Protein AF-A0A7J6T2H5-F1 (afdb_monomer)

Structure (mmCIF, N/CA/C/O backbone):
data_AF-A0A7J6T2H5-F1
#
_entry.id   AF-A0A7J6T2H5-F1
#
loop_
_atom_site.group_PDB
_atom_site.id
_atom_site.type_symbol
_atom_site.label_atom_id
_atom_site.label_alt_id
_atom_site.label_comp_id
_atom_site.label_asym_id
_atom_site.label_entity_id
_atom_site.label_seq_id
_atom_site.pdbx_PDB_ins_code
_atom_site.Cartn_x
_atom_site.Cartn_y
_atom_site.Cartn_z
_atom_site.occupancy
_atom_site.B_iso_or_equiv
_atom_site.auth_seq_id
_atom_site.auth_comp_id
_atom_site.auth_asym_id
_atom_site.auth_atom_id
_atom_site.pdbx_PDB_model_num
ATOM 1 N N . LEU A 1 1 ? 34.489 -14.921 11.739 1.00 45.03 1 LEU A N 1
ATOM 2 C CA . LEU A 1 1 ? 33.260 -14.100 11.746 1.00 45.03 1 LEU A CA 1
ATOM 3 C C . LEU A 1 1 ? 32.110 -15.071 11.587 1.00 45.03 1 LEU A C 1
ATOM 5 O O . LEU A 1 1 ? 31.898 -15.553 10.480 1.00 45.03 1 LEU A O 1
ATOM 9 N N . ASP A 1 2 ? 31.487 -15.472 12.694 1.00 42.75 2 ASP A N 1
ATOM 10 C CA . ASP A 1 2 ? 30.424 -16.476 12.665 1.00 42.75 2 ASP A CA 1
ATOM 11 C C . ASP A 1 2 ? 29.304 -16.018 11.734 1.00 42.75 2 ASP A C 1
ATOM 13 O O . ASP A 1 2 ? 28.745 -14.930 11.882 1.00 42.75 2 ASP A O 1
ATOM 17 N N . GLY A 1 3 ? 29.010 -16.848 10.730 1.00 47.50 3 GLY A N 1
ATOM 18 C CA . GLY A 1 3 ? 28.153 -16.487 9.603 1.00 47.50 3 GLY A CA 1
ATOM 19 C C . GLY A 1 3 ? 26.740 -16.050 9.997 1.00 47.50 3 GLY A C 1
ATOM 20 O O . GLY A 1 3 ? 26.079 -15.408 9.183 1.00 47.50 3 GLY A O 1
ATOM 21 N N . ALA A 1 4 ? 26.291 -16.355 11.222 1.00 49.38 4 ALA A N 1
ATOM 22 C CA . ALA A 1 4 ? 25.025 -15.908 11.804 1.00 49.38 4 ALA A CA 1
ATOM 23 C C . ALA A 1 4 ? 24.937 -14.376 11.938 1.00 49.38 4 ALA A C 1
ATOM 25 O O . ALA A 1 4 ? 23.946 -13.793 11.502 1.00 49.38 4 ALA A O 1
ATOM 26 N N . HIS A 1 5 ? 26.002 -13.717 12.409 1.00 51.47 5 HIS A N 1
ATOM 27 C CA . HIS A 1 5 ? 25.992 -12.272 12.670 1.00 51.47 5 HIS A CA 1
ATOM 28 C C . HIS A 1 5 ? 25.836 -11.429 11.393 1.00 51.47 5 HIS A C 1
ATOM 30 O O . HIS A 1 5 ? 25.153 -10.410 11.400 1.00 51.47 5 HIS A O 1
ATOM 36 N N . LEU A 1 6 ? 26.397 -11.877 10.263 1.00 54.00 6 LEU A N 1
ATOM 37 C CA . LEU A 1 6 ? 26.328 -11.138 8.993 1.00 54.00 6 LEU A CA 1
ATOM 38 C C . LEU A 1 6 ? 24.917 -11.126 8.376 1.00 54.00 6 LEU A C 1
ATOM 40 O O . LEU A 1 6 ? 24.548 -10.164 7.708 1.00 54.00 6 LEU A O 1
ATOM 44 N N . SER A 1 7 ? 24.098 -12.163 8.605 1.00 57.06 7 SER A N 1
ATOM 45 C CA . SER A 1 7 ? 22.708 -12.161 8.114 1.00 57.06 7 SER A CA 1
ATOM 46 C C . SER A 1 7 ? 21.777 -11.295 8.951 1.00 57.06 7 SER A C 1
ATOM 48 O O . SER A 1 7 ? 20.769 -10.819 8.431 1.00 57.06 7 SER A O 1
ATOM 50 N N . GLY A 1 8 ? 22.106 -11.120 10.232 1.00 60.97 8 GLY A N 1
ATOM 51 C CA . GLY A 1 8 ? 21.340 -10.314 11.176 1.00 60.97 8 GLY A CA 1
ATOM 52 C C . GLY A 1 8 ? 21.420 -8.817 10.903 1.00 60.97 8 GLY A C 1
ATOM 53 O O . GLY A 1 8 ? 20.458 -8.094 11.131 1.00 60.97 8 GLY A O 1
ATOM 54 N N . ALA A 1 9 ? 22.537 -8.348 10.337 1.00 67.50 9 ALA A N 1
ATOM 55 C CA . ALA A 1 9 ? 22.757 -6.932 10.035 1.00 67.50 9 ALA A CA 1
ATOM 56 C C . ALA A 1 9 ? 21.966 -6.417 8.812 1.00 67.50 9 ALA A C 1
ATOM 58 O O . ALA A 1 9 ? 21.702 -5.216 8.708 1.00 67.50 9 ALA A O 1
ATOM 59 N N . GLY A 1 10 ? 21.556 -7.320 7.911 1.00 71.56 10 GLY A N 1
ATOM 60 C CA . GLY A 1 10 ? 20.812 -6.992 6.686 1.00 71.56 10 GLY A CA 1
ATOM 61 C C . GLY A 1 10 ? 21.657 -6.785 5.430 1.00 71.56 10 GLY A C 1
ATOM 62 O O . GLY A 1 10 ? 21.083 -6.599 4.358 1.00 71.56 10 GLY A O 1
ATOM 63 N N . ASP A 1 11 ? 22.982 -6.896 5.535 1.00 78.69 11 ASP A N 1
ATOM 64 C CA . ASP A 1 11 ? 23.907 -6.698 4.409 1.00 78.69 11 ASP A CA 1
ATOM 65 C C . ASP A 1 11 ? 23.935 -7.896 3.443 1.00 78.69 11 ASP A C 1
ATOM 67 O O . ASP A 1 11 ? 24.273 -7.768 2.267 1.00 78.69 11 ASP A O 1
ATOM 71 N N . VAL A 1 12 ? 23.546 -9.081 3.925 1.00 83.19 12 VAL A N 1
ATOM 72 C CA . VAL A 1 12 ? 23.555 -10.322 3.144 1.00 83.19 12 VAL A CA 1
ATOM 73 C C . VAL A 1 12 ? 22.179 -10.590 2.534 1.00 83.19 12 VAL A C 1
ATOM 75 O O . VAL A 1 12 ? 21.184 -10.761 3.241 1.00 83.19 12 VAL A O 1
ATOM 78 N N . TYR A 1 13 ? 22.132 -10.697 1.205 1.00 82.31 13 TYR A N 1
ATOM 79 C CA . TYR A 1 13 ? 20.911 -11.018 0.461 1.00 82.31 13 TYR A CA 1
ATOM 80 C C . TYR A 1 13 ? 20.488 -12.481 0.634 1.00 82.31 13 TYR A C 1
ATOM 82 O O . TYR A 1 13 ? 19.344 -12.746 1.014 1.00 82.31 13 TYR A O 1
ATOM 90 N N . TRP A 1 14 ? 21.406 -13.424 0.401 1.00 83.62 14 TRP A N 1
ATOM 91 C CA . TRP A 1 14 ? 21.171 -14.860 0.555 1.00 83.62 14 TRP A CA 1
ATOM 92 C C . TRP A 1 14 ? 22.330 -15.528 1.278 1.00 83.62 14 TRP A C 1
ATOM 94 O O . TRP A 1 14 ? 23.486 -15.137 1.129 1.00 83.62 14 TRP A O 1
ATOM 104 N N . ARG A 1 15 ? 22.013 -16.591 2.015 1.00 83.12 15 ARG A N 1
ATOM 105 C CA . ARG A 1 15 ? 23.004 -17.535 2.519 1.00 83.12 15 ARG A CA 1
ATOM 106 C C . ARG A 1 15 ? 22.830 -18.839 1.757 1.00 83.12 15 ARG A C 1
ATOM 108 O O . ARG A 1 15 ? 21.762 -19.440 1.825 1.00 83.12 15 ARG A O 1
ATOM 115 N N . VAL A 1 16 ? 23.885 -19.259 1.079 1.00 84.81 16 VAL A N 1
ATOM 116 C CA . VAL A 1 16 ? 23.958 -20.539 0.371 1.00 84.81 16 VAL A CA 1
ATOM 117 C C . VAL A 1 16 ? 24.928 -21.466 1.088 1.00 84.81 16 VAL A C 1
ATOM 119 O O . VAL A 1 16 ? 25.824 -21.001 1.797 1.00 84.81 16 VAL A O 1
ATOM 122 N N . LYS A 1 17 ? 24.717 -22.778 0.958 1.00 85.69 17 LYS A N 1
ATOM 123 C CA . LYS A 1 17 ? 25.613 -23.776 1.569 1.00 85.69 17 LYS A CA 1
ATOM 124 C C . LYS A 1 17 ? 26.782 -24.144 0.655 1.00 85.69 17 LYS A C 1
ATOM 126 O O . LYS A 1 17 ? 27.821 -24.553 1.161 1.00 85.69 17 LYS A O 1
ATOM 131 N N . ALA A 1 18 ? 26.599 -24.003 -0.655 1.00 91.06 18 ALA A N 1
ATOM 132 C CA . ALA A 1 18 ? 27.581 -24.319 -1.685 1.00 91.06 18 ALA A CA 1
ATOM 133 C C . ALA A 1 18 ? 27.693 -23.172 -2.701 1.00 91.06 18 ALA A C 1
ATOM 135 O O . ALA A 1 18 ? 26.743 -22.413 -2.894 1.00 91.06 18 ALA A O 1
ATOM 136 N N . GLU A 1 19 ? 28.848 -23.061 -3.361 1.00 90.88 19 GLU A N 1
ATOM 137 C CA . GLU A 1 19 ? 29.095 -22.032 -4.381 1.00 90.88 19 GLU A CA 1
ATOM 138 C C . GLU A 1 19 ? 28.212 -22.221 -5.619 1.00 90.88 19 GLU A C 1
ATOM 140 O O . GLU A 1 19 ? 27.700 -21.238 -6.146 1.00 90.88 19 GLU A O 1
ATOM 145 N N . GLU A 1 20 ? 27.964 -23.469 -6.032 1.00 91.19 20 GLU A N 1
ATOM 146 C CA . GLU A 1 20 ? 27.069 -23.812 -7.151 1.00 91.19 20 GLU A CA 1
ATOM 147 C C . GLU A 1 20 ? 25.655 -23.251 -6.932 1.00 91.19 20 GLU A C 1
ATOM 149 O O . GLU A 1 20 ? 25.133 -22.532 -7.780 1.00 91.19 20 GLU A O 1
ATOM 154 N N . GLU A 1 21 ? 25.087 -23.456 -5.736 1.00 88.69 21 GLU A N 1
ATOM 155 C CA . GLU A 1 21 ? 23.798 -22.865 -5.347 1.00 88.69 21 GLU A CA 1
ATOM 156 C C . GLU A 1 21 ? 23.857 -21.326 -5.384 1.00 88.69 21 GLU A C 1
ATOM 158 O O . GLU A 1 21 ? 22.885 -20.664 -5.745 1.00 88.69 21 GLU A O 1
ATOM 163 N N . GLY A 1 22 ? 25.005 -20.742 -5.030 1.00 88.62 22 GLY A N 1
ATOM 164 C CA . GLY A 1 22 ? 25.255 -19.307 -5.153 1.00 88.62 22 GLY A CA 1
ATOM 165 C C . GLY A 1 22 ? 25.153 -18.816 -6.596 1.00 88.62 22 GLY A C 1
ATOM 166 O O . GLY A 1 22 ? 24.436 -17.848 -6.858 1.00 88.62 22 GLY A O 1
ATOM 167 N N . PHE A 1 23 ? 25.820 -19.495 -7.531 1.00 91.00 23 PHE A N 1
ATOM 168 C CA . PHE A 1 23 ? 25.757 -19.166 -8.955 1.00 91.00 23 PHE A CA 1
ATOM 169 C C . PHE A 1 23 ? 24.339 -19.317 -9.515 1.00 91.00 23 PHE A C 1
ATOM 171 O O . PHE A 1 23 ? 23.856 -18.393 -10.171 1.00 91.00 23 PHE A O 1
ATOM 178 N N . ASP A 1 24 ? 23.633 -20.399 -9.184 1.00 89.38 24 ASP A N 1
ATOM 179 C CA . ASP A 1 24 ? 22.254 -20.627 -9.634 1.00 89.38 24 ASP A CA 1
ATOM 180 C C . ASP A 1 24 ? 21.300 -19.522 -9.159 1.00 89.38 24 ASP A C 1
ATOM 182 O O . ASP A 1 24 ? 20.433 -19.051 -9.905 1.00 89.38 24 ASP A O 1
ATOM 186 N N . ARG A 1 25 ? 21.476 -19.047 -7.920 1.00 87.56 25 ARG A N 1
ATOM 187 C CA . ARG A 1 25 ? 20.687 -17.938 -7.366 1.00 87.56 25 ARG A CA 1
ATOM 188 C C . ARG A 1 25 ? 20.986 -16.615 -8.063 1.00 87.56 25 ARG A C 1
ATOM 190 O O . ARG A 1 25 ? 20.055 -15.858 -8.336 1.00 87.56 25 ARG A O 1
ATOM 197 N N . ILE A 1 26 ? 22.255 -16.343 -8.372 1.00 89.75 26 ILE A N 1
ATOM 198 C CA . ILE A 1 26 ? 22.659 -15.144 -9.119 1.00 89.75 26 ILE A CA 1
ATOM 199 C C . ILE A 1 26 ? 22.065 -15.173 -10.531 1.00 89.75 26 ILE A C 1
ATOM 201 O O . ILE A 1 26 ? 21.510 -14.168 -10.969 1.00 89.75 26 ILE A O 1
ATOM 205 N N . LEU A 1 27 ? 22.118 -16.315 -11.222 1.00 88.69 27 LEU A N 1
ATOM 206 C CA . LEU A 1 27 ? 21.514 -16.472 -12.549 1.00 88.69 27 LEU A CA 1
ATOM 207 C C . LEU A 1 27 ? 19.999 -16.252 -12.500 1.00 88.69 27 LEU A C 1
ATOM 209 O O . LEU A 1 27 ? 19.483 -15.415 -13.239 1.00 88.69 27 LEU A O 1
ATOM 213 N N . SER A 1 28 ? 19.312 -16.897 -11.553 1.00 84.81 28 SER A N 1
ATOM 214 C CA . SER A 1 28 ? 17.866 -16.720 -11.336 1.00 84.81 28 SER A CA 1
ATOM 215 C C . SER A 1 28 ? 17.491 -15.254 -11.083 1.00 84.81 28 SER A C 1
ATOM 217 O O . SER A 1 28 ? 16.441 -14.776 -11.510 1.00 84.81 28 SER A O 1
ATOM 219 N N . TYR A 1 29 ? 18.352 -14.514 -10.384 1.00 86.19 29 TYR A N 1
ATOM 220 C CA . TYR A 1 29 ? 18.169 -13.087 -10.148 1.00 86.19 29 TYR A CA 1
ATOM 221 C C . TYR A 1 29 ? 18.380 -12.255 -11.410 1.00 86.19 29 TYR A C 1
ATOM 223 O O . TYR A 1 29 ? 17.557 -11.392 -11.713 1.00 86.19 29 TYR A O 1
ATOM 231 N N . LEU A 1 30 ? 19.434 -12.529 -12.179 1.00 86.12 30 LEU A N 1
ATOM 232 C CA . LEU A 1 30 ? 19.690 -11.824 -13.431 1.00 86.12 30 LEU A CA 1
ATOM 233 C C . LEU A 1 30 ? 18.560 -12.042 -14.442 1.00 86.12 30 LEU A C 1
ATOM 235 O O . LEU A 1 30 ? 18.186 -11.091 -15.120 1.00 86.12 30 LEU A O 1
ATOM 239 N N . GLU A 1 31 ? 17.953 -13.229 -14.494 1.00 82.69 31 GLU A N 1
ATOM 240 C CA . GLU A 1 31 ? 16.769 -13.497 -15.327 1.00 82.69 31 GLU A CA 1
ATOM 241 C C . GLU A 1 31 ? 15.557 -12.617 -14.975 1.00 82.69 31 GLU A C 1
ATOM 243 O O . GLU A 1 31 ? 14.723 -12.303 -15.831 1.00 82.69 31 GLU A O 1
ATOM 248 N N . LEU A 1 32 ? 15.418 -12.222 -13.708 1.00 77.56 32 LEU A N 1
ATOM 249 C CA . LEU A 1 32 ? 14.341 -11.336 -13.259 1.00 77.56 32 LEU A CA 1
ATOM 250 C C . LEU A 1 32 ? 14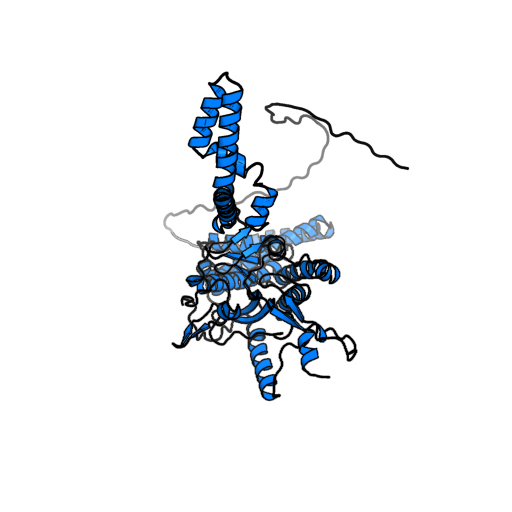.637 -9.866 -13.576 1.00 77.56 32 LEU A C 1
ATOM 252 O O . LEU A 1 32 ? 13.705 -9.106 -13.822 1.00 77.56 32 LEU A O 1
ATOM 256 N N . VAL A 1 33 ? 15.913 -9.476 -13.600 1.00 72.88 33 VAL A N 1
ATOM 257 C CA . VAL A 1 33 ? 16.340 -8.090 -13.846 1.00 72.88 33 VAL A CA 1
ATOM 258 C C . VAL A 1 33 ? 16.420 -7.777 -15.344 1.00 72.88 33 VAL A C 1
ATOM 260 O O . VAL A 1 33 ? 15.920 -6.744 -15.785 1.00 72.88 33 VAL A O 1
ATOM 263 N N . THR A 1 34 ? 16.999 -8.666 -16.156 1.00 62.16 34 THR A N 1
ATOM 264 C CA . THR A 1 34 ? 17.267 -8.417 -17.589 1.00 62.16 34 THR A CA 1
ATOM 265 C C . THR A 1 34 ? 16.038 -8.551 -18.491 1.00 62.16 34 THR A C 1
ATOM 267 O O . THR A 1 34 ? 16.041 -8.047 -19.610 1.00 62.16 34 THR A O 1
ATOM 270 N N . SER A 1 35 ? 14.954 -9.161 -18.005 1.00 55.06 35 SER A N 1
ATOM 271 C CA . SER A 1 35 ? 13.685 -9.300 -18.739 1.00 55.06 35 SER A CA 1
ATOM 272 C C . SER A 1 35 ? 12.842 -8.012 -18.789 1.00 55.06 35 SER A C 1
ATOM 274 O O . SER A 1 35 ? 11.725 -8.016 -19.307 1.00 55.06 35 SER A O 1
ATOM 276 N N . THR A 1 36 ? 13.358 -6.900 -18.257 1.00 51.16 36 THR A N 1
ATOM 277 C CA . THR A 1 36 ? 12.644 -5.618 -18.129 1.00 51.16 36 THR A CA 1
ATOM 278 C C . THR A 1 36 ? 12.623 -4.769 -19.405 1.00 51.16 36 THR A C 1
ATOM 280 O O . THR A 1 36 ? 11.768 -3.882 -19.519 1.00 51.16 36 THR A O 1
ATOM 283 N N . ASP A 1 37 ? 13.476 -5.062 -20.393 1.00 50.31 37 ASP A N 1
ATOM 284 C CA . ASP A 1 37 ? 13.416 -4.424 -21.710 1.00 50.31 37 ASP A CA 1
ATOM 285 C C . ASP A 1 37 ? 12.302 -5.057 -22.557 1.00 50.31 37 ASP A C 1
ATOM 287 O O . ASP A 1 37 ? 12.411 -6.156 -23.096 1.00 50.31 37 ASP A O 1
ATOM 291 N N . VAL A 1 38 ? 11.184 -4.327 -22.598 1.00 45.78 38 VAL A N 1
ATOM 292 C CA . VAL A 1 38 ? 9.989 -4.457 -23.446 1.00 45.78 38 VAL A CA 1
ATOM 293 C C . VAL A 1 38 ? 10.109 -5.520 -24.552 1.00 45.78 38 VAL A C 1
ATOM 295 O O . VAL A 1 38 ? 10.496 -5.214 -25.677 1.00 45.78 38 VAL A O 1
ATOM 298 N N . GLY A 1 39 ? 9.705 -6.763 -24.271 1.00 45.22 39 GLY A N 1
ATOM 299 C CA . GLY A 1 39 ? 9.412 -7.714 -25.351 1.00 45.22 39 GLY A CA 1
ATOM 300 C C . GLY A 1 39 ? 9.519 -9.197 -25.028 1.00 45.22 39 GLY A C 1
ATOM 301 O O . GLY A 1 39 ? 8.799 -9.979 -25.639 1.00 45.22 39 GLY A O 1
ATOM 302 N N . GLN A 1 40 ? 10.344 -9.611 -24.067 1.00 45.44 40 GLN A N 1
ATOM 303 C CA . GLN A 1 40 ? 10.485 -11.035 -23.740 1.00 45.44 40 GLN A CA 1
ATOM 304 C C . GLN A 1 40 ? 9.685 -11.390 -22.486 1.00 45.44 40 GLN A C 1
ATOM 306 O O . GLN A 1 40 ? 10.229 -11.664 -21.422 1.00 45.44 40 GLN A O 1
ATOM 311 N N . THR A 1 41 ? 8.353 -11.395 -22.615 1.00 53.19 41 THR A N 1
ATOM 312 C CA . THR A 1 41 ? 7.536 -12.182 -21.680 1.00 53.19 41 THR A CA 1
ATOM 313 C C . THR A 1 41 ? 7.861 -13.643 -21.966 1.00 53.19 41 THR A C 1
ATOM 315 O O . THR A 1 41 ? 7.497 -14.153 -23.023 1.00 53.19 41 THR A O 1
ATOM 318 N N . ILE A 1 42 ? 8.608 -14.285 -21.070 1.00 61.53 42 ILE A N 1
ATOM 319 C CA . ILE A 1 42 ? 8.877 -15.725 -21.151 1.00 61.53 42 ILE A CA 1
ATOM 320 C C . ILE A 1 42 ? 7.529 -16.450 -21.208 1.00 61.53 42 ILE A C 1
ATOM 322 O O . ILE A 1 42 ? 6.586 -16.027 -20.532 1.00 61.53 42 ILE A O 1
ATOM 326 N N . GLU A 1 43 ? 7.429 -17.498 -22.036 1.00 58.88 43 GLU A N 1
ATOM 327 C CA . GLU A 1 43 ? 6.203 -18.286 -22.171 1.00 58.88 43 GLU A CA 1
ATOM 328 C C . GLU A 1 43 ? 5.677 -18.663 -20.788 1.00 58.88 43 GLU A C 1
ATOM 330 O O . GLU A 1 43 ? 6.353 -19.290 -19.969 1.00 58.88 43 GLU A O 1
ATOM 335 N N . ASN A 1 44 ? 4.475 -18.177 -20.504 1.00 65.56 44 ASN A N 1
ATOM 336 C CA . ASN A 1 44 ? 3.923 -18.255 -19.176 1.00 65.56 44 ASN A CA 1
ATOM 337 C C . ASN A 1 44 ? 3.335 -19.650 -18.951 1.00 65.56 44 ASN A C 1
ATOM 339 O O . ASN A 1 44 ? 2.324 -20.013 -19.550 1.00 65.56 44 ASN A O 1
ATOM 343 N N . VAL A 1 45 ? 3.969 -20.410 -18.060 1.00 72.81 45 VAL A N 1
ATOM 344 C CA . VAL A 1 45 ? 3.519 -21.746 -17.648 1.00 72.81 45 VAL A CA 1
ATOM 345 C C . VAL A 1 45 ? 2.219 -21.669 -16.831 1.00 72.81 45 VAL A C 1
ATOM 347 O O . VAL A 1 45 ? 1.444 -22.624 -16.822 1.00 72.81 45 VAL A O 1
ATOM 350 N N . ASP A 1 46 ? 1.954 -20.540 -16.159 1.00 83.69 46 ASP A N 1
ATOM 351 C CA . ASP A 1 46 ? 0.843 -20.381 -15.218 1.00 83.69 46 ASP A CA 1
ATOM 352 C C . ASP A 1 46 ? -0.237 -19.398 -15.731 1.00 83.69 46 ASP A C 1
ATOM 354 O O . ASP A 1 46 ? -0.001 -18.186 -15.766 1.00 83.69 46 ASP A O 1
ATOM 358 N N . PRO A 1 47 ? -1.454 -19.853 -16.096 1.00 87.94 47 PRO A N 1
ATOM 359 C CA . PRO A 1 47 ? -2.472 -18.993 -16.697 1.00 87.94 47 PRO A CA 1
ATOM 360 C C . PRO A 1 47 ? -2.816 -17.768 -15.834 1.00 87.94 47 PRO A C 1
ATOM 362 O O . PRO A 1 47 ? -2.907 -17.821 -14.606 1.00 87.94 47 PRO A O 1
ATOM 365 N N . ILE A 1 48 ? -3.022 -16.626 -16.489 1.00 87.00 48 ILE A N 1
ATOM 366 C CA . ILE A 1 48 ? -3.345 -15.355 -15.817 1.00 87.00 48 ILE A CA 1
ATOM 367 C C . ILE A 1 48 ? -4.786 -15.354 -15.294 1.00 87.00 48 ILE A C 1
ATOM 369 O O . ILE A 1 48 ? -5.058 -14.782 -14.243 1.00 87.00 48 ILE A O 1
ATOM 373 N N . GLU A 1 49 ? -5.694 -16.010 -16.017 1.00 87.06 49 GLU A N 1
ATOM 374 C CA . GLU A 1 49 ? -7.134 -16.046 -15.723 1.00 87.06 49 GLU A CA 1
ATOM 375 C C . GLU A 1 49 ? -7.501 -17.017 -14.592 1.00 87.06 49 GLU A C 1
ATOM 377 O O . GLU A 1 49 ? -8.672 -17.133 -14.242 1.00 87.06 49 GLU A O 1
ATOM 382 N N . ARG A 1 50 ? -6.528 -17.724 -13.996 1.00 89.88 50 ARG A N 1
ATOM 383 C CA . ARG A 1 50 ? -6.825 -18.608 -12.865 1.00 89.88 50 ARG A CA 1
ATOM 384 C C . ARG A 1 50 ? -7.203 -17.810 -11.622 1.00 89.88 50 ARG A C 1
ATOM 386 O O . ARG A 1 50 ? -6.569 -16.808 -11.285 1.00 89.88 50 ARG A O 1
ATOM 393 N N . GLU A 1 51 ? -8.150 -18.352 -10.874 1.00 87.62 51 GLU A N 1
ATOM 394 C CA . GLU A 1 51 ? -8.480 -17.868 -9.539 1.00 87.62 51 GLU A CA 1
ATOM 395 C C . GLU A 1 51 ? -7.411 -18.280 -8.516 1.00 87.62 51 GLU A C 1
ATOM 397 O O . GLU A 1 51 ? -6.742 -19.319 -8.629 1.00 87.62 51 GLU A O 1
ATOM 402 N N . ILE A 1 52 ? -7.254 -17.454 -7.487 1.00 89.62 52 ILE A N 1
ATOM 403 C CA . ILE A 1 52 ? -6.423 -17.762 -6.324 1.00 89.62 52 ILE A CA 1
ATOM 404 C C . ILE A 1 52 ? -7.233 -18.650 -5.380 1.00 89.62 52 ILE A C 1
ATOM 406 O O . ILE A 1 52 ? -8.259 -18.234 -4.846 1.00 89.62 52 ILE A O 1
ATOM 410 N N . LYS A 1 53 ? -6.763 -19.885 -5.170 1.00 85.94 53 LYS A N 1
ATOM 411 C CA . LYS A 1 53 ? -7.454 -20.869 -4.315 1.00 85.94 53 LYS A CA 1
ATOM 412 C C . LYS A 1 53 ? -7.183 -20.661 -2.830 1.00 85.94 53 LYS A C 1
ATOM 414 O O . LYS A 1 53 ? -8.018 -21.007 -2.002 1.00 85.94 53 LYS A O 1
ATOM 419 N N . TYR A 1 54 ? -6.006 -20.136 -2.494 1.00 86.00 54 TYR A N 1
ATOM 420 C CA . TYR A 1 54 ? -5.638 -19.903 -1.107 1.00 86.00 54 TYR A CA 1
ATOM 421 C C . TYR A 1 54 ? -6.483 -18.764 -0.528 1.00 86.00 54 TYR A C 1
ATOM 423 O O . TYR A 1 54 ? -6.471 -17.653 -1.050 1.00 86.00 54 TYR A O 1
ATOM 431 N N . VAL A 1 55 ? -7.188 -19.023 0.571 1.00 83.25 55 VAL A N 1
ATOM 432 C CA . VAL A 1 55 ? -7.905 -17.988 1.326 1.00 83.25 55 VAL A CA 1
ATOM 433 C C . VAL A 1 55 ? -7.153 -17.745 2.634 1.00 83.25 55 VAL A C 1
ATOM 435 O O . VAL A 1 55 ? -7.024 -18.671 3.442 1.00 83.25 55 VAL A O 1
ATOM 438 N N . PRO A 1 56 ? -6.636 -16.530 2.872 1.00 83.75 56 PRO A N 1
ATOM 439 C CA . PRO A 1 56 ? -5.870 -16.258 4.074 1.00 83.75 56 PRO A CA 1
ATOM 440 C C . PRO A 1 56 ? -6.755 -16.241 5.322 1.00 83.75 56 PRO A C 1
ATOM 442 O O . PRO A 1 56 ? -7.823 -15.633 5.349 1.00 83.75 56 PRO A O 1
ATOM 445 N N . GLY A 1 57 ? -6.274 -16.889 6.385 1.00 82.94 57 GLY A N 1
ATOM 446 C CA . GLY A 1 57 ? -6.804 -16.709 7.739 1.00 82.94 57 GLY A CA 1
ATOM 447 C C . GLY A 1 57 ? -6.245 -15.447 8.409 1.00 82.94 57 GLY A C 1
ATOM 448 O O . GLY A 1 57 ? -5.388 -14.767 7.852 1.00 82.94 57 GLY A O 1
ATOM 449 N N . ILE A 1 58 ? -6.672 -15.159 9.643 1.00 79.31 58 ILE A N 1
ATOM 450 C CA . ILE A 1 58 ? -6.215 -13.974 10.403 1.00 79.31 58 ILE A CA 1
ATOM 451 C C . ILE A 1 58 ? -4.689 -14.005 10.609 1.00 79.31 58 ILE A C 1
ATOM 453 O O . ILE A 1 58 ? -3.986 -13.059 10.263 1.00 79.31 58 ILE A O 1
ATOM 457 N N . ASN A 1 59 ? -4.169 -15.134 11.097 1.00 83.88 59 ASN A N 1
ATOM 458 C CA . ASN A 1 59 ? -2.737 -15.361 11.274 1.00 83.88 59 ASN A CA 1
ATOM 459 C C . ASN A 1 59 ? -2.268 -16.403 10.262 1.00 83.88 59 ASN A C 1
ATOM 461 O O . ASN A 1 59 ? -2.699 -17.555 10.303 1.00 83.88 59 ASN A O 1
ATOM 465 N N . HIS A 1 60 ? -1.387 -15.999 9.358 1.00 87.75 60 HIS A N 1
ATOM 466 C CA . HIS A 1 60 ? -0.806 -16.868 8.345 1.00 87.75 60 HIS A CA 1
ATOM 467 C C . HIS A 1 60 ? 0.595 -16.378 7.982 1.00 87.75 60 HIS A C 1
ATOM 469 O O . HIS A 1 60 ? 0.962 -15.252 8.313 1.00 87.75 60 HIS A O 1
ATOM 475 N N . ASP A 1 61 ? 1.373 -17.231 7.316 1.00 91.06 61 ASP A N 1
ATOM 476 C CA . ASP A 1 61 ? 2.637 -16.802 6.726 1.00 91.06 61 ASP A CA 1
ATOM 477 C C . ASP A 1 61 ? 2.341 -15.967 5.468 1.00 91.06 61 ASP A C 1
ATOM 479 O O . ASP A 1 61 ? 1.696 -16.487 4.548 1.00 91.06 61 ASP A O 1
ATOM 483 N N . PRO A 1 62 ? 2.790 -14.701 5.383 1.00 91.44 62 PRO A N 1
ATOM 484 C CA . PRO A 1 62 ? 2.498 -13.842 4.237 1.00 91.44 62 PRO A CA 1
ATOM 485 C C . PRO A 1 62 ? 3.038 -14.410 2.922 1.00 91.44 62 PRO A C 1
ATOM 487 O O . PRO A 1 62 ? 2.483 -14.128 1.861 1.00 91.44 62 PRO A O 1
ATOM 490 N N . ARG A 1 63 ? 4.068 -15.267 2.968 1.00 92.69 63 ARG A N 1
ATOM 491 C CA . ARG A 1 63 ? 4.628 -15.929 1.781 1.00 92.69 63 ARG A CA 1
ATOM 492 C C . ARG A 1 63 ? 3.570 -16.736 1.032 1.00 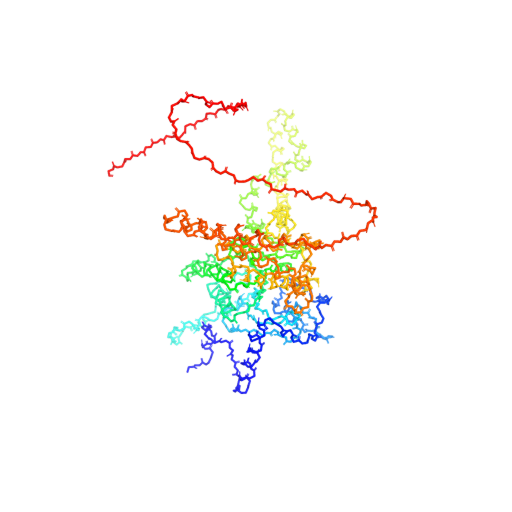92.69 63 ARG A C 1
ATOM 494 O O . ARG A 1 63 ? 3.635 -16.822 -0.191 1.00 92.69 63 ARG A O 1
ATOM 501 N N . TRP A 1 64 ? 2.570 -17.275 1.735 1.00 92.62 64 TRP A N 1
ATOM 502 C CA . TRP A 1 64 ? 1.484 -18.045 1.124 1.00 92.62 64 TRP A CA 1
ATOM 503 C C . TRP A 1 64 ? 0.556 -17.193 0.253 1.00 92.62 64 TRP A C 1
ATOM 505 O O . TRP A 1 64 ? 0.001 -17.715 -0.709 1.00 92.62 64 TRP A O 1
ATOM 515 N N . LEU A 1 65 ? 0.437 -15.885 0.514 1.00 91.62 65 LEU A N 1
ATOM 516 C CA . LEU A 1 65 ? -0.326 -14.975 -0.352 1.00 91.62 65 LEU A CA 1
ATOM 517 C C . LEU A 1 65 ? 0.296 -14.879 -1.751 1.00 91.62 65 LEU A C 1
ATOM 519 O O . LEU A 1 65 ? -0.414 -14.773 -2.749 1.00 91.62 65 LEU A O 1
ATOM 523 N N . CYS A 1 66 ? 1.626 -14.936 -1.822 1.00 90.81 66 CYS A N 1
ATOM 524 C CA . CYS A 1 66 ? 2.379 -14.777 -3.059 1.00 90.81 66 CYS A CA 1
ATOM 525 C C . CYS A 1 66 ? 2.716 -16.113 -3.716 1.00 90.81 66 CYS A C 1
ATOM 527 O O . CYS A 1 66 ? 2.305 -16.342 -4.849 1.00 90.81 66 CYS A O 1
ATOM 529 N N . ALA A 1 67 ? 3.432 -16.989 -3.010 1.00 89.88 67 ALA A N 1
ATOM 530 C CA . ALA A 1 67 ? 3.934 -18.259 -3.535 1.00 89.88 67 ALA A CA 1
ATOM 531 C C . ALA A 1 67 ? 2.896 -19.394 -3.495 1.00 89.88 67 ALA A C 1
ATOM 533 O O . ALA A 1 67 ? 3.072 -20.414 -4.161 1.00 89.88 67 ALA A O 1
ATOM 534 N N . GLY A 1 68 ? 1.818 -19.222 -2.729 1.00 89.31 68 GLY A N 1
ATOM 535 C CA . GLY A 1 68 ? 0.845 -20.272 -2.458 1.00 89.31 68 GLY A CA 1
ATOM 536 C C . GLY A 1 68 ? 1.164 -21.093 -1.208 1.00 89.31 68 GLY A C 1
ATOM 537 O O . GLY A 1 68 ? 2.252 -21.011 -0.630 1.00 89.31 68 GLY A O 1
ATOM 538 N N . ARG A 1 69 ? 0.183 -21.885 -0.770 1.00 89.50 69 ARG A N 1
ATOM 539 C CA . ARG A 1 69 ? 0.283 -22.746 0.411 1.00 89.50 69 ARG A CA 1
ATOM 540 C C . ARG A 1 69 ? 0.473 -24.205 -0.011 1.00 89.50 69 ARG A C 1
ATOM 542 O O . ARG A 1 69 ? -0.373 -24.741 -0.729 1.00 89.50 69 ARG A O 1
ATOM 549 N N . PRO A 1 70 ? 1.527 -24.894 0.460 1.00 87.56 70 PRO A N 1
ATOM 550 C CA . PRO A 1 70 ? 1.629 -26.334 0.279 1.00 87.56 70 PRO A CA 1
ATOM 551 C C . PRO A 1 70 ? 0.587 -27.032 1.166 1.00 87.56 70 PRO A C 1
ATOM 553 O O . PRO A 1 70 ? 0.551 -26.830 2.382 1.00 87.56 70 PRO A O 1
ATOM 556 N N . THR A 1 71 ? -0.272 -27.848 0.560 1.00 86.25 71 THR A N 1
ATOM 557 C CA . THR A 1 71 ? -1.259 -28.691 1.251 1.00 86.25 71 THR A CA 1
ATOM 558 C C . THR A 1 71 ? -1.012 -30.167 0.943 1.00 86.25 71 THR A C 1
ATOM 560 O O . THR A 1 71 ? -0.273 -30.512 0.022 1.00 86.25 71 THR A O 1
ATOM 563 N N . LEU A 1 72 ? -1.648 -31.061 1.706 1.00 82.31 72 LEU A N 1
ATOM 564 C CA . LEU A 1 72 ? -1.530 -32.513 1.512 1.00 82.31 72 LEU A CA 1
ATOM 565 C C . LEU A 1 72 ? -2.013 -32.979 0.126 1.00 82.31 72 LEU A C 1
ATOM 567 O O . LEU A 1 72 ? -1.557 -34.007 -0.363 1.00 82.31 72 LEU A O 1
ATOM 571 N N . HIS A 1 73 ? -2.920 -32.228 -0.507 1.00 79.69 73 HIS A N 1
ATOM 572 C CA . HIS A 1 73 ? -3.513 -32.555 -1.808 1.00 79.69 73 HIS A CA 1
ATOM 573 C C . HIS A 1 73 ? -2.876 -31.791 -2.982 1.00 79.69 73 HIS A C 1
ATOM 575 O O . HIS A 1 73 ? -3.353 -31.899 -4.109 1.00 79.69 73 HIS A O 1
ATOM 581 N N . GLY A 1 74 ? -1.811 -31.019 -2.734 1.00 85.00 74 GLY A N 1
ATOM 582 C CA . GLY A 1 74 ? -1.117 -30.218 -3.743 1.00 85.00 74 GLY A CA 1
ATOM 583 C C . GLY A 1 74 ? -0.819 -28.791 -3.281 1.00 85.00 74 GLY A C 1
ATOM 584 O O . GLY A 1 74 ? -0.986 -28.441 -2.113 1.00 85.00 74 GLY A O 1
ATOM 585 N N . LEU A 1 75 ? -0.362 -27.945 -4.202 1.00 87.69 75 LEU A N 1
ATOM 586 C CA . LEU A 1 75 ? -0.106 -26.529 -3.936 1.00 87.69 75 LEU A CA 1
ATOM 587 C C . LEU A 1 75 ? -1.370 -25.707 -4.222 1.00 87.69 75 LEU A C 1
ATOM 589 O O . LEU A 1 75 ? -1.875 -25.719 -5.343 1.00 87.69 75 LEU A O 1
ATOM 593 N N . GLU A 1 76 ? -1.860 -24.971 -3.227 1.00 90.12 76 GLU A N 1
ATOM 594 C CA . GLU A 1 76 ? -2.859 -23.922 -3.443 1.00 90.12 76 GLU A CA 1
ATOM 595 C C . GLU A 1 76 ? -2.129 -22.675 -3.945 1.00 90.12 76 GLU A C 1
ATOM 597 O O . GLU A 1 76 ? -1.357 -22.091 -3.181 1.00 90.12 76 GLU A O 1
ATOM 602 N N . PRO A 1 77 ? -2.303 -22.268 -5.211 1.00 89.25 77 PRO A N 1
ATOM 603 C CA . PRO A 1 77 ? -1.477 -21.217 -5.779 1.00 89.25 77 PRO A CA 1
ATOM 604 C C . PRO A 1 77 ? -1.890 -19.835 -5.253 1.00 89.25 77 PRO A C 1
ATOM 606 O O . PRO A 1 77 ? -3.075 -19.576 -5.026 1.00 89.25 77 PRO A O 1
ATOM 609 N N . GLY A 1 78 ? -0.899 -18.957 -5.074 1.00 91.62 78 GLY A N 1
ATOM 610 C CA . GLY A 1 78 ? -1.075 -17.565 -4.648 1.00 91.62 78 GLY A CA 1
ATOM 611 C C . GLY A 1 78 ? -1.218 -16.588 -5.820 1.00 91.62 78 GLY A C 1
ATOM 612 O O . GLY A 1 78 ? -1.558 -16.987 -6.942 1.00 91.62 78 GLY A O 1
ATOM 613 N N . ILE A 1 79 ? -0.945 -15.304 -5.556 1.00 92.81 79 ILE A N 1
ATOM 614 C CA . ILE A 1 79 ? -0.988 -14.225 -6.559 1.00 92.81 79 ILE A CA 1
ATOM 615 C C . ILE A 1 79 ? 0.067 -14.421 -7.649 1.00 92.81 79 ILE A C 1
ATOM 617 O O . ILE A 1 79 ? -0.242 -14.206 -8.819 1.00 92.81 79 ILE A O 1
ATOM 621 N N . LEU A 1 80 ? 1.293 -14.803 -7.284 1.00 93.12 80 LEU A N 1
ATOM 622 C CA . LEU A 1 80 ? 2.413 -14.922 -8.219 1.00 93.12 80 LEU A CA 1
ATOM 623 C C . LEU A 1 80 ? 2.394 -16.266 -8.946 1.00 93.12 80 LEU A C 1
ATOM 625 O O . LEU A 1 80 ? 1.670 -17.192 -8.573 1.00 93.12 80 LEU A O 1
ATOM 629 N N . ASP A 1 81 ? 3.206 -16.351 -9.992 1.00 91.62 81 ASP A N 1
ATOM 630 C CA . ASP A 1 81 ? 3.413 -17.571 -10.761 1.00 91.62 81 ASP A CA 1
ATOM 631 C C . ASP A 1 81 ? 4.099 -18.625 -9.879 1.00 91.62 81 ASP A C 1
ATOM 633 O O . ASP A 1 81 ? 5.046 -18.327 -9.135 1.00 91.62 81 ASP A O 1
ATOM 637 N N . VAL A 1 82 ? 3.611 -19.863 -9.949 1.00 89.31 82 VAL A N 1
ATOM 638 C CA . VAL A 1 82 ? 4.082 -20.965 -9.099 1.00 89.31 82 VAL A CA 1
ATOM 639 C C . VAL A 1 82 ? 5.597 -21.161 -9.237 1.00 89.31 82 VAL A C 1
ATOM 641 O O . VAL A 1 82 ? 6.122 -21.297 -10.336 1.00 89.31 82 VAL A O 1
ATOM 644 N N . GLY A 1 83 ? 6.306 -21.185 -8.103 1.00 86.56 83 GLY A N 1
ATOM 645 C CA . GLY A 1 83 ? 7.754 -21.428 -8.055 1.00 86.56 83 GLY A CA 1
ATOM 646 C C . GLY A 1 83 ? 8.639 -20.230 -8.415 1.00 86.56 83 GLY A C 1
ATOM 647 O O . GLY A 1 83 ? 9.857 -20.362 -8.386 1.00 86.56 83 GLY A O 1
ATOM 648 N N . THR A 1 84 ? 8.066 -19.059 -8.713 1.00 88.81 84 THR A N 1
ATOM 649 C CA . THR A 1 84 ? 8.853 -17.881 -9.133 1.00 88.81 84 THR A CA 1
ATOM 650 C C . THR A 1 84 ? 9.262 -16.958 -7.986 1.00 88.81 84 THR A C 1
ATOM 652 O O . THR A 1 84 ? 10.173 -16.146 -8.142 1.00 88.81 84 THR A O 1
ATOM 655 N N . PHE A 1 85 ? 8.601 -17.058 -6.829 1.00 92.06 85 PHE A N 1
ATOM 656 C CA . PHE A 1 85 ? 8.868 -16.181 -5.693 1.00 92.06 85 PHE A CA 1
ATOM 657 C C . PHE A 1 85 ? 10.204 -16.513 -5.020 1.00 92.06 85 PHE A C 1
ATOM 659 O O . PHE A 1 85 ? 10.406 -17.611 -4.501 1.00 92.06 85 PHE A O 1
ATOM 666 N N . THR A 1 86 ? 11.095 -15.528 -4.976 1.00 90.75 86 THR A N 1
ATOM 667 C CA . THR A 1 86 ? 12.413 -15.603 -4.348 1.00 90.75 86 THR A CA 1
ATOM 668 C C . THR A 1 86 ? 12.548 -14.502 -3.296 1.00 90.75 86 THR A C 1
ATOM 670 O O . THR A 1 86 ? 12.603 -13.311 -3.601 1.00 90.75 86 THR A O 1
ATOM 673 N N . GLU A 1 87 ? 12.573 -14.900 -2.025 1.00 92.12 87 GLU A N 1
ATOM 674 C CA . GLU A 1 87 ? 12.785 -13.988 -0.895 1.00 92.12 87 GLU A CA 1
ATOM 675 C C . GLU A 1 87 ? 14.271 -13.614 -0.770 1.00 92.12 87 GLU A C 1
ATOM 677 O O . GLU A 1 87 ? 15.156 -14.441 -1.009 1.00 92.12 87 GLU A O 1
ATOM 682 N N . PHE A 1 88 ? 14.558 -12.378 -0.361 1.00 89.00 88 PHE A N 1
ATOM 683 C CA . PHE A 1 88 ? 15.911 -11.931 -0.021 1.00 89.00 88 PHE A CA 1
ATOM 684 C C . PHE A 1 88 ? 15.942 -11.254 1.352 1.00 89.00 88 PHE A C 1
ATOM 686 O O . PHE A 1 88 ? 14.929 -10.760 1.849 1.00 89.00 88 PHE A O 1
ATOM 693 N N . ARG A 1 89 ? 17.120 -11.264 1.991 1.00 87.81 89 ARG A N 1
ATOM 694 C CA . ARG A 1 89 ? 17.342 -10.770 3.363 1.00 87.81 89 ARG A CA 1
ATOM 695 C C . ARG A 1 89 ? 16.402 -11.433 4.380 1.00 87.81 89 ARG A C 1
ATOM 697 O O . ARG A 1 89 ? 15.800 -10.770 5.221 1.00 87.81 89 ARG A O 1
ATOM 704 N N . THR A 1 90 ? 16.272 -12.757 4.306 1.00 85.75 90 THR A N 1
ATOM 705 C CA . THR A 1 90 ? 15.398 -13.571 5.178 1.00 85.75 90 THR A CA 1
ATOM 706 C C . THR A 1 90 ? 15.773 -13.482 6.664 1.00 85.75 90 THR A C 1
ATOM 708 O O . THR A 1 90 ? 14.913 -13.612 7.534 1.00 85.75 90 THR A O 1
ATOM 711 N N . GLY A 1 91 ? 17.059 -13.264 6.967 1.00 82.69 91 GLY A N 1
ATOM 712 C CA . GLY A 1 91 ? 17.580 -13.165 8.335 1.00 82.69 91 GLY A CA 1
ATOM 713 C C . GLY A 1 91 ? 17.296 -11.828 9.023 1.00 82.69 91 GLY A C 1
ATOM 714 O O . GLY A 1 91 ? 17.103 -11.807 10.235 1.00 82.69 91 GLY A O 1
ATOM 715 N N . PHE A 1 92 ? 17.206 -10.741 8.256 1.00 87.44 92 PHE A N 1
ATOM 716 C CA . PHE A 1 92 ? 17.081 -9.379 8.769 1.00 87.44 92 PHE A CA 1
ATOM 717 C C . PHE A 1 92 ? 15.633 -8.887 8.741 1.00 87.44 92 PHE A C 1
ATOM 719 O O . PHE A 1 92 ? 14.941 -9.073 7.740 1.00 87.44 92 PHE A O 1
ATOM 726 N N . ALA A 1 93 ? 15.198 -8.226 9.821 1.00 87.62 93 ALA A N 1
ATOM 727 C CA . ALA A 1 93 ? 13.887 -7.587 9.963 1.00 87.62 93 ALA A CA 1
ATOM 728 C C . ALA A 1 93 ? 12.726 -8.463 9.457 1.00 87.62 93 ALA A C 1
ATOM 730 O O . ALA A 1 93 ? 12.099 -8.186 8.430 1.00 87.62 93 ALA A O 1
ATOM 731 N N . LYS A 1 94 ? 12.456 -9.558 10.178 1.00 89.62 94 LYS A N 1
ATOM 732 C CA . LYS A 1 94 ? 11.463 -10.579 9.792 1.00 89.62 94 LYS A CA 1
ATOM 733 C C . LYS A 1 94 ? 10.023 -10.052 9.757 1.00 89.62 94 LYS A C 1
ATOM 735 O O . LYS A 1 94 ? 9.189 -10.670 9.104 1.00 89.62 94 LYS A O 1
ATOM 740 N N . ALA A 1 95 ? 9.753 -8.911 10.394 1.00 91.31 95 ALA A N 1
ATOM 741 C CA . ALA A 1 95 ? 8.470 -8.214 10.331 1.00 91.31 95 ALA A CA 1
ATOM 742 C C . ALA A 1 95 ? 8.089 -7.750 8.905 1.00 91.31 95 ALA A C 1
ATOM 744 O O . ALA A 1 95 ? 6.905 -7.603 8.602 1.00 91.31 95 ALA A O 1
ATOM 745 N N . ALA A 1 96 ? 9.071 -7.548 8.016 1.00 93.38 96 ALA A N 1
ATOM 746 C CA . ALA A 1 96 ? 8.849 -7.252 6.601 1.00 93.38 96 ALA A CA 1
ATOM 747 C C . ALA A 1 96 ? 9.492 -8.333 5.723 1.00 93.38 96 ALA A C 1
ATOM 749 O O . ALA A 1 96 ? 10.679 -8.645 5.850 1.00 93.38 96 ALA A O 1
ATOM 750 N N . VAL A 1 97 ? 8.723 -8.888 4.794 1.00 94.56 97 VAL A N 1
ATOM 751 C CA . VAL A 1 97 ? 9.195 -9.885 3.829 1.00 94.56 97 VAL A CA 1
ATOM 752 C C . VAL A 1 97 ? 9.335 -9.203 2.476 1.00 94.56 97 VAL A C 1
ATOM 754 O O . VAL A 1 97 ? 8.396 -8.584 1.988 1.00 94.56 97 VAL A O 1
ATOM 757 N N . VAL A 1 98 ? 10.514 -9.303 1.868 1.00 95.00 98 VAL A N 1
ATOM 758 C CA . VAL A 1 98 ? 10.804 -8.703 0.560 1.00 95.00 98 VAL A CA 1
ATOM 759 C C . VAL A 1 98 ? 11.299 -9.784 -0.384 1.00 95.00 98 VAL A C 1
ATOM 761 O O . VAL A 1 98 ? 12.046 -10.684 0.006 1.00 95.00 98 VAL A O 1
ATOM 764 N N . GLY A 1 99 ? 10.851 -9.726 -1.627 1.00 93.56 99 GLY A N 1
ATOM 765 C CA . GLY A 1 99 ? 11.148 -10.751 -2.610 1.00 93.56 99 GLY A CA 1
ATOM 766 C C . GLY A 1 99 ? 10.976 -10.256 -4.030 1.00 93.56 99 GLY A C 1
ATOM 767 O O . GLY A 1 99 ? 10.528 -9.139 -4.270 1.00 93.56 99 GLY A O 1
ATOM 768 N N . ARG A 1 100 ? 11.335 -11.106 -4.981 1.00 92.25 100 ARG A N 1
ATOM 769 C CA . ARG A 1 100 ? 11.023 -10.929 -6.400 1.00 92.25 100 ARG A CA 1
ATOM 770 C C . ARG A 1 100 ? 10.199 -12.120 -6.854 1.00 92.25 100 ARG A C 1
ATOM 772 O O . ARG A 1 100 ? 10.300 -13.199 -6.279 1.00 92.25 100 ARG A O 1
ATOM 779 N N . GLY A 1 101 ? 9.383 -11.945 -7.875 1.00 91.44 101 GLY A N 1
ATOM 780 C CA . GLY A 1 101 ? 8.681 -13.053 -8.506 1.00 91.44 101 GLY A CA 1
ATOM 781 C C . GLY A 1 101 ? 8.164 -12.666 -9.873 1.00 91.44 101 GLY A C 1
ATOM 782 O O . GLY A 1 101 ? 8.508 -11.602 -10.390 1.00 91.44 101 GLY A O 1
ATOM 783 N N . ARG A 1 102 ? 7.335 -13.527 -10.462 1.00 90.81 102 ARG A N 1
ATOM 784 C CA . ARG A 1 102 ? 6.663 -13.225 -11.723 1.00 90.81 102 ARG A CA 1
ATOM 785 C C . ARG A 1 102 ? 5.154 -13.233 -11.559 1.00 90.81 102 ARG A C 1
ATOM 787 O O . ARG A 1 102 ? 4.605 -13.987 -10.756 1.00 90.81 102 ARG A O 1
ATOM 794 N N . LEU A 1 103 ? 4.498 -12.360 -12.309 1.00 91.12 103 LEU A N 1
ATOM 795 C CA . LEU A 1 103 ? 3.052 -12.321 -12.441 1.00 91.12 103 LEU A CA 1
ATOM 796 C C . LEU A 1 103 ? 2.702 -12.359 -13.923 1.00 91.12 103 LEU A C 1
ATOM 798 O O . LEU A 1 103 ? 2.865 -11.368 -14.635 1.00 91.12 103 LEU A O 1
ATOM 802 N N . GLY A 1 104 ? 2.234 -13.508 -14.393 1.00 87.44 104 GLY A N 1
ATOM 803 C CA . GLY A 1 104 ? 1.926 -13.704 -15.801 1.00 87.44 104 GLY A CA 1
ATOM 804 C C . GLY A 1 104 ? 3.141 -13.497 -16.712 1.00 87.44 104 GLY A C 1
ATOM 805 O O . GLY A 1 104 ? 3.010 -12.902 -17.784 1.00 87.44 104 GLY A O 1
ATOM 806 N N . GLY A 1 105 ? 4.330 -13.885 -16.238 1.00 85.94 105 GLY A N 1
ATOM 807 C CA . GLY A 1 105 ? 5.614 -13.647 -16.905 1.00 85.94 105 GLY A CA 1
ATOM 808 C C . GLY A 1 105 ? 6.229 -12.252 -16.707 1.00 85.94 105 GLY A C 1
ATOM 809 O O . GLY A 1 105 ? 7.377 -12.052 -17.094 1.00 85.94 105 GLY A O 1
ATOM 810 N N . ILE A 1 106 ? 5.530 -11.294 -16.084 1.00 88.50 106 ILE A N 1
ATOM 811 C CA . ILE A 1 106 ? 6.081 -9.962 -15.770 1.00 88.50 106 ILE A CA 1
ATOM 812 C C . ILE A 1 106 ? 6.942 -10.066 -14.505 1.00 88.50 106 ILE A C 1
ATOM 814 O O . ILE A 1 106 ? 6.426 -10.561 -13.502 1.00 88.50 106 ILE A O 1
ATOM 818 N N . PRO A 1 107 ? 8.205 -9.603 -14.492 1.00 90.94 107 PRO A N 1
ATOM 819 C CA . PRO A 1 107 ? 9.004 -9.552 -13.272 1.00 90.94 107 PRO A CA 1
ATOM 820 C C . PRO A 1 107 ? 8.461 -8.476 -12.321 1.00 90.94 107 PRO A C 1
ATOM 822 O O . PRO A 1 107 ? 8.288 -7.316 -12.701 1.00 90.94 107 PRO A O 1
ATOM 825 N N . VAL A 1 108 ? 8.182 -8.869 -11.078 1.00 92.12 108 VAL A N 1
ATOM 826 C CA . VAL A 1 108 ? 7.577 -8.015 -10.049 1.00 92.12 108 VAL A CA 1
ATOM 827 C C . VAL A 1 108 ? 8.427 -8.040 -8.779 1.00 92.12 108 VAL A C 1
ATOM 829 O O . VAL A 1 108 ? 8.753 -9.110 -8.257 1.00 92.12 108 VAL A O 1
ATOM 832 N N . GLY A 1 109 ? 8.754 -6.857 -8.257 1.00 94.62 109 GLY A N 1
ATOM 833 C CA . GLY A 1 109 ? 9.292 -6.691 -6.904 1.00 94.62 109 GLY A CA 1
ATOM 834 C C . GLY A 1 109 ? 8.162 -6.760 -5.879 1.00 94.62 109 GLY A C 1
ATOM 835 O O . GLY A 1 109 ? 7.108 -6.170 -6.083 1.00 94.62 109 GLY A O 1
ATOM 836 N N . VAL A 1 110 ? 8.338 -7.498 -4.789 1.00 96.00 110 VAL A N 1
ATOM 837 C CA . VAL A 1 110 ? 7.261 -7.810 -3.843 1.00 96.00 110 VAL A CA 1
ATOM 838 C C . VAL A 1 110 ? 7.664 -7.411 -2.431 1.00 96.00 110 VAL A C 1
ATOM 840 O O . VAL A 1 110 ? 8.735 -7.786 -1.955 1.00 96.00 110 VAL A O 1
ATOM 843 N N . VAL A 1 111 ? 6.781 -6.685 -1.746 1.00 96.56 111 VAL A N 1
ATOM 844 C CA . VAL A 1 111 ? 6.924 -6.309 -0.333 1.00 96.56 111 VAL A CA 1
ATOM 845 C C . VAL A 1 111 ? 5.684 -6.768 0.424 1.00 96.56 111 VAL A C 1
ATOM 847 O O . VAL A 1 111 ? 4.567 -6.417 0.050 1.00 96.56 111 VAL A O 1
ATOM 850 N N . LEU A 1 112 ? 5.875 -7.539 1.492 1.00 95.38 112 LEU A N 1
ATOM 851 C CA . LEU A 1 112 ? 4.818 -8.102 2.328 1.00 95.38 112 LEU A CA 1
ATOM 852 C C . LEU A 1 112 ? 5.058 -7.753 3.800 1.00 95.38 112 LEU A C 1
ATOM 854 O O . LEU A 1 112 ? 6.197 -7.638 4.256 1.00 95.38 112 LEU A O 1
ATOM 858 N N . SER A 1 113 ? 3.970 -7.655 4.553 1.00 93.44 113 SER A N 1
ATOM 859 C CA . SER A 1 113 ? 3.987 -7.547 6.015 1.00 93.44 113 SER A CA 1
ATOM 860 C C . SER A 1 113 ? 3.837 -8.928 6.656 1.00 93.44 113 SER A C 1
ATOM 862 O O . SER A 1 113 ? 3.017 -9.725 6.203 1.00 93.44 113 SER A O 1
ATOM 864 N N . GLU A 1 114 ? 4.607 -9.227 7.703 1.00 92.62 114 GLU A N 1
ATOM 865 C CA . GLU A 1 114 ? 4.430 -10.443 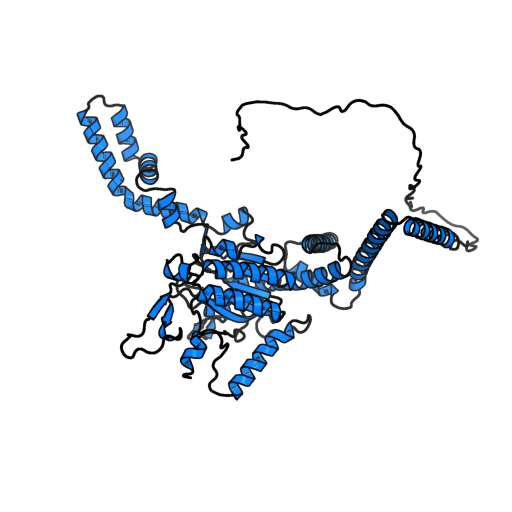8.503 1.00 92.62 114 GLU A CA 1
ATOM 866 C C . GLU A 1 114 ? 3.331 -10.238 9.554 1.00 92.62 114 GLU A C 1
ATOM 868 O O . GLU A 1 114 ? 3.311 -9.251 10.293 1.00 92.62 114 GLU A O 1
ATOM 873 N N . ASN A 1 115 ? 2.397 -11.190 9.624 1.00 90.62 115 ASN A N 1
ATOM 874 C CA . ASN A 1 115 ? 1.248 -11.106 10.530 1.00 90.62 115 ASN A CA 1
ATOM 875 C C . ASN A 1 115 ? 1.565 -11.688 11.908 1.00 90.62 115 ASN A C 1
ATOM 877 O O . ASN A 1 115 ? 0.930 -11.338 12.902 1.00 90.62 115 ASN A O 1
ATOM 881 N N . ARG A 1 116 ? 2.524 -12.615 11.974 1.00 90.94 116 ARG A N 1
ATOM 882 C CA . ARG A 1 116 ? 2.917 -13.279 13.216 1.00 90.94 116 ARG A CA 1
ATOM 883 C C . ARG A 1 116 ? 3.912 -12.420 13.985 1.00 90.94 116 ARG A C 1
ATOM 885 O O . ARG A 1 116 ? 4.717 -11.706 13.400 1.00 90.94 116 ARG A O 1
ATOM 892 N N . THR A 1 117 ? 3.898 -12.554 15.304 1.00 89.69 117 THR A N 1
ATOM 893 C CA . THR A 1 117 ? 4.941 -11.987 16.159 1.00 89.69 117 THR A CA 1
ATOM 894 C C . THR A 1 117 ? 6.271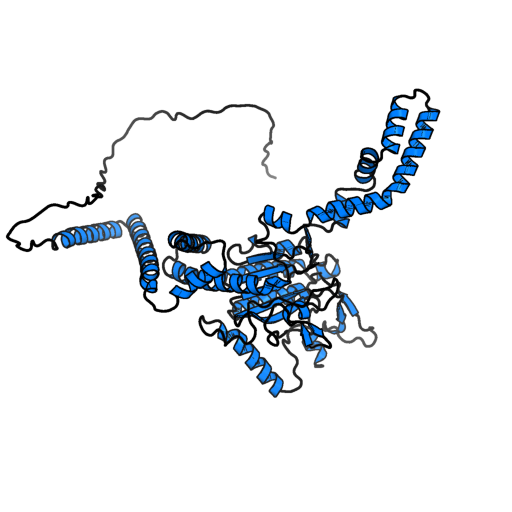 -12.672 15.863 1.00 89.69 117 THR A C 1
ATOM 896 O O . THR A 1 117 ? 6.370 -13.900 15.932 1.00 89.69 117 THR A O 1
ATOM 899 N N . THR A 1 118 ? 7.291 -11.887 15.539 1.00 86.19 118 THR A N 1
ATOM 900 C CA . THR A 1 118 ? 8.639 -12.372 15.245 1.00 86.19 118 THR A CA 1
ATOM 901 C C . THR A 1 118 ? 9.576 -12.076 16.401 1.00 86.19 118 THR A C 1
ATOM 903 O O . THR A 1 118 ? 9.503 -11.027 17.029 1.00 86.19 118 THR A O 1
ATOM 906 N N . THR A 1 119 ? 10.492 -12.995 16.688 1.00 83.56 119 THR A N 1
ATOM 907 C CA . THR A 1 119 ? 11.542 -12.777 17.687 1.00 83.56 119 THR A CA 1
ATOM 908 C C . THR A 1 119 ? 12.832 -12.353 16.999 1.00 83.56 119 THR A C 1
ATOM 910 O O . THR A 1 119 ? 13.349 -13.084 16.144 1.00 83.56 119 THR A O 1
ATOM 913 N N . LYS A 1 120 ? 13.364 -11.201 17.401 1.00 77.38 120 LYS A N 1
ATOM 914 C CA . LYS A 1 120 ? 14.675 -10.693 17.005 1.00 77.38 120 LYS A CA 1
ATOM 915 C C . LYS A 1 120 ? 15.695 -11.007 18.096 1.00 77.38 120 LYS A C 1
ATOM 917 O O . LYS A 1 120 ? 15.447 -10.732 19.268 1.00 77.38 120 LYS A O 1
ATOM 922 N N . GLN A 1 121 ? 16.832 -11.583 17.719 1.00 70.50 121 GLN A N 1
ATOM 923 C CA . GLN A 1 121 ? 17.968 -11.752 18.625 1.00 70.50 121 GLN A CA 1
ATOM 924 C C . GLN A 1 121 ? 18.800 -10.466 18.579 1.00 70.50 121 GLN A C 1
ATOM 926 O O . GLN A 1 121 ? 19.237 -10.056 17.509 1.00 70.50 121 GLN A O 1
ATOM 931 N N . LEU A 1 122 ? 18.955 -9.778 19.712 1.00 64.19 122 LEU A N 1
ATOM 932 C CA . LEU A 1 122 ? 19.674 -8.497 19.782 1.00 64.19 122 LEU A CA 1
ATOM 933 C C . LEU A 1 122 ? 21.198 -8.679 19.811 1.00 64.19 122 LEU A C 1
ATOM 935 O O . LEU A 1 122 ? 21.927 -7.722 19.564 1.00 64.19 122 LEU A O 1
ATOM 939 N N . ASP A 1 123 ? 21.672 -9.906 20.029 1.00 53.56 123 ASP A N 1
ATOM 940 C CA . ASP A 1 123 ? 23.097 -10.266 20.067 1.00 53.56 123 ASP A CA 1
ATOM 941 C C . ASP A 1 123 ? 23.793 -10.081 18.693 1.00 53.56 123 ASP A C 1
ATOM 943 O O . ASP A 1 123 ? 25.014 -10.157 18.570 1.00 53.56 123 ASP A O 1
ATOM 947 N N . GLU A 1 124 ? 23.018 -9.802 17.638 1.00 53.25 124 GLU A N 1
ATOM 948 C CA . GLU A 1 124 ? 23.489 -9.508 16.281 1.00 53.25 124 GLU A CA 1
ATOM 949 C C . GLU A 1 124 ? 23.908 -8.033 16.082 1.00 53.25 124 GLU A C 1
ATOM 951 O O . GLU A 1 124 ? 24.563 -7.722 15.090 1.00 53.25 124 GLU A O 1
ATOM 956 N N . GLU A 1 125 ? 23.604 -7.123 17.022 1.00 52.78 125 GLU A N 1
ATOM 957 C CA . GLU A 1 125 ? 23.904 -5.677 16.918 1.00 52.78 125 GLU A CA 1
ATOM 958 C C . GLU A 1 125 ? 25.356 -5.306 17.328 1.00 52.78 125 GLU A C 1
ATOM 960 O O . GLU A 1 125 ? 25.658 -4.141 17.583 1.00 52.78 125 GLU A O 1
ATOM 965 N N . GLY A 1 126 ? 26.282 -6.275 17.356 1.00 50.78 126 GLY A N 1
ATOM 966 C CA . GLY A 1 126 ? 27.727 -6.016 17.456 1.00 50.78 126 GLY A CA 1
ATOM 967 C C . GLY A 1 126 ? 28.231 -5.546 18.826 1.00 50.78 126 GLY A C 1
ATOM 968 O O . GLY A 1 126 ? 29.309 -4.954 18.903 1.00 50.78 126 GLY A O 1
ATOM 969 N N . GLN A 1 127 ? 27.487 -5.795 19.908 1.00 50.56 127 GLN A N 1
ATOM 970 C CA . GLN A 1 127 ? 28.014 -5.576 21.257 1.00 50.56 127 GLN A CA 1
ATOM 971 C C . GLN A 1 127 ? 29.144 -6.582 21.545 1.00 50.56 127 GLN A C 1
ATOM 973 O O . GLN A 1 127 ? 29.003 -7.759 21.199 1.00 50.56 127 GLN A O 1
ATOM 978 N N . PRO A 1 128 ? 30.275 -6.153 22.147 1.00 48.44 128 PRO A N 1
ATOM 979 C CA . PRO A 1 128 ? 31.282 -7.092 22.621 1.00 48.44 128 PRO A CA 1
ATOM 980 C C . PRO A 1 128 ? 30.609 -8.070 23.585 1.00 48.44 128 PRO A C 1
ATOM 982 O O . PRO A 1 128 ? 29.827 -7.658 24.440 1.00 48.44 128 PRO A O 1
ATOM 985 N N . ILE A 1 129 ? 30.873 -9.363 23.395 1.00 52.97 129 ILE A N 1
ATOM 986 C CA . ILE A 1 129 ? 30.326 -10.426 24.234 1.00 52.97 129 ILE A CA 1
ATOM 987 C C . ILE A 1 129 ? 30.928 -10.256 25.632 1.00 52.97 129 ILE A C 1
ATOM 989 O O . ILE A 1 129 ? 31.988 -10.801 25.928 1.00 52.97 129 ILE A O 1
ATOM 993 N N . ASP A 1 130 ? 30.264 -9.495 26.495 1.00 53.44 130 ASP A N 1
ATOM 994 C CA . ASP A 1 130 ? 30.423 -9.679 27.928 1.00 53.44 130 ASP A CA 1
ATOM 995 C C . ASP A 1 130 ? 29.827 -11.054 28.243 1.00 53.44 130 ASP A C 1
ATOM 997 O O . ASP A 1 130 ? 28.628 -11.282 28.052 1.00 53.44 130 ASP A O 1
ATOM 1001 N N . CYS A 1 131 ? 30.680 -11.983 28.683 1.00 53.19 131 CYS A N 1
ATOM 1002 C CA . CYS A 1 131 ? 30.393 -13.413 28.850 1.00 53.19 131 CYS A CA 1
ATOM 1003 C C . CYS A 1 131 ? 29.237 -13.758 29.819 1.00 53.19 131 CYS A C 1
ATOM 1005 O O . CYS A 1 131 ? 28.968 -14.939 30.028 1.00 53.19 131 CYS A O 1
ATOM 1007 N N . GLU A 1 132 ? 28.555 -12.772 30.410 1.00 53.12 132 GLU A N 1
ATOM 1008 C CA . GLU A 1 132 ? 27.482 -12.956 31.401 1.00 53.12 132 GLU A CA 1
ATOM 1009 C C . GLU A 1 132 ? 26.112 -12.381 30.990 1.00 53.12 132 GLU A C 1
ATOM 1011 O O . GLU A 1 132 ? 25.137 -12.523 31.731 1.00 53.12 132 GLU A O 1
ATOM 1016 N N . SER A 1 133 ? 25.986 -11.764 29.810 1.00 55.84 133 SER A N 1
ATOM 1017 C CA . SER A 1 133 ? 24.693 -11.248 29.334 1.00 55.84 133 SER A CA 1
ATOM 1018 C C . SER A 1 133 ? 23.815 -12.393 28.807 1.00 55.84 133 SER A C 1
ATOM 1020 O O . SER A 1 133 ? 24.245 -13.090 27.885 1.00 55.84 133 SER A O 1
ATOM 1022 N N . PRO A 1 134 ? 22.583 -12.618 29.310 1.00 55.16 134 PRO A N 1
ATOM 1023 C CA . PRO A 1 134 ? 21.670 -13.553 28.661 1.00 55.16 134 PRO A CA 1
ATOM 1024 C C . PRO A 1 134 ? 21.319 -13.046 27.251 1.00 55.16 134 PRO A C 1
ATOM 1026 O O . PRO A 1 134 ? 21.207 -11.829 27.071 1.00 55.16 134 PRO A O 1
ATOM 1029 N N . PRO A 1 135 ? 21.102 -13.947 26.271 1.00 56.91 135 PRO A N 1
ATOM 1030 C CA . PRO A 1 135 ? 20.754 -13.559 24.908 1.00 56.91 135 PRO A CA 1
ATOM 1031 C C . PRO A 1 135 ? 19.493 -12.701 24.935 1.00 56.91 135 PRO A C 1
ATOM 1033 O O . PRO A 1 135 ? 18.415 -13.150 25.350 1.00 56.91 135 PRO A O 1
ATOM 1036 N N . ASN A 1 136 ? 19.630 -11.435 24.550 1.00 68.56 136 ASN A N 1
ATOM 1037 C CA . ASN A 1 136 ? 18.539 -10.484 24.682 1.00 68.56 136 ASN A CA 1
ATOM 1038 C C . ASN A 1 136 ? 17.644 -10.643 23.450 1.00 68.56 136 ASN A C 1
ATOM 1040 O O . ASN A 1 136 ? 17.996 -10.237 22.346 1.00 68.56 136 ASN A O 1
ATOM 1044 N N . SER A 1 137 ? 16.494 -11.296 23.605 1.00 73.81 137 SER A N 1
ATOM 1045 C CA . SER A 1 137 ? 15.532 -11.460 22.511 1.00 73.81 137 SER A CA 1
ATOM 1046 C C . SER A 1 137 ? 14.410 -10.432 22.634 1.00 73.81 137 SER A C 1
ATOM 1048 O O . SER A 1 137 ? 13.736 -10.332 23.658 1.00 73.81 137 SER A O 1
ATOM 1050 N N . ALA A 1 138 ? 14.216 -9.638 21.582 1.00 81.56 138 ALA A N 1
ATOM 1051 C CA . ALA A 1 138 ? 13.104 -8.707 21.470 1.00 81.56 138 ALA A CA 1
ATOM 1052 C C . ALA A 1 138 ? 11.958 -9.361 20.694 1.00 81.56 138 ALA A C 1
ATOM 1054 O O . ALA A 1 138 ? 12.161 -9.957 19.636 1.00 81.56 138 ALA A O 1
ATOM 1055 N N . SER A 1 139 ? 10.745 -9.245 21.228 1.00 87.06 139 SER A N 1
ATOM 1056 C CA . SER A 1 139 ? 9.526 -9.674 20.546 1.00 87.06 139 SER A CA 1
ATOM 1057 C C . SER A 1 139 ? 8.963 -8.504 19.742 1.00 87.06 139 SER A C 1
ATOM 1059 O O . SER A 1 139 ? 8.614 -7.469 20.311 1.00 87.06 139 SER A O 1
ATOM 1061 N N . GLU A 1 140 ? 8.894 -8.667 18.427 1.00 88.25 140 GLU A N 1
ATOM 1062 C CA . GLU A 1 140 ? 8.353 -7.704 17.473 1.00 88.25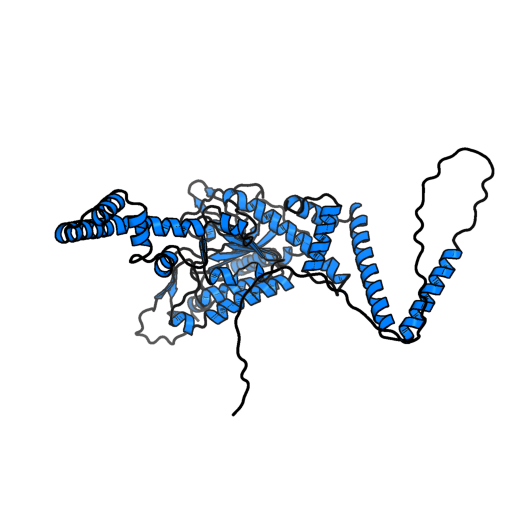 140 GLU A CA 1
ATOM 1063 C C . GLU A 1 140 ? 6.955 -8.154 17.054 1.00 88.25 140 GLU A C 1
ATOM 1065 O O . GLU A 1 140 ? 6.758 -9.265 16.557 1.00 88.25 140 GLU A O 1
ATOM 1070 N N . ALA A 1 141 ? 5.958 -7.305 17.288 1.00 90.38 141 ALA A N 1
ATOM 1071 C CA . ALA A 1 141 ? 4.585 -7.590 16.896 1.00 90.38 141 ALA A CA 1
ATOM 1072 C C . ALA A 1 141 ? 4.442 -7.614 15.366 1.00 90.38 141 ALA A C 1
ATOM 1074 O O . ALA A 1 141 ? 4.993 -6.761 14.673 1.00 90.38 141 ALA A O 1
ATOM 1075 N N . GLY A 1 142 ? 3.654 -8.556 14.845 1.00 90.12 142 GLY A N 1
ATOM 1076 C CA . GLY A 1 142 ? 3.272 -8.545 13.433 1.00 90.12 142 GLY A CA 1
ATOM 1077 C C . GLY A 1 142 ? 2.455 -7.298 13.076 1.00 90.12 142 GLY A C 1
ATOM 1078 O O . GLY A 1 142 ? 1.866 -6.655 13.947 1.00 90.12 142 GLY A O 1
ATOM 1079 N N . GLN A 1 143 ? 2.399 -6.968 11.785 1.00 92.19 143 GLN A N 1
ATOM 1080 C CA . GLN A 1 143 ? 1.660 -5.816 11.244 1.00 92.19 143 GLN A CA 1
ATOM 1081 C C . GLN A 1 143 ? 2.144 -4.438 11.739 1.00 92.19 143 GLN A C 1
ATOM 1083 O O . GLN A 1 143 ? 1.403 -3.457 11.645 1.00 92.19 143 GLN A O 1
ATOM 1088 N N . VAL A 1 144 ? 3.368 -4.324 12.258 1.00 94.25 144 VAL A N 1
ATOM 1089 C CA . VAL A 1 144 ? 3.943 -3.057 12.740 1.00 94.25 144 VAL A CA 1
ATOM 1090 C C . VAL A 1 144 ? 5.279 -2.801 12.057 1.00 94.25 144 VAL A C 1
ATOM 1092 O O . VAL A 1 144 ? 6.088 -3.713 11.904 1.00 94.25 144 VAL A O 1
ATOM 1095 N N . TRP A 1 145 ? 5.528 -1.549 11.669 1.00 95.25 145 TRP A N 1
ATOM 1096 C CA . TRP A 1 145 ? 6.857 -1.143 11.222 1.00 95.25 145 TRP A CA 1
ATOM 1097 C C . TRP A 1 145 ? 7.760 -0.746 12.386 1.00 95.25 145 TRP A C 1
ATOM 1099 O O . TRP A 1 145 ? 7.533 0.251 13.074 1.00 95.25 145 TRP A O 1
ATOM 1109 N N . PHE A 1 146 ? 8.829 -1.513 12.537 1.00 94.62 146 PHE A N 1
ATOM 1110 C CA . PHE A 1 146 ? 10.018 -1.221 13.330 1.00 94.62 146 PHE A CA 1
ATOM 1111 C C . PHE A 1 146 ? 11.106 -0.539 12.482 1.00 94.62 146 PHE A C 1
ATOM 1113 O O . PHE A 1 146 ? 11.032 -0.604 11.249 1.00 94.62 146 PHE A O 1
ATOM 1120 N N . PRO A 1 147 ? 12.122 0.099 13.099 1.00 93.31 147 PRO A N 1
ATOM 1121 C CA . PRO A 1 147 ? 13.147 0.857 12.369 1.00 93.31 147 PRO A CA 1
ATOM 1122 C C . PRO A 1 147 ? 13.868 0.027 11.307 1.00 93.31 147 PRO A C 1
ATOM 1124 O O . PRO A 1 147 ? 14.086 0.472 10.185 1.00 93.31 147 PRO A O 1
ATOM 1127 N N . ASP A 1 148 ? 14.170 -1.222 11.631 1.00 91.88 148 ASP A N 1
ATOM 1128 C CA . ASP A 1 148 ? 14.818 -2.169 10.734 1.00 91.88 148 ASP A CA 1
ATOM 1129 C C . ASP A 1 148 ? 13.899 -2.663 9.610 1.00 91.88 148 ASP A C 1
ATOM 1131 O O . ASP A 1 148 ? 14.335 -2.769 8.465 1.00 91.88 148 ASP A O 1
ATOM 1135 N N . SER A 1 149 ? 12.623 -2.912 9.899 1.00 93.44 149 SER A N 1
ATOM 1136 C CA . SER A 1 149 ? 11.629 -3.299 8.891 1.00 93.44 149 SER A CA 1
ATOM 1137 C C . SER A 1 149 ? 11.299 -2.159 7.920 1.00 93.44 149 SER A C 1
ATOM 1139 O O . SER A 1 149 ? 11.180 -2.393 6.715 1.00 93.44 149 SER A O 1
ATOM 1141 N N . ALA A 1 150 ? 11.229 -0.917 8.413 1.00 95.19 150 ALA A N 1
ATOM 1142 C CA . ALA A 1 150 ? 11.102 0.278 7.587 1.00 95.19 150 ALA A CA 1
ATOM 1143 C C . ALA A 1 150 ? 12.354 0.448 6.718 1.00 95.19 150 ALA A C 1
ATOM 1145 O O . ALA A 1 150 ? 12.233 0.658 5.508 1.00 95.19 150 ALA A O 1
ATOM 1146 N N . ARG A 1 151 ? 13.543 0.221 7.304 1.00 93.69 151 ARG A N 1
ATOM 1147 C CA . ARG A 1 151 ? 14.811 0.228 6.573 1.00 93.69 151 ARG A CA 1
ATOM 1148 C C . ARG A 1 151 ? 14.838 -0.781 5.431 1.00 93.69 151 ARG A C 1
ATOM 1150 O O . ARG A 1 151 ? 15.085 -0.432 4.281 1.00 93.69 151 ARG A O 1
ATOM 1157 N N . LYS A 1 152 ? 14.496 -2.030 5.738 1.00 94.69 152 LYS A N 1
ATOM 1158 C CA . LYS A 1 152 ? 14.397 -3.114 4.757 1.00 94.69 152 LYS A CA 1
ATOM 1159 C C . LYS A 1 152 ? 13.413 -2.785 3.633 1.00 94.69 152 LYS A C 1
ATOM 1161 O O . LYS A 1 152 ? 13.679 -3.117 2.482 1.00 94.69 152 LYS A O 1
ATOM 1166 N N . THR A 1 153 ? 12.301 -2.129 3.964 1.00 95.56 153 THR A N 1
ATOM 1167 C CA . THR A 1 153 ? 11.265 -1.754 2.997 1.00 95.56 153 THR A CA 1
ATOM 1168 C C . THR A 1 153 ? 11.761 -0.686 2.021 1.00 95.56 153 THR A C 1
ATOM 1170 O O . THR A 1 153 ? 11.660 -0.898 0.814 1.00 95.56 153 THR A O 1
ATOM 1173 N N . TYR A 1 154 ? 12.325 0.433 2.497 1.00 94.19 154 TYR A N 1
ATOM 1174 C CA . TYR A 1 154 ? 12.791 1.483 1.579 1.00 94.19 154 TYR A CA 1
ATOM 1175 C C . TYR A 1 154 ? 13.984 1.015 0.734 1.00 94.19 154 TYR A C 1
ATOM 1177 O O . TYR A 1 154 ? 14.067 1.369 -0.440 1.00 94.19 154 TYR A O 1
ATOM 1185 N N . GLU A 1 155 ? 14.895 0.215 1.305 1.00 93.81 155 GLU A N 1
ATOM 1186 C CA . GLU A 1 155 ? 16.044 -0.317 0.565 1.00 93.81 155 GLU A CA 1
ATOM 1187 C C . GLU A 1 155 ? 15.576 -1.238 -0.552 1.00 93.81 155 GLU A C 1
ATOM 1189 O O . GLU A 1 155 ? 15.986 -1.048 -1.689 1.00 93.81 155 GLU A O 1
ATOM 1194 N N . ALA A 1 156 ? 14.639 -2.147 -0.267 1.00 94.19 156 ALA A N 1
ATOM 1195 C CA . ALA A 1 156 ? 14.056 -3.002 -1.294 1.00 94.19 156 ALA A CA 1
ATOM 1196 C C . ALA A 1 156 ? 13.392 -2.187 -2.416 1.00 94.19 156 ALA A C 1
ATOM 1198 O O . ALA A 1 156 ? 13.628 -2.469 -3.586 1.00 94.19 156 ALA A O 1
ATOM 1199 N N . LEU A 1 157 ? 12.607 -1.154 -2.084 1.00 94.88 157 LEU A N 1
ATOM 1200 C CA . LEU A 1 157 ? 11.965 -0.293 -3.087 1.00 94.88 157 LEU A CA 1
ATOM 1201 C C . LEU A 1 157 ? 12.985 0.451 -3.958 1.00 94.88 157 LEU A C 1
ATOM 1203 O O . LEU A 1 157 ? 12.830 0.514 -5.177 1.00 94.88 157 LEU A O 1
ATOM 1207 N N . ARG A 1 158 ? 14.039 0.995 -3.344 1.00 93.50 158 ARG A N 1
ATOM 1208 C CA . ARG A 1 158 ? 15.112 1.684 -4.066 1.00 93.50 158 ARG A CA 1
ATOM 1209 C C . ARG A 1 158 ? 15.874 0.724 -4.975 1.00 93.50 158 ARG A C 1
ATOM 1211 O O . ARG A 1 158 ? 16.146 1.078 -6.119 1.00 93.50 158 ARG A O 1
ATOM 1218 N N . ASP A 1 159 ? 16.193 -0.465 -4.476 1.00 92.31 159 ASP A N 1
ATOM 1219 C CA . ASP A 1 159 ? 16.938 -1.479 -5.217 1.00 92.31 159 ASP A CA 1
ATOM 1220 C C . ASP A 1 159 ? 16.099 -1.959 -6.420 1.00 92.31 159 ASP A C 1
ATOM 1222 O O . ASP A 1 159 ? 16.584 -1.934 -7.548 1.00 92.31 159 ASP A O 1
ATOM 1226 N N . PHE A 1 160 ? 14.795 -2.216 -6.242 1.00 92.38 160 PHE A N 1
ATOM 1227 C CA . PHE A 1 160 ? 13.880 -2.531 -7.351 1.00 92.38 160 PHE A CA 1
ATOM 1228 C C . PHE A 1 160 ? 13.822 -1.431 -8.420 1.00 92.38 160 PHE A C 1
ATOM 1230 O O . PHE A 1 160 ? 13.791 -1.729 -9.616 1.00 92.38 160 PHE A O 1
ATOM 1237 N N . ALA A 1 161 ? 13.817 -0.162 -8.006 1.00 89.94 161 ALA A N 1
ATOM 1238 C CA . ALA A 1 161 ? 13.799 0.963 -8.934 1.00 89.94 161 ALA A CA 1
ATOM 1239 C C . ALA A 1 161 ? 15.115 1.084 -9.724 1.00 89.94 161 ALA A C 1
ATOM 1241 O O . ALA A 1 161 ? 15.087 1.314 -10.933 1.00 89.94 161 ALA A O 1
ATOM 1242 N N . GLN A 1 162 ? 16.261 0.885 -9.063 1.00 88.69 162 GLN A N 1
ATOM 1243 C CA . GLN A 1 162 ? 17.589 0.923 -9.688 1.00 88.69 162 GLN A CA 1
ATOM 1244 C C . GLN A 1 162 ? 17.849 -0.277 -10.605 1.00 88.69 162 GLN A C 1
ATOM 1246 O O . GLN A 1 162 ? 18.492 -0.126 -11.640 1.00 88.69 162 GLN A O 1
ATOM 1251 N N . GLU A 1 163 ? 17.305 -1.444 -10.263 1.00 86.06 163 GLU A N 1
ATOM 1252 C CA . GLU A 1 163 ? 17.313 -2.648 -11.103 1.00 86.06 163 GLU A CA 1
ATOM 1253 C C . GLU A 1 163 ? 16.486 -2.479 -12.388 1.00 86.06 163 GLU A C 1
ATOM 1255 O O . GLU A 1 163 ? 16.592 -3.291 -13.301 1.00 86.06 163 GLU A O 1
ATOM 1260 N N . GLY A 1 164 ? 15.662 -1.431 -12.485 1.00 81.75 164 GLY A N 1
ATOM 1261 C CA . GLY A 1 164 ? 14.831 -1.168 -13.656 1.00 81.75 164 GLY A CA 1
ATOM 1262 C C . GLY A 1 164 ? 13.531 -1.975 -13.699 1.00 81.75 164 GLY A C 1
ATOM 1263 O O . GLY A 1 164 ? 12.841 -1.939 -14.725 1.00 81.75 164 GLY A O 1
ATOM 1264 N N . LEU A 1 165 ? 13.151 -2.647 -12.602 1.00 87.94 165 LEU A N 1
ATOM 1265 C CA . LEU A 1 165 ? 11.864 -3.340 -12.493 1.00 87.94 165 LEU A CA 1
ATOM 1266 C C . LEU A 1 165 ? 10.719 -2.353 -12.723 1.00 87.94 165 LEU A C 1
ATOM 1268 O O . LEU A 1 165 ? 10.682 -1.275 -12.141 1.00 87.94 165 LEU A O 1
ATOM 1272 N N . LYS A 1 166 ? 9.761 -2.723 -13.576 1.00 88.50 166 LYS A N 1
ATOM 1273 C CA . LYS A 1 166 ? 8.636 -1.847 -13.952 1.00 88.50 166 LYS A CA 1
ATOM 1274 C C . LYS A 1 166 ? 7.377 -2.054 -13.122 1.00 88.50 166 LYS A C 1
ATOM 1276 O O . LYS A 1 166 ? 6.462 -1.238 -13.214 1.00 88.50 166 LYS A O 1
ATOM 1281 N N . ALA A 1 167 ? 7.339 -3.105 -12.310 1.00 92.38 167 ALA A N 1
ATOM 1282 C CA . ALA A 1 167 ? 6.198 -3.462 -11.486 1.00 92.38 167 ALA A CA 1
ATOM 1283 C C . ALA A 1 167 ? 6.644 -3.804 -10.059 1.00 92.38 167 ALA A C 1
ATOM 1285 O O . ALA A 1 167 ? 7.506 -4.659 -9.848 1.00 92.38 167 ALA A O 1
ATOM 1286 N N . ILE A 1 168 ? 6.024 -3.151 -9.078 1.00 95.25 168 ILE A N 1
ATOM 1287 C CA . ILE A 1 168 ? 6.184 -3.442 -7.653 1.00 95.25 168 ILE A CA 1
ATOM 1288 C C . ILE A 1 168 ? 4.805 -3.732 -7.062 1.00 95.25 168 ILE A C 1
ATOM 1290 O O . ILE A 1 168 ? 3.874 -2.945 -7.228 1.00 95.25 168 ILE A O 1
ATOM 1294 N N . LEU A 1 169 ? 4.679 -4.853 -6.358 1.00 96.56 169 LEU A N 1
ATOM 1295 C CA . LEU A 1 169 ? 3.494 -5.261 -5.615 1.00 96.56 169 LEU A CA 1
ATOM 1296 C C . LEU A 1 169 ? 3.757 -5.132 -4.110 1.00 96.56 169 LEU A C 1
ATOM 1298 O O . LEU A 1 169 ? 4.579 -5.854 -3.546 1.00 96.56 169 LEU A O 1
ATOM 1302 N N . ILE A 1 170 ? 3.020 -4.246 -3.450 1.00 96.88 170 ILE A N 1
ATOM 1303 C CA . ILE A 1 170 ? 3.047 -4.081 -1.997 1.00 96.88 170 ILE A CA 1
ATOM 1304 C C . ILE A 1 170 ? 1.780 -4.716 -1.431 1.00 96.88 170 ILE A C 1
ATOM 1306 O O . ILE A 1 170 ? 0.688 -4.181 -1.603 1.00 96.88 170 ILE A O 1
ATOM 1310 N N . VAL A 1 171 ? 1.900 -5.846 -0.736 1.00 95.44 171 VAL A N 1
ATOM 1311 C CA . VAL A 1 171 ? 0.772 -6.419 0.008 1.00 95.44 171 VAL A CA 1
ATOM 1312 C C . VAL A 1 171 ? 0.759 -5.804 1.403 1.00 95.44 171 VAL A C 1
ATOM 1314 O O . VAL A 1 171 ? 1.506 -6.211 2.296 1.00 95.44 171 VAL A O 1
ATOM 1317 N N . ALA A 1 172 ? -0.065 -4.773 1.563 1.00 94.25 172 ALA A N 1
ATOM 1318 C CA . ALA A 1 172 ? -0.054 -3.912 2.732 1.00 94.25 172 ALA A CA 1
ATOM 1319 C C . ALA A 1 172 ? -0.947 -4.458 3.848 1.00 94.25 172 ALA A C 1
ATOM 1321 O O . ALA A 1 172 ? -2.163 -4.559 3.699 1.00 94.25 172 ALA A O 1
ATOM 1322 N N . ASN A 1 173 ? -0.336 -4.761 4.992 1.00 95.06 173 ASN A N 1
ATOM 1323 C CA . ASN A 1 173 ? -1.035 -5.154 6.213 1.00 95.06 173 ASN A CA 1
ATOM 1324 C C . ASN A 1 173 ? -0.305 -4.572 7.432 1.00 95.06 173 ASN A C 1
ATOM 1326 O O . ASN A 1 173 ? 0.374 -5.293 8.166 1.00 95.06 173 ASN A O 1
ATOM 1330 N N . TRP A 1 174 ? -0.380 -3.248 7.593 1.00 95.31 174 TRP A N 1
ATOM 1331 C CA . TRP A 1 174 ? 0.286 -2.511 8.666 1.00 95.31 174 TRP A CA 1
ATOM 1332 C C . TRP A 1 174 ? -0.700 -1.651 9.457 1.00 95.31 174 TRP A C 1
ATOM 1334 O O . TRP A 1 174 ? -1.373 -0.765 8.925 1.00 95.31 174 TRP A O 1
ATOM 1344 N N . ARG A 1 175 ? -0.719 -1.862 10.772 1.00 93.31 175 ARG A N 1
ATOM 1345 C CA . ARG A 1 175 ? -1.498 -1.076 11.737 1.00 93.31 175 ARG A CA 1
ATOM 1346 C C . ARG A 1 175 ? -0.842 0.253 12.100 1.00 93.31 175 ARG A C 1
ATOM 1348 O O . ARG A 1 175 ? -1.496 1.135 12.650 1.00 93.31 175 ARG A O 1
ATOM 1355 N N . GLY A 1 176 ? 0.445 0.402 11.823 1.00 93.69 176 GLY A N 1
ATOM 1356 C CA . GLY A 1 176 ? 1.176 1.615 12.139 1.00 93.69 176 GLY A CA 1
ATOM 1357 C C . GLY A 1 176 ? 2.675 1.391 12.261 1.00 93.69 176 GLY A C 1
ATOM 1358 O O . GLY A 1 176 ? 3.201 0.294 12.062 1.00 93.69 176 GLY A O 1
ATOM 1359 N N . PHE A 1 177 ? 3.345 2.467 12.647 1.00 95.00 177 PHE A N 1
ATOM 1360 C CA . PHE A 1 177 ? 4.733 2.456 13.081 1.00 95.00 177 PHE A CA 1
ATOM 1361 C C . PHE A 1 177 ? 4.821 2.173 14.580 1.00 95.00 177 PHE A C 1
ATOM 1363 O O . PHE A 1 177 ? 3.920 2.541 15.340 1.00 95.00 177 PHE A O 1
ATOM 1370 N N . SER A 1 178 ? 5.924 1.566 15.016 1.00 94.00 178 SER A N 1
ATOM 1371 C CA . SER A 1 178 ? 6.206 1.425 16.441 1.00 94.00 178 SER A CA 1
ATOM 1372 C C . SER A 1 178 ? 6.431 2.801 17.071 1.00 94.00 178 SER A C 1
ATOM 1374 O O . SER A 1 178 ? 7.352 3.531 16.709 1.00 94.00 178 SER A O 1
ATOM 1376 N N . GLY A 1 179 ? 5.575 3.152 18.031 1.00 92.31 179 GLY A N 1
ATOM 1377 C CA . GLY A 1 179 ? 5.672 4.386 18.816 1.00 92.31 179 GLY A CA 1
ATOM 1378 C C . GLY A 1 179 ? 6.441 4.226 20.131 1.00 92.31 179 GLY A C 1
ATOM 1379 O O . GLY A 1 179 ? 6.344 5.090 21.001 1.00 92.31 179 GLY A O 1
ATOM 1380 N N . GLY A 1 180 ? 7.146 3.108 20.332 1.00 92.06 180 GLY A N 1
ATOM 1381 C CA . GLY A 1 180 ? 7.917 2.865 21.550 1.00 92.06 180 GLY A CA 1
ATOM 1382 C C . GLY A 1 180 ? 9.111 3.817 21.677 1.00 92.06 180 GLY A C 1
ATOM 1383 O O . GLY A 1 180 ? 9.766 4.134 20.689 1.00 92.06 180 GLY A O 1
ATOM 1384 N N . MET A 1 181 ? 9.455 4.233 22.903 1.00 91.06 181 MET A N 1
ATOM 1385 C CA . MET A 1 181 ? 10.575 5.162 23.154 1.00 91.06 181 MET A CA 1
ATOM 1386 C C . MET A 1 181 ? 11.902 4.674 22.547 1.00 91.06 181 MET A C 1
ATOM 1388 O O . MET A 1 181 ? 12.663 5.468 22.003 1.00 91.06 181 MET A O 1
ATOM 1392 N N . ARG A 1 182 ? 12.158 3.360 22.600 1.00 89.38 182 ARG A N 1
ATOM 1393 C CA . ARG A 1 182 ? 13.347 2.736 22.001 1.00 89.38 182 ARG A CA 1
ATOM 1394 C C . ARG A 1 182 ? 13.381 2.899 20.480 1.00 89.38 182 ARG A C 1
ATOM 1396 O O . ARG A 1 182 ? 14.425 3.242 19.940 1.00 89.38 182 ARG A O 1
ATOM 1403 N N . ASP A 1 183 ? 12.261 2.673 19.805 1.00 92.75 183 ASP A N 1
ATOM 1404 C CA . ASP A 1 183 ? 12.186 2.714 18.339 1.00 92.75 183 ASP A CA 1
ATOM 1405 C C . ASP A 1 183 ? 12.181 4.151 17.814 1.00 92.75 183 ASP A C 1
ATOM 1407 O O . ASP A 1 183 ? 12.762 4.442 16.770 1.00 92.75 183 ASP A O 1
ATOM 1411 N N . MET A 1 184 ? 11.616 5.072 18.598 1.00 93.31 184 MET A N 1
ATOM 1412 C CA . MET A 1 184 ? 11.746 6.511 18.373 1.00 93.31 184 MET A CA 1
ATOM 1413 C C . MET A 1 184 ? 13.203 6.967 18.491 1.00 93.31 184 MET A C 1
ATOM 1415 O O . MET A 1 184 ? 13.665 7.739 17.654 1.00 93.31 184 MET A O 1
ATOM 1419 N N . TYR A 1 185 ? 13.945 6.458 19.483 1.00 92.38 185 TYR A N 1
ATOM 1420 C CA . TYR A 1 185 ? 15.381 6.720 19.621 1.00 92.38 185 TYR A CA 1
ATOM 1421 C C . TYR A 1 185 ? 16.197 6.106 18.475 1.00 92.38 185 TYR A C 1
ATOM 1423 O O . TYR A 1 185 ? 17.113 6.746 17.971 1.00 92.38 185 TYR A O 1
ATOM 1431 N N . LYS A 1 186 ? 15.815 4.914 17.999 1.00 90.50 186 LYS A N 1
ATOM 1432 C CA . LYS A 1 186 ? 16.353 4.281 16.779 1.00 90.50 186 LYS A CA 1
ATOM 1433 C C . LYS A 1 186 ? 15.841 4.931 15.478 1.00 90.50 186 LYS A C 1
ATOM 1435 O O . LYS A 1 186 ? 15.936 4.335 14.412 1.00 90.50 186 LYS A O 1
ATOM 1440 N N . GLU A 1 187 ? 15.324 6.155 15.559 1.00 93.62 187 GLU A N 1
ATOM 1441 C CA . GLU A 1 187 ? 15.041 7.026 14.418 1.00 93.62 187 GLU A CA 1
ATOM 1442 C C . GLU A 1 187 ? 13.985 6.491 13.433 1.00 93.62 187 GLU A C 1
ATOM 1444 O O . GLU A 1 187 ? 14.038 6.811 12.245 1.00 93.62 187 GLU A O 1
ATOM 1449 N N . ILE A 1 188 ? 12.968 5.757 13.912 1.00 95.31 188 ILE A N 1
ATOM 1450 C CA . ILE A 1 188 ? 11.865 5.237 13.072 1.00 95.31 188 ILE A CA 1
ATOM 1451 C C . ILE A 1 188 ? 11.248 6.291 12.142 1.00 95.31 188 ILE A C 1
ATOM 1453 O O . ILE A 1 188 ? 10.868 5.984 11.016 1.00 95.31 188 ILE A O 1
ATOM 1457 N N . LEU A 1 189 ? 11.174 7.547 12.588 1.00 94.94 189 LEU A N 1
ATOM 1458 C CA . LEU A 1 189 ? 10.621 8.645 11.798 1.00 94.94 189 LEU A CA 1
ATOM 1459 C C . LEU A 1 189 ? 11.457 8.952 10.548 1.00 94.94 189 LEU A C 1
ATOM 1461 O O . LEU A 1 189 ? 10.884 9.261 9.506 1.00 94.94 189 LEU A O 1
ATOM 1465 N N . LYS A 1 190 ? 12.789 8.838 10.636 1.00 95.62 190 LYS A N 1
ATOM 1466 C CA . LYS A 1 190 ? 13.684 9.026 9.485 1.00 95.62 190 LYS A CA 1
ATOM 1467 C C . LYS A 1 190 ? 13.561 7.865 8.504 1.00 95.62 190 LYS A C 1
ATOM 1469 O O . LYS A 1 190 ? 13.570 8.072 7.295 1.00 95.62 190 LYS A O 1
ATOM 1474 N N . GLU A 1 191 ? 13.410 6.646 9.014 1.00 94.50 191 GLU A N 1
ATOM 1475 C CA . GLU A 1 191 ? 13.214 5.474 8.157 1.00 94.50 191 GLU A CA 1
ATOM 1476 C C . GLU A 1 191 ? 11.839 5.498 7.475 1.00 94.50 191 GLU A C 1
ATOM 1478 O O . GLU A 1 191 ? 11.724 5.168 6.297 1.00 94.50 191 GLU A O 1
ATOM 1483 N N . GLY A 1 192 ? 10.806 5.986 8.167 1.00 94.75 192 GLY A N 1
ATOM 1484 C CA . GLY A 1 192 ? 9.484 6.217 7.588 1.00 94.75 192 GLY A CA 1
ATOM 1485 C C . GLY A 1 192 ? 9.497 7.238 6.445 1.00 94.75 192 GLY A C 1
ATOM 1486 O O . GLY A 1 192 ? 8.861 7.000 5.419 1.00 94.75 192 GLY A O 1
ATOM 1487 N N . SER A 1 193 ? 10.249 8.341 6.568 1.00 95.44 193 SER A N 1
ATOM 1488 C CA . SER A 1 193 ? 10.368 9.324 5.478 1.00 95.44 193 SER A CA 1
ATOM 1489 C C . SER A 1 193 ? 11.128 8.774 4.269 1.00 95.44 193 SER A C 1
ATOM 1491 O O . SER A 1 193 ? 10.749 9.059 3.138 1.00 95.44 193 SER A O 1
ATOM 1493 N N . ARG A 1 194 ? 12.134 7.914 4.478 1.00 96.31 194 ARG A N 1
ATOM 1494 C CA . ARG A 1 194 ? 12.867 7.275 3.371 1.00 96.31 194 ARG A CA 1
ATOM 1495 C C . ARG A 1 194 ? 11.990 6.373 2.503 1.00 96.31 194 ARG A C 1
ATOM 1497 O O . ARG A 1 194 ? 12.273 6.231 1.317 1.00 96.31 194 ARG A O 1
ATOM 1504 N N . ILE A 1 195 ? 10.929 5.778 3.055 1.00 96.25 195 ILE A N 1
ATOM 1505 C CA . ILE A 1 195 ? 9.948 5.018 2.260 1.00 96.25 195 ILE A CA 1
ATOM 1506 C C . ILE A 1 195 ? 9.253 5.946 1.253 1.00 96.25 195 ILE A C 1
ATOM 1508 O O . ILE A 1 195 ? 9.113 5.584 0.086 1.00 96.25 195 ILE A O 1
ATOM 1512 N N . VAL A 1 196 ? 8.876 7.155 1.682 1.00 95.50 196 VAL A N 1
ATOM 1513 C CA . VAL A 1 196 ? 8.264 8.168 0.808 1.00 95.50 196 VAL A CA 1
ATOM 1514 C C . VAL A 1 196 ? 9.245 8.581 -0.289 1.00 95.50 196 VAL A C 1
ATOM 1516 O O . VAL A 1 196 ? 8.883 8.558 -1.463 1.00 95.50 196 VAL A O 1
ATOM 1519 N N . ASP A 1 197 ? 10.501 8.856 0.069 1.00 94.69 197 ASP A N 1
ATOM 1520 C CA . ASP A 1 197 ? 11.548 9.198 -0.902 1.00 94.69 197 ASP A CA 1
ATOM 1521 C C . ASP A 1 197 ? 11.767 8.073 -1.931 1.00 94.69 197 ASP A C 1
ATOM 1523 O O . ASP A 1 197 ? 11.919 8.333 -3.126 1.00 94.69 197 ASP A O 1
ATOM 1527 N N . ALA A 1 198 ? 11.738 6.810 -1.493 1.00 94.88 198 ALA A N 1
ATOM 1528 C CA . ALA A 1 198 ? 11.879 5.653 -2.374 1.00 94.88 198 ALA A CA 1
ATOM 1529 C C . ALA A 1 198 ? 10.698 5.512 -3.352 1.00 94.88 198 ALA A C 1
ATOM 1531 O O . ALA A 1 198 ? 10.908 5.173 -4.518 1.00 94.88 198 ALA A O 1
ATOM 1532 N N . LEU A 1 199 ? 9.467 5.807 -2.921 1.00 94.38 199 LEU A N 1
ATOM 1533 C CA . LEU A 1 199 ? 8.291 5.806 -3.800 1.00 94.38 199 LEU A CA 1
ATOM 1534 C C . LEU A 1 199 ? 8.318 6.956 -4.816 1.00 94.38 199 LEU A C 1
ATOM 1536 O O . LEU A 1 199 ? 7.963 6.749 -5.975 1.00 94.38 199 LEU A O 1
ATOM 1540 N N . VAL A 1 200 ? 8.802 8.137 -4.424 1.00 92.69 200 VAL A N 1
ATOM 1541 C CA . VAL A 1 200 ? 9.040 9.245 -5.366 1.00 92.69 200 VAL A CA 1
ATOM 1542 C C . VAL A 1 200 ? 10.128 8.867 -6.376 1.00 92.69 200 VAL A C 1
ATOM 1544 O O . VAL A 1 200 ? 9.983 9.113 -7.572 1.00 92.69 200 VAL A O 1
ATOM 1547 N N . ALA A 1 201 ? 11.194 8.189 -5.939 1.00 90.75 201 ALA A N 1
ATOM 1548 C CA . ALA A 1 201 ? 12.207 7.671 -6.855 1.00 90.75 201 ALA A CA 1
ATOM 1549 C C . ALA A 1 201 ? 11.612 6.660 -7.853 1.00 90.75 201 ALA A C 1
ATOM 1551 O O . ALA A 1 201 ? 11.945 6.704 -9.036 1.00 90.75 201 ALA A O 1
ATOM 1552 N N . CYS A 1 202 ? 10.683 5.800 -7.420 1.00 89.62 202 CYS A N 1
ATOM 1553 C CA . CYS A 1 202 ? 9.958 4.893 -8.318 1.00 89.62 202 CYS A CA 1
ATOM 1554 C C . CYS A 1 202 ? 9.196 5.649 -9.423 1.00 89.62 202 CYS A C 1
ATOM 1556 O O . CYS A 1 202 ? 9.128 5.160 -10.553 1.00 89.62 202 CYS A O 1
ATOM 1558 N N . GLU A 1 203 ? 8.671 6.850 -9.143 1.00 86.81 203 GLU A N 1
ATOM 1559 C CA . GLU A 1 203 ? 8.046 7.700 -10.164 1.00 86.81 203 GLU A CA 1
ATOM 1560 C C . GLU A 1 203 ? 9.048 8.144 -11.233 1.00 86.81 203 GLU A C 1
ATOM 1562 O O . GLU A 1 203 ? 8.773 8.004 -12.427 1.00 86.81 203 GLU A O 1
ATOM 1567 N N . ALA A 1 204 ? 10.241 8.577 -10.816 1.00 85.56 204 ALA A N 1
ATOM 1568 C CA . ALA A 1 204 ? 11.307 9.000 -11.724 1.00 85.56 204 ALA A CA 1
ATOM 1569 C C . ALA A 1 204 ? 11.788 7.874 -12.663 1.00 85.56 204 ALA A C 1
ATOM 1571 O O . ALA A 1 204 ? 12.192 8.142 -13.794 1.00 85.56 204 ALA A O 1
ATOM 1572 N N . TYR A 1 205 ? 11.715 6.613 -12.223 1.00 85.38 205 TYR A N 1
ATOM 1573 C CA . TYR A 1 205 ? 12.067 5.439 -13.033 1.00 85.38 205 TYR A CA 1
ATOM 1574 C C . TYR A 1 205 ? 10.880 4.832 -13.810 1.00 85.38 205 TYR A C 1
ATOM 1576 O O . TYR A 1 205 ? 11.041 3.788 -14.458 1.00 85.38 205 TYR A O 1
ATOM 1584 N N . ASP A 1 206 ? 9.713 5.488 -13.794 1.00 86.12 206 ASP A N 1
ATOM 1585 C CA . ASP A 1 206 ? 8.445 5.014 -14.366 1.00 86.12 206 ASP A CA 1
ATOM 1586 C C . ASP A 1 206 ? 8.079 3.594 -13.907 1.00 86.12 206 ASP A C 1
ATOM 1588 O O . ASP A 1 206 ? 7.700 2.730 -14.702 1.00 86.12 206 ASP A O 1
ATOM 1592 N N . VAL A 1 207 ? 8.248 3.328 -12.614 1.00 89.94 207 VAL A N 1
ATOM 1593 C CA . VAL A 1 207 ? 7.880 2.055 -11.995 1.00 89.94 207 VAL A CA 1
ATOM 1594 C C . VAL A 1 207 ? 6.438 2.135 -11.519 1.00 89.94 207 VAL A C 1
ATOM 1596 O O . VAL A 1 207 ? 6.072 3.043 -10.772 1.00 89.94 207 VAL A O 1
ATOM 1599 N N . SER A 1 208 ? 5.611 1.180 -11.941 1.00 92.50 208 SER A N 1
ATOM 1600 C CA . SER A 1 208 ? 4.239 1.037 -11.462 1.00 92.50 208 SER A CA 1
ATOM 1601 C C . SER A 1 208 ? 4.243 0.375 -10.088 1.00 92.50 208 SER A C 1
ATOM 1603 O O . SER A 1 208 ? 4.673 -0.772 -9.956 1.00 92.50 208 SER A O 1
ATOM 1605 N N . VAL A 1 209 ? 3.693 1.050 -9.082 1.00 95.19 209 VAL A N 1
ATOM 1606 C CA . VAL A 1 209 ? 3.550 0.519 -7.723 1.00 95.19 209 VAL A CA 1
ATOM 1607 C C . VAL A 1 209 ? 2.081 0.203 -7.473 1.00 95.19 209 VAL A C 1
ATOM 1609 O O . VAL A 1 209 ? 1.215 1.072 -7.550 1.00 95.19 209 VAL A O 1
ATOM 1612 N N . LEU A 1 210 ? 1.781 -1.055 -7.173 1.00 96.00 210 LEU A N 1
ATOM 1613 C CA . LEU A 1 210 ? 0.437 -1.494 -6.831 1.00 96.00 210 LEU A CA 1
ATOM 1614 C C . LEU A 1 210 ? 0.411 -1.962 -5.385 1.00 96.00 210 LEU A C 1
ATOM 1616 O O . LEU A 1 210 ? 1.050 -2.947 -5.022 1.00 96.00 210 LEU A O 1
ATOM 1620 N N . THR A 1 211 ? -0.374 -1.270 -4.575 1.00 96.06 211 THR A N 1
ATOM 1621 C CA . THR A 1 211 ? -0.632 -1.627 -3.188 1.00 96.06 211 THR A CA 1
ATOM 1622 C C . THR A 1 211 ? -1.925 -2.421 -3.115 1.00 96.06 211 THR A C 1
ATOM 1624 O O . THR A 1 211 ? -2.982 -1.934 -3.510 1.00 96.06 211 THR A O 1
ATOM 1627 N N . TYR A 1 212 ? -1.858 -3.644 -2.607 1.00 96.19 212 TYR A N 1
ATOM 1628 C CA . TYR A 1 212 ? -3.014 -4.499 -2.388 1.00 96.19 212 TYR A CA 1
ATOM 1629 C C . TYR A 1 212 ? -3.196 -4.766 -0.894 1.00 96.19 212 TYR A C 1
ATOM 1631 O O . TYR A 1 212 ? -2.283 -5.258 -0.234 1.00 96.19 212 TYR A O 1
ATOM 1639 N N . ILE A 1 213 ? -4.371 -4.453 -0.353 1.00 95.81 213 ILE A N 1
ATOM 1640 C CA . ILE A 1 213 ? -4.717 -4.773 1.036 1.00 95.81 213 ILE A CA 1
ATOM 1641 C C . ILE A 1 213 ? -5.423 -6.139 1.044 1.00 95.81 213 ILE A C 1
ATOM 1643 O O . ILE A 1 213 ? -6.525 -6.238 0.492 1.00 95.81 213 ILE A O 1
ATOM 1647 N N . PRO A 1 214 ? -4.813 -7.187 1.634 1.00 94.31 214 PRO A N 1
ATOM 1648 C CA . PRO A 1 214 ? -5.327 -8.551 1.569 1.00 94.31 214 PRO A CA 1
ATOM 1649 C C . PRO A 1 214 ? -6.577 -8.749 2.442 1.00 94.31 214 PRO A C 1
ATOM 1651 O O . PRO A 1 214 ? -6.912 -7.879 3.255 1.00 94.31 214 PRO A O 1
ATOM 1654 N N . PRO A 1 215 ? -7.267 -9.901 2.320 1.00 93.31 215 PRO A N 1
ATOM 1655 C CA . PRO A 1 215 ? -8.385 -10.233 3.193 1.00 93.31 215 PRO A CA 1
ATOM 1656 C C . PRO A 1 215 ? -7.987 -10.203 4.664 1.00 93.31 215 PRO A C 1
ATOM 1658 O O . PRO A 1 215 ? -6.893 -10.635 5.030 1.00 93.31 215 PRO A O 1
ATOM 1661 N N . PHE A 1 216 ? -8.875 -9.666 5.501 1.00 91.81 216 PHE A N 1
ATOM 1662 C CA . PHE A 1 216 ? -8.625 -9.380 6.923 1.00 91.81 216 PHE A CA 1
ATOM 1663 C C . PHE A 1 216 ? -7.411 -8.475 7.201 1.00 91.81 216 PHE A C 1
ATOM 1665 O O . PHE A 1 216 ? -7.042 -8.285 8.360 1.00 91.81 216 PHE A O 1
ATOM 1672 N N . GLY A 1 217 ? -6.798 -7.906 6.160 1.00 91.94 217 GLY A N 1
ATOM 1673 C CA . GLY A 1 217 ? -5.699 -6.968 6.274 1.00 91.94 217 GLY A CA 1
ATOM 1674 C C . GLY A 1 217 ? -6.177 -5.614 6.779 1.00 91.94 217 GLY A C 1
ATOM 1675 O O . GLY A 1 217 ? -7.297 -5.175 6.494 1.00 91.94 217 GLY A O 1
ATOM 1676 N N . GLU A 1 218 ? -5.306 -4.941 7.521 1.00 92.69 218 GLU A N 1
ATOM 1677 C CA . GLU A 1 218 ? -5.559 -3.606 8.034 1.00 92.69 218 GLU A CA 1
ATOM 1678 C C . GLU A 1 218 ? -4.463 -2.646 7.581 1.00 92.69 218 GLU A C 1
ATOM 1680 O O . GLU A 1 218 ? -3.277 -2.950 7.697 1.00 92.69 218 GLU A O 1
ATOM 1685 N N . LEU A 1 219 ? -4.860 -1.471 7.090 1.00 95.25 219 LEU A N 1
ATOM 1686 C CA . LEU A 1 219 ? -3.936 -0.377 6.796 1.00 95.25 219 LEU A CA 1
ATOM 1687 C C . LEU A 1 219 ? -4.373 0.873 7.554 1.00 95.25 219 LEU A C 1
ATOM 1689 O O . LEU A 1 219 ? -5.456 1.413 7.305 1.00 95.25 219 LEU A O 1
ATOM 1693 N N . ARG A 1 220 ? -3.563 1.304 8.525 1.00 94.50 220 ARG A N 1
ATOM 1694 C CA . ARG A 1 220 ? -3.976 2.325 9.497 1.00 94.50 220 ARG A CA 1
ATOM 1695 C C . ARG A 1 220 ? -2.963 3.449 9.683 1.00 94.50 220 ARG A C 1
ATOM 1697 O O . ARG A 1 220 ? -1.760 3.271 9.500 1.00 94.50 220 ARG A O 1
ATOM 1704 N N . GLY A 1 221 ? -3.474 4.602 10.116 1.00 92.19 221 GLY A N 1
ATOM 1705 C CA . GLY A 1 221 ? -2.688 5.710 10.664 1.00 92.19 221 GLY A CA 1
ATOM 1706 C C . GLY A 1 221 ? -1.503 6.125 9.796 1.00 92.19 221 GLY A C 1
ATOM 1707 O O . GLY A 1 221 ? -1.645 6.340 8.594 1.00 92.19 221 GLY A O 1
ATOM 1708 N N . GLY A 1 222 ? -0.324 6.223 10.418 1.00 92.44 222 GLY A N 1
ATOM 1709 C CA . GLY A 1 222 ? 0.911 6.599 9.728 1.00 92.44 222 GLY A CA 1
ATOM 1710 C C . GLY A 1 222 ? 1.304 5.632 8.612 1.00 92.44 222 GLY A C 1
ATOM 1711 O O . GLY A 1 222 ? 1.919 6.063 7.641 1.00 92.44 222 GLY A O 1
ATOM 1712 N N . SER A 1 223 ? 0.900 4.358 8.692 1.00 94.12 223 SER A N 1
ATOM 1713 C CA . SER A 1 223 ? 1.238 3.395 7.647 1.00 94.12 223 SER A CA 1
ATOM 1714 C C . SER A 1 223 ? 0.518 3.658 6.332 1.00 94.12 223 SER A C 1
ATOM 1716 O O . SER A 1 223 ? 1.089 3.430 5.271 1.00 94.12 223 SER A O 1
ATOM 1718 N N . TRP A 1 224 ? -0.704 4.195 6.396 1.00 94.75 224 TRP A N 1
ATOM 1719 C CA . TRP A 1 224 ? -1.399 4.678 5.206 1.00 94.75 224 TRP A CA 1
ATOM 1720 C C . TRP A 1 224 ? -0.646 5.846 4.570 1.00 94.75 224 TRP A C 1
ATOM 1722 O O . TRP A 1 224 ? -0.439 5.861 3.364 1.00 94.75 224 TRP A O 1
ATOM 1732 N N . VAL A 1 225 ? -0.216 6.812 5.389 1.00 94.81 225 VAL A N 1
ATOM 1733 C CA . VAL A 1 225 ? 0.387 8.071 4.922 1.00 94.81 225 VAL A CA 1
ATOM 1734 C C . VAL A 1 225 ? 1.611 7.827 4.040 1.00 94.81 225 VAL A C 1
ATOM 1736 O O . VAL A 1 225 ? 1.765 8.506 3.033 1.00 94.81 225 VAL A O 1
ATOM 1739 N N . VAL A 1 226 ? 2.458 6.854 4.384 1.00 94.94 226 VAL A N 1
ATOM 1740 C CA . VAL A 1 226 ? 3.709 6.601 3.647 1.00 94.94 226 VAL A CA 1
ATOM 1741 C C . VAL A 1 226 ? 3.546 5.741 2.388 1.00 94.94 226 VAL A C 1
ATOM 1743 O O . VAL A 1 226 ? 4.481 5.681 1.602 1.00 94.94 226 VAL A O 1
ATOM 1746 N N . ILE A 1 227 ? 2.398 5.081 2.182 1.00 93.38 227 ILE A N 1
ATOM 1747 C CA . ILE A 1 227 ? 2.078 4.325 0.948 1.00 93.38 227 ILE A CA 1
ATOM 1748 C C . ILE A 1 227 ? 0.901 4.980 0.198 1.00 93.38 227 ILE A C 1
ATOM 1750 O O . ILE A 1 227 ? 0.291 4.390 -0.696 1.00 93.38 227 ILE A O 1
ATOM 1754 N N . ASP A 1 228 ? 0.530 6.208 0.561 1.00 93.81 228 ASP A N 1
ATOM 1755 C CA . ASP A 1 228 ? -0.631 6.845 -0.041 1.00 93.81 228 ASP A CA 1
ATOM 1756 C C . ASP A 1 228 ? -0.398 7.147 -1.523 1.00 93.81 228 ASP A C 1
ATOM 1758 O O . ASP A 1 228 ? 0.695 7.522 -1.958 1.00 93.81 228 ASP A O 1
ATOM 1762 N N . LYS A 1 229 ? -1.467 7.040 -2.314 1.00 92.31 229 LYS A N 1
ATOM 1763 C CA . LYS A 1 229 ? -1.382 7.314 -3.748 1.00 92.31 229 LYS A CA 1
ATOM 1764 C C . LYS A 1 229 ? -1.035 8.769 -4.066 1.00 92.31 229 LYS A C 1
ATOM 1766 O O . LYS A 1 229 ? -0.557 9.033 -5.161 1.00 92.31 229 LYS A O 1
ATOM 1771 N N . GLN A 1 230 ? -1.274 9.717 -3.152 1.00 91.31 230 GLN A N 1
ATOM 1772 C CA . GLN A 1 230 ? -0.953 11.127 -3.390 1.00 91.31 230 GLN A CA 1
ATOM 1773 C C . GLN A 1 230 ? 0.552 11.399 -3.459 1.00 91.31 230 GLN A C 1
ATOM 1775 O O . GLN A 1 230 ? 0.931 12.444 -3.976 1.00 91.31 230 GLN A O 1
ATOM 1780 N N . ILE A 1 231 ? 1.399 10.474 -2.987 1.00 92.12 231 ILE A N 1
ATOM 1781 C CA . ILE A 1 231 ? 2.858 10.599 -3.096 1.00 92.12 231 ILE A CA 1
ATOM 1782 C C . ILE A 1 231 ? 3.283 10.614 -4.570 1.00 92.12 231 ILE A C 1
ATOM 1784 O O . ILE A 1 231 ? 4.059 11.471 -4.973 1.00 92.12 231 ILE A O 1
ATOM 1788 N N . ALA A 1 232 ? 2.749 9.683 -5.364 1.00 88.62 232 ALA A N 1
ATOM 1789 C CA . ALA A 1 232 ? 3.014 9.566 -6.795 1.00 88.62 232 ALA A CA 1
ATOM 1790 C C . ALA A 1 232 ? 1.726 9.118 -7.516 1.00 88.62 232 ALA A C 1
ATOM 1792 O O . ALA A 1 232 ? 1.538 7.922 -7.773 1.00 88.62 232 ALA A O 1
ATOM 1793 N N . PRO A 1 233 ? 0.808 10.053 -7.834 1.00 85.62 233 PRO A N 1
ATOM 1794 C CA . PRO A 1 233 ? -0.555 9.733 -8.273 1.00 85.62 233 PRO A CA 1
ATOM 1795 C C . PRO A 1 233 ? -0.619 9.021 -9.624 1.00 85.62 233 PRO A C 1
ATOM 1797 O O . PRO A 1 233 ? -1.571 8.287 -9.881 1.00 85.62 233 PRO A O 1
ATOM 1800 N N . ASN A 1 234 ? 0.391 9.213 -10.474 1.00 83.94 234 ASN A N 1
ATOM 1801 C CA . ASN A 1 234 ? 0.459 8.555 -11.775 1.00 83.94 234 ASN A CA 1
ATOM 1802 C C . ASN A 1 234 ? 0.935 7.098 -11.652 1.00 83.94 234 ASN A C 1
ATOM 1804 O O . ASN A 1 234 ? 0.610 6.279 -12.508 1.00 83.94 234 ASN A O 1
ATOM 1808 N N . ASN A 1 235 ? 1.691 6.769 -10.594 1.00 87.06 235 ASN A N 1
ATOM 1809 C CA . ASN A 1 235 ? 2.421 5.506 -10.453 1.00 87.06 235 ASN A CA 1
ATOM 1810 C C . ASN A 1 235 ? 1.875 4.565 -9.379 1.00 87.06 235 ASN A C 1
ATOM 1812 O O . ASN A 1 235 ? 1.979 3.348 -9.544 1.00 87.06 235 ASN A O 1
ATOM 1816 N N . ILE A 1 236 ? 1.279 5.103 -8.313 1.00 92.94 236 ILE A N 1
ATOM 1817 C CA . ILE A 1 236 ? 0.767 4.322 -7.187 1.00 92.94 236 ILE A CA 1
ATOM 1818 C C . ILE A 1 236 ? -0.728 4.075 -7.352 1.00 92.94 236 ILE A C 1
ATOM 1820 O O . ILE A 1 236 ? -1.528 5.009 -7.425 1.00 92.94 236 ILE A O 1
ATOM 1824 N N . VAL A 1 237 ? -1.127 2.804 -7.315 1.00 93.19 237 VAL A N 1
ATOM 1825 C CA . VAL A 1 237 ? -2.537 2.407 -7.251 1.00 93.19 237 VAL A CA 1
ATOM 1826 C C . VAL A 1 237 ? -2.802 1.495 -6.080 1.00 93.19 237 VAL A C 1
ATOM 1828 O O . VAL A 1 237 ? -2.054 0.562 -5.820 1.00 93.19 237 VAL A O 1
ATOM 1831 N N . VAL A 1 238 ? -3.906 1.768 -5.390 1.00 95.25 238 VAL A N 1
ATOM 1832 C CA . VAL A 1 238 ? -4.312 1.034 -4.197 1.00 95.25 238 VAL A CA 1
ATOM 1833 C C . VAL A 1 238 ? -5.594 0.261 -4.485 1.00 95.25 238 VAL A C 1
ATOM 1835 O O . VAL A 1 238 ? -6.611 0.847 -4.869 1.00 95.25 238 VAL A O 1
ATOM 1838 N N . PHE A 1 239 ? -5.546 -1.048 -4.269 1.00 95.69 239 PHE A N 1
ATOM 1839 C CA . PHE A 1 239 ? -6.685 -1.959 -4.273 1.00 95.69 239 PHE A CA 1
ATOM 1840 C C . PHE A 1 239 ? -6.853 -2.588 -2.894 1.00 95.69 239 PHE A C 1
ATOM 1842 O O . PHE A 1 239 ? -5.891 -2.741 -2.141 1.00 95.69 239 PHE A O 1
ATOM 1849 N N . ALA A 1 240 ? -8.081 -2.965 -2.561 1.00 96.00 240 ALA A N 1
ATOM 1850 C CA . ALA A 1 240 ? -8.383 -3.536 -1.258 1.00 96.00 240 ALA A CA 1
ATOM 1851 C C . ALA A 1 240 ? -9.410 -4.659 -1.355 1.00 96.00 240 ALA A C 1
ATOM 1853 O O . ALA A 1 240 ? -10.369 -4.559 -2.119 1.00 96.00 240 ALA A O 1
ATOM 1854 N N . ASP A 1 241 ? -9.236 -5.702 -0.550 1.00 95.44 241 ASP A N 1
ATOM 1855 C CA . ASP A 1 241 ? -10.224 -6.767 -0.406 1.00 95.44 241 ASP A CA 1
ATOM 1856 C C . ASP A 1 241 ? -11.501 -6.265 0.304 1.00 95.44 241 ASP A C 1
ATOM 1858 O O . ASP A 1 241 ? -11.391 -5.429 1.208 1.00 95.44 241 ASP A O 1
ATOM 1862 N N . PRO A 1 242 ? -12.712 -6.776 -0.012 1.00 94.44 242 PRO A N 1
ATOM 1863 C CA . PRO A 1 242 ? -13.944 -6.408 0.694 1.00 94.44 242 PRO A CA 1
ATOM 1864 C C . PRO A 1 242 ? -13.892 -6.594 2.218 1.00 94.44 242 PRO A C 1
ATOM 1866 O O . PRO A 1 242 ? -14.574 -5.880 2.958 1.00 94.44 242 PRO A O 1
ATOM 1869 N N . THR A 1 243 ? -13.104 -7.557 2.705 1.00 93.75 243 THR A N 1
ATOM 1870 C CA . THR A 1 243 ? -12.984 -7.862 4.138 1.00 93.75 243 THR A CA 1
ATOM 1871 C C . THR A 1 243 ? -11.914 -7.039 4.852 1.00 93.75 243 THR A C 1
ATOM 1873 O O . THR A 1 243 ? -11.875 -7.048 6.083 1.00 93.75 243 THR A O 1
ATOM 1876 N N . SER A 1 244 ? -11.090 -6.295 4.112 1.00 94.00 244 SER A N 1
ATOM 1877 C CA . SER A 1 244 ? -10.048 -5.436 4.674 1.00 94.00 244 SER A CA 1
ATOM 1878 C C . SER A 1 244 ? -10.620 -4.264 5.481 1.00 94.00 244 SER A C 1
ATOM 1880 O O . SER A 1 244 ? -11.814 -3.937 5.402 1.00 94.00 244 SER A O 1
ATOM 1882 N N . ARG A 1 245 ? -9.774 -3.631 6.298 1.00 94.50 245 ARG A N 1
ATOM 1883 C CA . ARG A 1 245 ? -10.138 -2.452 7.094 1.00 94.50 245 ARG A CA 1
ATOM 1884 C C . ARG A 1 245 ? -9.106 -1.347 6.949 1.00 94.50 245 ARG A C 1
ATOM 1886 O O . ARG A 1 245 ? -7.904 -1.591 6.973 1.00 94.50 245 ARG A O 1
ATOM 1893 N N . MET A 1 246 ? -9.572 -0.110 6.851 1.00 94.00 246 MET A N 1
ATOM 1894 C CA . MET A 1 246 ? -8.688 1.045 6.736 1.00 94.00 246 MET A CA 1
ATOM 1895 C C . MET A 1 246 ? -9.291 2.280 7.384 1.00 94.00 246 MET A C 1
ATOM 1897 O O . MET A 1 246 ? -10.439 2.636 7.131 1.00 94.00 246 MET A O 1
ATOM 1901 N N . ASN A 1 247 ? -8.510 2.937 8.236 1.00 93.75 247 ASN A N 1
ATOM 1902 C CA . ASN A 1 247 ? -8.855 4.224 8.835 1.00 93.75 247 ASN A CA 1
ATOM 1903 C C . ASN A 1 247 ? -7.636 4.805 9.561 1.00 93.75 247 ASN A C 1
ATOM 1905 O O . ASN A 1 247 ? -6.616 4.144 9.722 1.00 93.75 247 ASN A O 1
ATOM 1909 N N . ILE A 1 248 ? -7.763 6.022 10.078 1.00 93.00 248 ILE A N 1
ATOM 1910 C CA . ILE A 1 248 ? -6.694 6.701 10.823 1.00 93.00 248 ILE A CA 1
ATOM 1911 C C . ILE A 1 248 ? -6.342 5.953 12.119 1.00 93.00 248 ILE A C 1
ATOM 1913 O O . ILE A 1 248 ? -5.177 5.863 12.487 1.00 93.00 248 ILE A O 1
ATOM 1917 N N . ILE A 1 249 ? -7.345 5.421 12.813 1.00 92.81 249 ILE A N 1
ATOM 1918 C CA . ILE A 1 249 ? -7.212 4.783 14.124 1.00 92.81 249 ILE A CA 1
ATOM 1919 C C . ILE A 1 249 ? -8.052 3.508 14.156 1.00 92.81 249 ILE A C 1
ATOM 1921 O O . ILE A 1 249 ? -9.058 3.407 13.455 1.00 92.81 249 ILE A O 1
ATOM 1925 N N . GLU A 1 250 ? -7.634 2.537 14.962 1.00 92.19 250 GLU A N 1
ATOM 1926 C CA . GLU A 1 250 ? -8.415 1.329 15.222 1.00 92.19 250 GLU A CA 1
ATOM 1927 C C . GLU A 1 250 ? -9.779 1.654 15.865 1.00 92.19 250 GLU A C 1
ATOM 1929 O O . GLU A 1 250 ? -9.887 2.629 16.622 1.00 92.19 250 GLU A O 1
ATOM 1934 N N . PRO A 1 251 ? -10.809 0.810 15.664 1.00 93.00 251 PRO A N 1
ATOM 1935 C CA . PRO A 1 251 ? -12.136 0.992 16.257 1.00 93.00 251 PRO A CA 1
ATOM 1936 C C . PRO A 1 251 ? -12.105 1.238 17.770 1.00 93.00 251 PRO A C 1
ATOM 1938 O O . PRO A 1 251 ? -12.763 2.145 18.278 1.00 93.00 251 PRO A O 1
ATOM 1941 N N . ALA A 1 252 ? -11.276 0.484 18.499 1.00 92.31 252 ALA A N 1
ATOM 1942 C CA . ALA A 1 252 ? -11.137 0.630 19.945 1.00 92.31 252 ALA A CA 1
ATOM 1943 C C . ALA A 1 252 ? -10.558 1.994 20.347 1.00 92.31 252 ALA A C 1
ATOM 1945 O O . ALA A 1 252 ? -10.998 2.601 21.328 1.00 92.31 252 ALA A O 1
ATOM 1946 N N . GLY A 1 253 ? -9.594 2.503 19.578 1.00 92.00 253 GLY A N 1
ATOM 1947 C CA . GLY A 1 253 ? -9.040 3.836 19.778 1.00 92.00 253 GLY A CA 1
ATOM 1948 C C . GLY A 1 253 ? -10.048 4.937 19.437 1.00 92.00 253 GLY A C 1
ATOM 1949 O O . GLY A 1 253 ? -10.174 5.906 20.187 1.00 92.00 253 GLY A O 1
ATOM 1950 N N . PHE A 1 254 ? -10.825 4.765 18.363 1.00 92.25 254 PHE A N 1
ATOM 1951 C CA . PHE A 1 254 ? -11.904 5.685 17.997 1.00 92.25 254 PHE A CA 1
ATOM 1952 C C . PHE A 1 254 ? -12.928 5.829 19.128 1.00 92.25 254 PHE A C 1
ATOM 1954 O O . PHE A 1 254 ? -13.261 6.956 19.506 1.00 92.25 254 PHE A O 1
ATOM 1961 N N . CYS A 1 255 ? -13.387 4.711 19.703 1.00 92.94 255 CYS A N 1
ATOM 1962 C CA . CYS A 1 255 ? -14.342 4.729 20.810 1.00 92.94 255 CYS A CA 1
ATOM 1963 C C . CYS A 1 255 ? -13.778 5.481 22.020 1.00 92.94 255 CYS A C 1
ATOM 1965 O O . CYS A 1 255 ? -14.423 6.392 22.528 1.00 92.94 255 CYS A O 1
ATOM 1967 N N . LYS A 1 256 ? -12.527 5.216 22.415 1.00 90.94 256 LYS A N 1
ATOM 1968 C CA . LYS A 1 256 ? -11.892 5.918 23.545 1.00 90.94 256 LYS A CA 1
ATOM 1969 C C . LYS A 1 256 ? -11.811 7.436 23.362 1.00 90.94 256 LYS A C 1
ATOM 1971 O O . LYS A 1 256 ? -11.908 8.173 24.340 1.00 90.94 256 LYS A O 1
ATOM 1976 N N . VAL A 1 257 ? -11.615 7.916 22.133 1.00 91.94 257 VAL A N 1
ATOM 1977 C CA . VAL A 1 257 ? -11.443 9.351 21.864 1.00 91.94 257 VAL A CA 1
ATOM 1978 C C . VAL A 1 257 ? -12.784 10.049 21.643 1.00 91.94 257 VAL A C 1
ATOM 1980 O O . VAL A 1 257 ? -13.055 11.061 22.298 1.00 91.94 257 VAL A O 1
ATOM 1983 N N . LYS A 1 258 ? -13.599 9.524 20.718 1.00 90.81 258 LYS A N 1
ATOM 1984 C CA . LYS A 1 258 ? -14.814 10.179 20.208 1.00 90.81 258 LYS A CA 1
ATOM 1985 C C . LYS A 1 258 ? -16.118 9.642 20.790 1.00 90.81 258 LYS A C 1
ATOM 1987 O O . LYS A 1 258 ? -17.082 10.395 20.831 1.00 90.81 258 LYS A O 1
ATOM 1992 N N . PHE A 1 259 ? -16.174 8.374 21.188 1.00 91.56 259 PHE A N 1
ATOM 1993 C CA . PHE A 1 259 ? -17.401 7.729 21.663 1.00 91.56 259 PHE A CA 1
ATOM 1994 C C . PHE A 1 259 ? -17.195 7.186 23.079 1.00 91.56 259 PHE A C 1
ATOM 1996 O O . PHE A 1 259 ? -17.149 5.976 23.301 1.00 91.56 259 PHE A O 1
ATOM 2003 N N . ARG A 1 260 ? -16.971 8.106 24.024 1.00 91.31 260 ARG A N 1
ATOM 2004 C CA . ARG A 1 260 ? -16.511 7.789 25.373 1.00 91.31 260 ARG A CA 1
ATOM 2005 C C . ARG A 1 260 ? -17.627 7.132 26.171 1.00 91.31 260 ARG A C 1
ATOM 2007 O O . ARG A 1 260 ? -18.785 7.555 26.127 1.00 91.31 260 ARG A O 1
ATOM 2014 N N . ASP A 1 261 ? -17.232 6.162 26.986 1.00 88.19 261 ASP A N 1
ATOM 2015 C CA . ASP A 1 261 ? -18.126 5.382 27.843 1.00 88.19 261 ASP A CA 1
ATOM 2016 C C . ASP A 1 261 ? -19.036 6.274 28.697 1.00 88.19 261 ASP A C 1
ATOM 2018 O O . ASP A 1 261 ? -20.258 6.175 28.654 1.00 88.19 261 ASP A O 1
ATOM 2022 N N . ASN A 1 262 ? -18.437 7.227 29.410 1.00 83.19 262 ASN A N 1
ATOM 2023 C CA . ASN A 1 262 ? -19.142 8.018 30.418 1.00 83.19 262 ASN A CA 1
ATOM 2024 C C . ASN A 1 262 ? -20.153 9.013 29.830 1.00 83.19 262 ASN A C 1
ATOM 2026 O O . ASN A 1 262 ? -20.971 9.557 30.571 1.00 83.19 262 ASN A O 1
ATOM 2030 N N . ARG A 1 263 ? -20.089 9.293 28.522 1.00 88.00 263 ARG A N 1
ATOM 2031 C CA . ARG A 1 263 ? -20.892 10.340 27.888 1.00 88.00 263 ARG A CA 1
ATOM 2032 C C . ARG A 1 263 ? -21.659 9.815 26.688 1.00 88.00 263 ARG A C 1
ATOM 2034 O O . ARG A 1 263 ? -22.872 9.667 26.783 1.00 88.00 263 ARG A O 1
ATOM 2041 N N . GLU A 1 264 ? -20.988 9.551 25.574 1.00 91.69 264 GLU A N 1
ATOM 2042 C CA . GLU A 1 264 ? -21.656 9.219 24.315 1.00 91.69 264 GLU A CA 1
ATOM 2043 C C . GLU A 1 264 ? -22.331 7.840 24.370 1.00 91.69 264 GLU A C 1
ATOM 2045 O O . GLU A 1 264 ? -23.463 7.690 23.897 1.00 91.69 264 GLU A O 1
ATOM 2050 N N . VAL A 1 265 ? -21.694 6.851 25.010 1.00 91.44 265 VAL A N 1
ATOM 2051 C CA . VAL A 1 265 ? -22.292 5.517 25.199 1.00 91.44 265 VAL A CA 1
ATOM 2052 C C . VAL A 1 265 ? -23.512 5.616 26.118 1.00 91.44 265 VAL A C 1
ATOM 2054 O O . VAL A 1 265 ? -24.602 5.205 25.723 1.00 91.44 265 VAL A O 1
ATOM 2057 N N . THR A 1 266 ? -23.377 6.256 27.284 1.00 92.00 266 THR A N 1
ATOM 2058 C CA . THR A 1 266 ? -24.496 6.496 28.214 1.00 92.00 266 THR A CA 1
ATOM 2059 C C . THR A 1 266 ? -25.660 7.243 27.560 1.00 92.00 266 THR A C 1
ATOM 2061 O O . THR A 1 266 ? -26.817 6.869 27.741 1.00 92.00 266 THR A O 1
ATOM 2064 N N . GLN A 1 267 ? -25.387 8.283 26.766 1.00 92.50 267 GLN A N 1
ATOM 2065 C CA . GLN A 1 267 ? -26.422 9.009 26.023 1.00 92.50 267 GLN A CA 1
ATOM 2066 C C . GLN A 1 267 ? -27.120 8.116 24.996 1.00 92.50 267 GLN A C 1
ATOM 2068 O O . GLN A 1 267 ? -28.333 8.207 24.817 1.00 92.50 267 GLN A O 1
ATOM 2073 N N . THR A 1 268 ? -26.373 7.230 24.343 1.00 93.88 268 THR A N 1
ATOM 2074 C CA . THR A 1 268 ? -26.929 6.292 23.366 1.00 93.88 268 THR A CA 1
ATOM 2075 C C . THR A 1 268 ? -27.824 5.251 24.031 1.00 93.88 268 THR A C 1
ATOM 2077 O O . THR A 1 268 ? -28.903 4.984 23.506 1.00 93.88 268 THR A O 1
ATOM 2080 N N . ILE A 1 269 ? -27.432 4.742 25.204 1.00 94.19 269 ILE A N 1
ATOM 2081 C CA . ILE A 1 269 ? -28.260 3.850 26.029 1.00 94.19 269 ILE A CA 1
ATOM 2082 C C . ILE A 1 269 ? -29.572 4.550 26.395 1.00 94.19 269 ILE A C 1
ATOM 2084 O O . ILE A 1 269 ? -30.645 4.039 26.089 1.00 94.19 269 ILE A O 1
ATOM 2088 N N . LYS A 1 270 ? -29.495 5.765 26.956 1.00 92.31 270 LYS A N 1
ATOM 2089 C CA . LYS A 1 270 ? -30.679 6.556 27.339 1.00 92.31 270 LYS A CA 1
ATOM 2090 C C . LYS A 1 270 ? -31.600 6.887 26.159 1.00 92.31 270 LYS A C 1
ATOM 2092 O O . LYS A 1 270 ? -32.794 7.073 26.356 1.00 92.31 270 LYS A O 1
ATOM 2097 N N . ARG A 1 271 ? -31.052 6.982 24.943 1.00 94.94 271 ARG A N 1
ATOM 2098 C CA . ARG A 1 271 ? -31.804 7.283 23.715 1.00 94.94 271 ARG A CA 1
ATOM 2099 C C . ARG A 1 271 ? -32.521 6.066 23.126 1.00 94.94 271 ARG A C 1
ATOM 2101 O O . ARG A 1 271 ? -33.533 6.251 22.459 1.00 94.94 271 ARG A O 1
ATOM 2108 N N . LEU A 1 272 ? -31.966 4.864 23.277 1.00 94.56 272 LEU A N 1
ATOM 2109 C CA . LEU A 1 272 ? -32.455 3.659 22.594 1.00 94.56 272 LEU A CA 1
ATOM 2110 C C . LEU A 1 272 ? -33.218 2.702 23.519 1.00 94.56 272 LEU A C 1
ATOM 2112 O O . LEU A 1 272 ? -34.136 2.027 23.053 1.00 94.56 272 LEU A O 1
ATOM 2116 N N . ASP A 1 273 ? -32.863 2.635 24.803 1.00 95.38 273 ASP A N 1
ATOM 2117 C CA . ASP A 1 273 ? -33.502 1.723 25.752 1.00 95.38 273 ASP A CA 1
ATOM 2118 C C . ASP A 1 273 ? -34.895 2.221 26.170 1.00 95.38 273 ASP A C 1
ATOM 2120 O O . ASP A 1 273 ? -35.059 3.306 26.730 1.00 95.38 273 ASP A O 1
ATOM 2124 N N . GLN A 1 274 ? -35.915 1.402 25.907 1.00 94.88 274 GLN A N 1
ATOM 2125 C CA . GLN A 1 274 ? -37.316 1.764 26.143 1.00 94.88 274 GLN A CA 1
ATOM 2126 C C . GLN A 1 274 ? -37.660 1.911 27.630 1.00 94.88 274 GLN A C 1
ATOM 2128 O O . GLN A 1 274 ? -38.490 2.752 27.972 1.00 94.88 274 GLN A O 1
ATOM 2133 N N . GLN A 1 275 ? -37.030 1.135 28.519 1.00 93.12 275 GLN A N 1
ATOM 2134 C CA . GLN A 1 275 ? -37.309 1.199 29.958 1.00 93.12 275 GLN A CA 1
ATOM 2135 C C . GLN A 1 275 ? -36.772 2.499 30.552 1.00 93.12 275 GLN A C 1
ATOM 2137 O O . GLN A 1 275 ? -37.486 3.188 31.275 1.00 93.12 275 GLN A O 1
ATOM 2142 N N . ILE A 1 276 ? -35.554 2.888 30.172 1.00 92.62 276 ILE A N 1
ATOM 2143 C CA . ILE A 1 276 ? -34.976 4.166 30.590 1.00 92.62 276 ILE A CA 1
ATOM 2144 C C . ILE A 1 276 ? -35.815 5.341 30.075 1.00 92.62 276 ILE A C 1
ATOM 2146 O O . ILE A 1 276 ? -36.046 6.284 30.826 1.00 92.62 276 ILE A O 1
ATOM 2150 N N . ILE A 1 277 ? -36.324 5.283 28.840 1.00 94.38 277 ILE A N 1
ATOM 2151 C CA . ILE A 1 277 ? -37.215 6.325 28.300 1.00 94.38 277 ILE A CA 1
ATOM 2152 C C . ILE A 1 277 ? -38.515 6.419 29.112 1.00 94.38 277 ILE A C 1
ATOM 2154 O O . ILE A 1 277 ? -38.980 7.521 29.398 1.00 94.38 277 ILE A O 1
ATOM 2158 N N . GLN A 1 278 ? -39.106 5.283 29.492 1.00 94.44 278 GLN A N 1
ATOM 2159 C CA . GLN A 1 278 ? -40.314 5.247 30.323 1.00 94.44 278 GLN A CA 1
ATOM 2160 C C . GLN A 1 278 ? -40.059 5.824 31.719 1.00 94.44 278 GLN A C 1
ATOM 2162 O O . GLN A 1 278 ? -40.811 6.691 32.158 1.00 94.44 278 GLN A O 1
ATOM 2167 N N . TRP A 1 279 ? -38.978 5.415 32.388 1.00 93.56 279 TRP A N 1
ATOM 2168 C CA . TRP A 1 279 ? -38.602 5.961 33.694 1.00 93.56 279 TRP A CA 1
ATOM 2169 C C . TRP A 1 279 ? -38.259 7.449 33.624 1.00 93.56 279 TRP A C 1
ATOM 2171 O O . TRP A 1 279 ? -38.594 8.192 34.539 1.00 93.56 279 TRP A O 1
ATOM 2181 N N . GLN A 1 280 ? -37.651 7.914 32.530 1.00 91.38 280 GLN A N 1
ATOM 2182 C CA . GLN A 1 280 ? -37.375 9.334 32.327 1.00 91.38 280 GLN A CA 1
ATOM 2183 C C . GLN A 1 280 ? -38.670 10.149 32.197 1.00 91.38 280 GLN A C 1
ATOM 2185 O O . GLN A 1 280 ? -38.775 11.198 32.820 1.00 91.38 280 GLN A O 1
ATOM 2190 N N . LYS A 1 281 ? -39.678 9.639 31.474 1.00 92.88 281 LYS A N 1
ATOM 2191 C CA . LYS A 1 281 ? -41.011 10.267 31.418 1.00 92.88 281 LYS A CA 1
ATOM 2192 C C . LYS A 1 281 ? -41.693 10.300 32.786 1.00 92.88 281 LYS A C 1
ATOM 2194 O O . LYS A 1 281 ? -42.244 11.324 33.160 1.00 92.88 281 LYS A O 1
ATOM 2199 N N . GLN A 1 282 ? -41.602 9.214 33.555 1.00 90.75 282 GLN A N 1
ATOM 2200 C CA . GLN A 1 282 ? -42.146 9.165 34.918 1.00 90.75 282 GLN A CA 1
ATOM 2201 C C . GLN A 1 282 ? -41.459 10.175 35.850 1.00 90.75 282 GLN A C 1
ATOM 2203 O O . GLN A 1 282 ? -42.122 10.805 36.664 1.00 90.75 282 GLN A O 1
ATOM 2208 N N . ILE A 1 283 ? -40.147 10.394 35.704 1.00 90.62 283 ILE A N 1
ATOM 2209 C CA . ILE A 1 283 ? -39.426 11.442 36.446 1.00 90.62 283 ILE A CA 1
ATOM 2210 C C . ILE A 1 283 ? -39.960 12.844 36.110 1.00 90.62 283 ILE A C 1
ATOM 2212 O O . ILE A 1 283 ? -40.006 13.696 37.002 1.00 90.62 283 ILE A O 1
ATOM 2216 N N . ASP A 1 284 ? -40.340 13.080 34.852 1.00 88.81 284 ASP A N 1
ATOM 2217 C CA . ASP A 1 284 ? -40.874 14.366 34.395 1.00 88.81 284 ASP A CA 1
ATOM 2218 C C . ASP A 1 284 ? -42.324 14.599 34.878 1.00 88.81 284 ASP A C 1
ATOM 2220 O O . ASP A 1 284 ? -42.701 15.742 35.131 1.00 88.81 284 ASP A O 1
ATOM 2224 N N . GLU A 1 285 ? -43.120 13.534 35.049 1.00 90.38 285 GLU A N 1
ATOM 2225 C CA . GLU A 1 285 ? -44.527 13.582 35.496 1.00 90.38 285 GLU A CA 1
ATOM 2226 C C . GLU A 1 285 ? -44.697 13.608 37.029 1.00 90.38 285 GLU A C 1
ATOM 2228 O O . GLU A 1 285 ? -45.646 14.203 37.540 1.00 90.38 285 GLU A O 1
ATOM 2233 N N . THR A 1 286 ? -43.797 12.976 37.783 1.00 86.25 286 THR A N 1
ATOM 2234 C CA . THR A 1 286 ? -43.879 12.894 39.250 1.00 86.25 286 THR A CA 1
ATOM 2235 C C . THR A 1 286 ? -43.441 14.205 39.925 1.00 86.25 286 THR A C 1
ATOM 2237 O O . THR A 1 286 ? -42.465 14.832 39.517 1.00 86.25 286 THR A O 1
ATOM 2240 N N . GLU A 1 287 ? -44.090 14.616 41.024 1.00 82.06 287 GLU A N 1
ATOM 2241 C CA . GLU A 1 287 ? -43.667 15.777 41.840 1.00 82.06 287 GLU A CA 1
ATOM 2242 C C . GLU A 1 287 ? -42.850 15.389 43.091 1.00 82.06 287 GLU A C 1
ATOM 2244 O O . GLU A 1 287 ? -42.019 16.172 43.554 1.00 82.06 287 GLU A O 1
ATOM 2249 N N . SER A 1 288 ? -43.020 14.163 43.601 1.00 84.75 288 SER A N 1
ATOM 2250 C CA . SER A 1 288 ? -42.337 13.648 44.799 1.00 84.75 288 SER A CA 1
ATOM 2251 C C . SER A 1 288 ? -40.823 13.469 44.600 1.00 84.75 288 SER A C 1
ATOM 2253 O O . SER A 1 288 ? -40.373 12.842 43.638 1.00 84.75 288 SER A O 1
ATOM 2255 N N . ALA A 1 289 ? -40.019 13.993 45.532 1.00 85.00 289 ALA A N 1
ATOM 2256 C CA . ALA A 1 289 ? -38.556 13.932 45.467 1.00 85.00 289 ALA A CA 1
ATOM 2257 C C . ALA A 1 289 ? -37.995 12.512 45.688 1.00 85.00 289 ALA A C 1
ATOM 2259 O O . ALA A 1 289 ? -37.034 12.124 45.020 1.00 85.00 289 ALA A O 1
ATOM 2260 N N . ASP A 1 290 ? -38.614 11.722 46.571 1.00 86.44 290 ASP A N 1
ATOM 2261 C CA . ASP A 1 290 ? -38.152 10.366 46.905 1.00 86.44 290 ASP A CA 1
ATOM 2262 C C . ASP A 1 290 ? -38.365 9.388 45.739 1.00 86.44 290 ASP A C 1
ATOM 2264 O O . ASP A 1 290 ? -37.490 8.580 45.415 1.00 86.44 290 ASP A O 1
ATOM 2268 N N . GLU A 1 291 ? -39.495 9.511 45.038 1.00 86.50 291 GLU A N 1
ATOM 2269 C CA . GLU A 1 291 ? -39.788 8.703 43.850 1.00 86.50 291 GLU A CA 1
ATOM 2270 C C . GLU A 1 291 ? -38.824 9.032 42.703 1.00 86.50 291 GLU A C 1
ATOM 2272 O O . GLU A 1 291 ? -38.281 8.115 42.080 1.00 86.50 291 GLU A O 1
ATOM 2277 N N . LYS A 1 292 ? -38.501 10.318 42.492 1.00 88.69 292 LYS A N 1
ATOM 2278 C CA . LYS A 1 292 ? -37.487 10.740 41.508 1.00 88.69 292 LYS A CA 1
ATOM 2279 C C . LYS A 1 292 ? -36.118 10.132 41.789 1.00 88.69 292 LYS A C 1
ATOM 2281 O O . LYS A 1 292 ? -35.478 9.631 40.866 1.00 88.69 292 LYS A O 1
ATOM 2286 N N . LEU A 1 293 ? -35.673 10.144 43.046 1.00 90.19 293 LEU A N 1
ATOM 2287 C CA . LEU A 1 293 ? -34.397 9.545 43.450 1.00 90.19 293 LEU A CA 1
ATOM 2288 C C . LEU A 1 293 ? -34.378 8.030 43.208 1.00 90.19 293 LEU A C 1
ATOM 2290 O O . LEU A 1 293 ? -33.384 7.493 42.711 1.00 90.19 293 LEU A O 1
ATOM 2294 N N . SER A 1 294 ? -35.485 7.341 43.501 1.00 91.31 294 SER A N 1
ATOM 2295 C CA . SER A 1 294 ? -35.601 5.899 43.269 1.00 91.31 294 SER A CA 1
ATOM 2296 C C . SER A 1 294 ? -35.506 5.539 41.778 1.00 91.31 294 SER A C 1
ATOM 2298 O O . SER A 1 294 ? -34.717 4.666 41.406 1.00 91.31 294 SER A O 1
ATOM 2300 N N . LEU A 1 295 ? -36.211 6.277 40.910 1.00 90.75 295 LEU A N 1
ATOM 2301 C CA . LEU A 1 295 ? -36.189 6.089 39.458 1.00 90.75 295 LEU A CA 1
ATOM 2302 C C . LEU A 1 295 ? -34.813 6.420 38.870 1.00 90.75 295 LEU A C 1
ATOM 2304 O O . LEU A 1 295 ? -34.302 5.682 38.028 1.00 90.75 295 LEU A O 1
ATOM 2308 N N . GLN A 1 296 ? -34.155 7.474 39.360 1.00 91.00 296 GLN A N 1
ATOM 2309 C CA . GLN A 1 296 ? -32.781 7.795 38.966 1.00 91.00 296 GLN A CA 1
ATOM 2310 C C . GLN A 1 296 ? -31.803 6.671 39.331 1.00 91.00 296 GLN A C 1
ATOM 2312 O O . GLN A 1 296 ? -30.954 6.318 38.513 1.00 91.00 296 GLN A O 1
ATOM 2317 N N . SER A 1 297 ? -31.940 6.059 40.513 1.00 93.19 297 SER A N 1
ATOM 2318 C CA . SER A 1 297 ? -31.119 4.906 40.905 1.00 93.19 297 SER A CA 1
ATOM 2319 C C . SER A 1 297 ? -31.346 3.697 39.988 1.00 93.19 297 SER A C 1
ATOM 2321 O O . SER A 1 297 ? -30.382 3.041 39.589 1.00 93.19 297 SER A O 1
ATOM 2323 N N . MET A 1 298 ? -32.598 3.427 39.599 1.00 92.69 298 MET A N 1
ATOM 2324 C CA . MET A 1 298 ? -32.927 2.358 38.646 1.00 92.69 298 MET A CA 1
ATOM 2325 C C . MET A 1 298 ? -32.320 2.614 37.262 1.00 92.69 298 MET A C 1
ATOM 2327 O O . MET A 1 298 ? -31.735 1.702 36.677 1.00 92.69 298 MET A O 1
ATOM 2331 N N . ILE A 1 299 ? -32.377 3.858 36.772 1.00 92.62 299 ILE A N 1
ATOM 2332 C CA . ILE A 1 299 ? -31.739 4.252 35.508 1.00 92.62 299 ILE A CA 1
ATOM 2333 C C . ILE A 1 299 ? -30.228 4.016 35.569 1.00 92.62 299 ILE A C 1
ATOM 2335 O O . ILE A 1 299 ? -29.671 3.458 34.628 1.00 92.62 299 ILE A O 1
ATOM 2339 N N . VAL A 1 300 ? -29.558 4.409 36.658 1.00 93.00 300 VAL A N 1
ATOM 2340 C CA . VAL A 1 300 ? -28.105 4.209 36.805 1.00 93.00 300 VAL A CA 1
ATOM 2341 C C . VAL A 1 300 ? -27.752 2.721 36.771 1.00 93.00 300 VAL A C 1
ATOM 2343 O O . VAL A 1 300 ? -26.910 2.324 35.971 1.00 93.00 300 VAL A O 1
ATOM 2346 N N . LYS A 1 301 ? -28.456 1.883 37.543 1.00 94.94 301 LYS A N 1
ATOM 2347 C CA . LYS A 1 301 ? -28.236 0.425 37.535 1.00 94.94 301 LYS A CA 1
ATOM 2348 C C . LYS A 1 301 ? -28.414 -0.177 36.142 1.00 94.94 301 LYS A C 1
ATOM 2350 O O . LYS A 1 301 ? -27.583 -0.962 35.698 1.00 94.94 301 LYS A O 1
ATOM 2355 N N . ARG A 1 302 ? -29.466 0.231 35.426 1.00 93.88 302 ARG A N 1
ATOM 2356 C CA . ARG A 1 302 ? -29.746 -0.261 34.072 1.00 93.88 302 ARG A CA 1
ATOM 2357 C C . ARG A 1 302 ? -28.693 0.177 33.057 1.00 93.88 302 ARG A C 1
ATOM 2359 O O . ARG A 1 302 ? -28.334 -0.592 32.169 1.00 93.88 302 ARG A O 1
ATOM 2366 N N . VAL A 1 303 ? -28.192 1.405 33.180 1.00 93.38 303 VAL A N 1
ATOM 2367 C CA . VAL A 1 303 ? -27.087 1.899 32.349 1.00 93.38 303 VAL A CA 1
ATOM 2368 C C . VAL A 1 303 ? -25.828 1.066 32.582 1.00 93.38 303 VAL A C 1
ATOM 2370 O O . VAL A 1 303 ? -25.187 0.682 31.605 1.00 93.38 303 VAL A O 1
ATOM 2373 N N . ASP A 1 304 ? -25.504 0.745 33.835 1.00 93.56 304 ASP A N 1
ATOM 2374 C CA . ASP A 1 304 ? -24.331 -0.069 34.171 1.00 93.56 304 ASP A CA 1
ATOM 2375 C C . ASP A 1 304 ? -24.445 -1.503 33.627 1.00 93.56 304 ASP A C 1
ATOM 2377 O O . ASP A 1 304 ? -23.476 -2.024 33.072 1.00 93.56 304 ASP A O 1
ATOM 2381 N N . GLU A 1 305 ? -25.634 -2.115 33.691 1.00 94.56 305 GLU A N 1
ATOM 2382 C CA . GLU A 1 305 ? -25.913 -3.432 33.091 1.00 94.56 305 GLU A CA 1
ATOM 2383 C C . GLU A 1 305 ? -25.686 -3.441 31.572 1.00 94.56 305 GLU A C 1
ATOM 2385 O O . GLU A 1 305 ? -25.030 -4.333 31.033 1.00 94.56 305 GLU A O 1
ATOM 2390 N N . LEU A 1 306 ? -26.214 -2.434 30.869 1.00 94.94 306 LEU A N 1
ATOM 2391 C CA . LEU A 1 306 ? -26.167 -2.354 29.404 1.00 94.94 306 LEU A CA 1
ATOM 2392 C C . LEU A 1 306 ? -24.814 -1.868 28.867 1.00 94.94 306 LEU A C 1
ATOM 2394 O O . LEU A 1 306 ? -24.539 -1.973 27.668 1.00 94.94 306 LEU A O 1
ATOM 2398 N N . MET A 1 307 ? -23.952 -1.344 29.735 1.00 92.50 307 MET A N 1
ATOM 2399 C CA . MET A 1 307 ? -22.703 -0.698 29.350 1.00 92.50 307 MET A CA 1
ATOM 2400 C C . MET A 1 307 ? -21.797 -1.609 28.510 1.00 92.50 307 MET A C 1
ATOM 2402 O O . MET A 1 307 ? -21.242 -1.178 27.498 1.00 92.50 307 MET A O 1
ATOM 2406 N N . ALA A 1 308 ? -21.649 -2.879 28.897 1.00 93.31 308 ALA A N 1
ATOM 2407 C CA . ALA A 1 308 ? -20.762 -3.819 28.210 1.00 93.31 308 ALA A CA 1
ATOM 2408 C C . ALA A 1 308 ? -21.221 -4.128 26.774 1.00 93.31 308 ALA A C 1
ATOM 2410 O O . ALA A 1 308 ? -20.395 -4.192 25.859 1.00 93.31 308 ALA A O 1
ATOM 2411 N N . ASP A 1 309 ? -22.527 -4.267 26.553 1.00 94.12 309 ASP A N 1
ATOM 2412 C CA . ASP A 1 309 ? -23.072 -4.559 25.228 1.00 94.12 309 ASP A CA 1
ATOM 2413 C C . ASP A 1 309 ? -23.047 -3.327 24.328 1.00 94.12 309 ASP A C 1
ATOM 2415 O O . ASP A 1 309 ? -22.633 -3.411 23.171 1.00 94.12 309 ASP A O 1
ATOM 2419 N N . TYR A 1 310 ? -23.369 -2.150 24.865 1.00 94.31 310 TYR A N 1
ATOM 2420 C CA . TYR A 1 310 ? -23.281 -0.911 24.095 1.00 94.31 310 TYR A CA 1
ATOM 2421 C C . TYR A 1 310 ? -21.840 -0.526 23.745 1.00 94.31 310 TYR A C 1
ATOM 2423 O O . TYR A 1 310 ? -21.619 0.085 22.701 1.00 94.31 310 TYR A O 1
ATOM 2431 N N . LYS A 1 311 ? -20.841 -0.950 24.529 1.00 92.19 311 LYS A N 1
ATOM 2432 C CA . LYS A 1 311 ? -19.428 -0.874 24.122 1.00 92.19 311 LYS A CA 1
ATOM 2433 C C . LYS A 1 311 ? -19.137 -1.725 22.886 1.00 92.19 311 LYS A C 1
ATOM 2435 O O . LYS A 1 311 ? -18.447 -1.261 21.982 1.00 92.19 311 LYS A O 1
ATOM 2440 N N . ARG A 1 312 ? -19.693 -2.939 22.796 1.00 93.88 312 ARG A N 1
ATOM 2441 C CA . ARG A 1 312 ? -19.577 -3.781 21.587 1.00 93.88 312 ARG A CA 1
ATOM 2442 C C . ARG A 1 312 ? -20.283 -3.139 20.394 1.00 93.88 312 ARG A C 1
ATOM 2444 O O . ARG A 1 312 ? -19.735 -3.137 19.294 1.00 93.88 312 ARG A O 1
ATOM 2451 N N . VAL A 1 313 ? -21.454 -2.537 20.612 1.00 94.19 313 VAL A N 1
ATOM 2452 C CA . VAL A 1 313 ? -22.171 -1.775 19.574 1.00 94.19 313 VAL A CA 1
ATOM 2453 C C . VAL A 1 313 ? -21.348 -0.573 19.109 1.00 94.19 313 VAL A C 1
ATOM 2455 O O . VAL A 1 313 ? -21.234 -0.347 17.908 1.00 94.19 313 VAL A O 1
ATOM 2458 N N . ALA A 1 314 ? -20.726 0.166 20.030 1.00 93.50 314 ALA A N 1
ATOM 2459 C CA . ALA A 1 314 ? -19.856 1.294 19.711 1.00 93.50 314 ALA A CA 1
ATOM 2460 C C . ALA A 1 314 ? -18.644 0.869 18.871 1.00 93.50 314 ALA A C 1
ATOM 2462 O O . ALA A 1 314 ? -18.331 1.521 17.874 1.00 93.50 314 ALA A O 1
ATOM 2463 N N . LEU A 1 315 ? -18.004 -0.249 19.233 1.00 94.19 315 LEU A N 1
ATOM 2464 C CA . LEU A 1 315 ? -16.924 -0.839 18.442 1.00 94.19 315 LEU A CA 1
ATOM 2465 C C . LEU A 1 315 ? -17.411 -1.196 17.039 1.00 94.19 315 LEU A C 1
ATOM 2467 O O . LEU A 1 315 ? -16.773 -0.818 16.05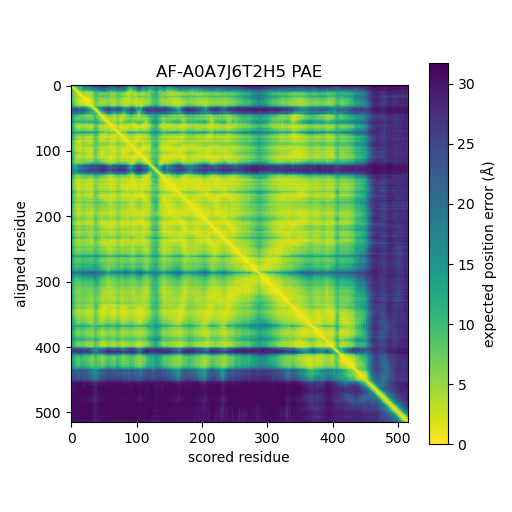7 1.00 94.19 315 LEU A O 1
ATOM 2471 N N . LYS A 1 316 ? -18.578 -1.842 16.925 1.00 94.38 316 LYS A N 1
ATOM 2472 C CA . LYS A 1 316 ? -19.128 -2.204 15.619 1.00 94.38 316 LYS A CA 1
ATOM 2473 C C . LYS A 1 316 ? -19.474 -0.979 14.776 1.00 94.38 316 LYS A C 1
ATOM 2475 O O . LYS A 1 316 ? -19.226 -0.966 13.574 1.00 94.38 316 LYS A O 1
ATOM 2480 N N . PHE A 1 317 ? -20.006 0.064 15.404 1.00 93.94 317 PHE A N 1
ATOM 2481 C CA . PHE A 1 317 ? -20.284 1.340 14.757 1.00 93.94 317 PHE A CA 1
ATOM 2482 C C . PHE A 1 317 ? -19.009 2.000 14.214 1.00 93.94 317 PHE A C 1
ATOM 2484 O O . PHE A 1 317 ? -19.026 2.549 13.112 1.00 93.94 317 PHE A O 1
ATOM 2491 N N . ALA A 1 318 ? -17.901 1.919 14.953 1.00 94.31 318 ALA A N 1
ATOM 2492 C CA . ALA A 1 318 ? -16.607 2.393 14.479 1.00 94.31 318 ALA A CA 1
ATOM 2493 C C . ALA A 1 318 ? -16.080 1.537 13.309 1.00 94.31 318 ALA A C 1
ATOM 2495 O O . ALA A 1 318 ? -15.694 2.096 12.288 1.00 94.31 318 ALA A O 1
ATOM 2496 N N . GLU A 1 319 ? -16.165 0.203 13.390 1.00 93.12 319 GLU A N 1
ATOM 2497 C CA . GLU A 1 319 ? -15.753 -0.708 12.305 1.00 93.12 319 GLU A CA 1
ATOM 2498 C C . GLU A 1 319 ? -16.473 -0.447 10.973 1.00 93.12 319 GLU A C 1
ATOM 2500 O O . GLU A 1 319 ? -15.881 -0.622 9.909 1.00 93.12 319 GLU A O 1
ATOM 2505 N N . LEU A 1 320 ? -17.743 -0.027 10.998 1.00 93.81 320 LEU A N 1
ATOM 2506 C CA . LEU A 1 320 ? -18.493 0.286 9.774 1.00 93.81 320 LEU A CA 1
ATOM 2507 C C . LEU A 1 320 ? -17.859 1.440 8.976 1.00 93.81 320 LEU A C 1
ATOM 2509 O O . LEU A 1 320 ? -17.973 1.483 7.750 1.00 93.81 320 LEU A O 1
ATOM 2513 N N . GLN A 1 321 ? -17.156 2.353 9.651 1.00 92.19 321 GLN A N 1
ATOM 2514 C CA . GLN A 1 321 ? -16.462 3.481 9.020 1.00 92.19 321 GLN A CA 1
ATOM 2515 C C . GLN A 1 321 ? -15.131 3.080 8.373 1.00 92.19 321 GLN A C 1
ATOM 2517 O O . GLN A 1 321 ? -14.581 3.856 7.588 1.00 92.19 321 GLN A O 1
ATOM 2522 N N . ASP A 1 322 ? -14.636 1.883 8.687 1.00 94.19 322 ASP A N 1
ATOM 2523 C CA . ASP A 1 322 ? -13.346 1.362 8.232 1.00 94.19 322 ASP A CA 1
ATOM 2524 C C . ASP A 1 322 ? -13.466 0.536 6.943 1.00 94.19 322 ASP A C 1
ATOM 2526 O O . ASP A 1 322 ? -12.502 -0.092 6.505 1.00 94.19 322 ASP A O 1
ATOM 2530 N N . THR A 1 323 ? -14.665 0.473 6.362 1.00 94.12 323 THR A N 1
ATOM 2531 C CA . THR A 1 323 ? -14.952 -0.351 5.188 1.00 94.12 323 THR A CA 1
ATOM 2532 C C . THR A 1 323 ? -14.266 0.191 3.925 1.00 94.12 323 THR A C 1
ATOM 2534 O O . THR A 1 323 ? -14.230 1.408 3.709 1.00 94.12 323 THR A O 1
ATOM 2537 N N . PRO A 1 324 ? -13.766 -0.690 3.036 1.00 94.88 324 PRO A N 1
ATOM 2538 C CA . PRO A 1 324 ? -13.090 -0.280 1.803 1.00 94.88 324 PRO A CA 1
ATOM 2539 C C . PRO A 1 324 ? -14.030 0.469 0.846 1.00 94.88 324 PRO A C 1
ATOM 2541 O O . PRO A 1 324 ? -13.595 1.366 0.132 1.00 94.88 324 PRO A O 1
ATOM 2544 N N . TYR A 1 325 ? -15.334 0.180 0.876 1.00 94.81 325 TYR A N 1
ATOM 2545 C CA . TYR A 1 325 ? -16.337 0.871 0.056 1.00 94.81 325 TYR A CA 1
ATOM 2546 C C . TYR A 1 325 ? -16.362 2.380 0.309 1.00 94.81 325 TYR A C 1
ATOM 2548 O O . TYR A 1 325 ? -16.347 3.167 -0.635 1.00 94.81 325 TYR A O 1
ATOM 2556 N N . ARG A 1 326 ? -16.275 2.796 1.578 1.00 94.25 326 ARG A N 1
ATOM 2557 C CA . ARG A 1 326 ? -16.156 4.213 1.930 1.00 94.25 326 ARG A CA 1
ATOM 2558 C C . ARG A 1 326 ? -14.878 4.831 1.359 1.00 94.25 326 ARG A C 1
ATOM 2560 O O . ARG A 1 326 ? -14.884 5.993 0.966 1.00 94.25 326 ARG A O 1
ATOM 2567 N N . ALA A 1 327 ? -13.778 4.081 1.319 1.00 91.62 327 ALA A N 1
ATOM 2568 C CA . ALA A 1 327 ? -12.525 4.563 0.748 1.00 91.62 327 ALA A CA 1
ATOM 2569 C C . ALA A 1 327 ? -12.599 4.728 -0.781 1.00 91.62 327 ALA A C 1
ATOM 2571 O O . ALA A 1 327 ? -11.973 5.654 -1.301 1.00 91.62 327 ALA A O 1
ATOM 2572 N N . VAL A 1 328 ? -13.384 3.900 -1.488 1.00 94.25 328 VAL A N 1
ATOM 2573 C CA . VAL A 1 328 ? -13.693 4.103 -2.920 1.00 94.25 328 VAL A CA 1
ATOM 2574 C C . VAL A 1 328 ? -14.524 5.366 -3.115 1.00 94.25 328 VAL A C 1
ATOM 2576 O O . VAL A 1 328 ? -14.178 6.189 -3.953 1.00 94.25 328 VAL A O 1
ATOM 2579 N N . GLU A 1 329 ? -15.586 5.559 -2.328 1.00 93.69 329 GLU A N 1
ATOM 2580 C CA . GLU A 1 329 ? -16.444 6.753 -2.428 1.00 93.69 329 GLU A CA 1
ATOM 2581 C C . GLU A 1 329 ? -15.670 8.045 -2.157 1.00 93.69 329 GLU A C 1
ATOM 2583 O O . GLU A 1 329 ? -15.892 9.070 -2.797 1.00 93.69 329 GLU A O 1
ATOM 2588 N N . LYS A 1 330 ? -14.713 7.990 -1.226 1.00 91.94 330 LYS A N 1
ATOM 2589 C CA . LYS A 1 330 ? -13.780 9.089 -0.959 1.00 91.94 330 LYS A CA 1
ATOM 2590 C C . LYS A 1 330 ? -12.688 9.241 -2.019 1.00 91.94 330 LYS A C 1
ATOM 2592 O O . LYS A 1 330 ? -11.892 10.171 -1.925 1.00 91.94 330 LYS A O 1
ATOM 2597 N N . GLY A 1 331 ? -12.620 8.329 -2.984 1.00 90.44 331 GLY A N 1
ATOM 2598 C CA . GLY A 1 331 ? -11.625 8.322 -4.042 1.00 90.44 331 GLY A CA 1
ATOM 2599 C C . GLY A 1 331 ? -10.205 8.136 -3.523 1.00 90.44 331 GLY A C 1
ATOM 2600 O O . GLY A 1 331 ? -9.290 8.672 -4.135 1.00 90.44 331 GLY A O 1
ATOM 2601 N N . VAL A 1 332 ? -9.992 7.430 -2.406 1.00 91.25 332 VAL A N 1
ATOM 2602 C CA . VAL A 1 332 ? -8.645 7.154 -1.870 1.00 91.25 332 VAL A CA 1
ATOM 2603 C C . VAL A 1 332 ? -8.075 5.875 -2.487 1.00 91.25 332 VAL A C 1
ATOM 2605 O O . VAL A 1 332 ? -6.924 5.861 -2.911 1.00 91.25 332 VAL A O 1
ATOM 2608 N N . ILE A 1 333 ? -8.903 4.839 -2.642 1.00 93.00 333 ILE A N 1
ATOM 2609 C CA . ILE A 1 333 ? -8.544 3.599 -3.349 1.00 93.00 333 ILE A CA 1
ATOM 2610 C C . ILE A 1 333 ? -9.157 3.565 -4.751 1.00 93.00 333 ILE A C 1
ATOM 2612 O O . ILE A 1 333 ? -10.138 4.257 -5.018 1.00 93.00 333 ILE A O 1
ATOM 2616 N N . GLY A 1 334 ? -8.571 2.777 -5.654 1.00 89.00 334 GLY A N 1
ATOM 2617 C CA . GLY A 1 334 ? -9.053 2.644 -7.031 1.00 89.00 334 GLY A CA 1
ATOM 2618 C C . GLY A 1 334 ? -10.307 1.778 -7.137 1.00 89.00 334 GLY A C 1
ATOM 2619 O O . GLY A 1 334 ? -11.289 2.181 -7.752 1.00 89.00 334 GLY A O 1
ATOM 2620 N N . ALA A 1 335 ? -10.281 0.591 -6.529 1.00 92.69 335 ALA A N 1
ATOM 2621 C CA . ALA A 1 335 ? -11.396 -0.352 -6.546 1.00 92.69 335 ALA A CA 1
ATOM 2622 C C . ALA A 1 335 ? -11.321 -1.337 -5.370 1.00 92.69 335 ALA A C 1
ATOM 2624 O O . ALA A 1 335 ? -10.240 -1.601 -4.832 1.00 92.69 335 ALA A O 1
ATOM 2625 N N . VAL A 1 336 ? -12.475 -1.907 -5.011 1.00 95.19 336 VAL A N 1
ATOM 2626 C CA . VAL A 1 336 ? -12.547 -3.082 -4.135 1.00 95.19 336 VAL A CA 1
ATOM 2627 C C . VAL A 1 336 ? -12.404 -4.334 -4.998 1.00 95.19 336 VAL A C 1
ATOM 2629 O O . VAL A 1 336 ? -13.127 -4.490 -5.979 1.00 95.19 336 VAL A O 1
ATOM 2632 N N . LEU A 1 337 ? -11.467 -5.208 -4.641 1.00 93.25 337 LEU A N 1
ATOM 2633 C CA . LEU A 1 337 ? -11.074 -6.371 -5.427 1.00 93.25 337 LEU A CA 1
ATOM 2634 C C . LEU A 1 337 ? -10.984 -7.611 -4.527 1.00 93.25 337 LEU A C 1
ATOM 2636 O O . LEU A 1 337 ? -10.058 -7.686 -3.712 1.00 93.25 337 LEU A O 1
ATOM 2640 N N . PRO A 1 338 ? -11.911 -8.578 -4.667 1.00 93.75 338 PRO A N 1
ATOM 2641 C CA . PRO A 1 338 ? -11.824 -9.855 -3.969 1.00 93.75 338 PRO A CA 1
ATOM 2642 C C . PRO A 1 338 ? -10.496 -10.559 -4.246 1.00 93.75 338 PRO A C 1
ATOM 2644 O O . PRO A 1 338 ? -9.996 -10.543 -5.373 1.00 93.75 338 PRO A O 1
ATOM 2647 N N . PHE A 1 339 ? -9.930 -11.197 -3.222 1.00 91.56 339 PHE A N 1
ATOM 2648 C CA . PHE A 1 339 ? -8.639 -11.876 -3.354 1.00 91.56 339 PHE A CA 1
ATOM 2649 C C . PHE A 1 339 ? -8.612 -12.962 -4.430 1.00 91.56 339 PHE A C 1
ATOM 2651 O O . PHE A 1 339 ? -7.606 -13.071 -5.126 1.00 91.56 339 PHE A O 1
ATOM 2658 N N . THR A 1 340 ? -9.708 -13.698 -4.625 1.00 91.31 340 THR A N 1
ATOM 2659 C CA . THR A 1 340 ? -9.831 -14.771 -5.631 1.00 91.31 340 THR A CA 1
ATOM 2660 C C . THR A 1 340 ? -9.506 -14.289 -7.043 1.00 91.31 340 THR A C 1
ATOM 2662 O O . THR A 1 340 ? -8.751 -14.944 -7.760 1.00 91.31 340 THR A O 1
ATOM 2665 N N . ASP A 1 341 ? -9.986 -13.093 -7.391 1.00 90.12 341 ASP A N 1
ATOM 2666 C CA . ASP A 1 341 ? -9.925 -12.528 -8.745 1.00 90.12 341 ASP A CA 1
ATOM 2667 C C . ASP A 1 341 ? -8.776 -11.516 -8.880 1.00 90.12 341 ASP A C 1
ATOM 2669 O O . ASP A 1 341 ? -8.580 -10.877 -9.923 1.00 90.12 341 ASP A O 1
ATOM 2673 N N . SER A 1 342 ? -8.005 -11.339 -7.801 1.00 91.56 342 SER A N 1
ATOM 2674 C CA . SER A 1 342 ? -7.020 -10.270 -7.707 1.00 91.56 342 SER A CA 1
ATOM 2675 C C . SER A 1 342 ? -5.873 -10.435 -8.702 1.00 91.56 342 SER A C 1
ATOM 2677 O O . SER A 1 342 ? -5.437 -9.446 -9.290 1.00 91.56 342 SER A O 1
ATOM 2679 N N . ARG A 1 343 ? -5.447 -11.675 -8.979 1.00 92.75 343 ARG A N 1
ATOM 2680 C CA . ARG A 1 343 ? -4.355 -12.005 -9.913 1.00 92.75 343 ARG A CA 1
ATOM 2681 C C . ARG A 1 343 ? -4.558 -11.378 -11.292 1.00 92.75 343 ARG A C 1
ATOM 2683 O O . ARG A 1 343 ? -3.706 -10.618 -11.752 1.00 92.75 343 ARG A O 1
ATOM 2690 N N . MET A 1 344 ? -5.698 -11.653 -11.927 1.00 92.31 344 MET A N 1
ATOM 2691 C CA . MET A 1 344 ? -6.002 -11.168 -13.275 1.00 92.31 344 MET A CA 1
ATOM 2692 C C . MET A 1 344 ? -6.061 -9.637 -13.317 1.00 92.31 344 MET A C 1
ATOM 2694 O O . MET A 1 344 ? -5.489 -9.006 -14.206 1.00 92.31 344 MET A O 1
ATOM 2698 N N . ARG A 1 345 ? -6.735 -9.018 -12.343 1.00 92.44 345 ARG A N 1
ATOM 2699 C CA . ARG A 1 345 ? -6.887 -7.558 -12.288 1.00 92.44 345 ARG A CA 1
ATOM 2700 C C . ARG A 1 345 ? -5.556 -6.849 -12.042 1.00 92.44 345 ARG A C 1
ATOM 2702 O O . ARG A 1 345 ? -5.273 -5.865 -12.717 1.00 92.44 345 ARG A O 1
ATOM 2709 N N . ILE A 1 346 ? -4.724 -7.363 -11.136 1.00 93.81 346 ILE A N 1
ATOM 2710 C CA . ILE A 1 346 ? -3.381 -6.830 -10.861 1.00 93.81 346 ILE A CA 1
ATOM 2711 C C . ILE A 1 346 ? -2.494 -6.956 -12.106 1.00 93.81 346 ILE A C 1
ATOM 2713 O O . ILE A 1 346 ? -1.813 -5.996 -12.464 1.00 93.81 346 ILE A O 1
ATOM 2717 N N . TYR A 1 347 ? -2.548 -8.089 -12.811 1.00 93.25 347 TYR A N 1
ATOM 2718 C CA . TYR A 1 347 ? -1.790 -8.296 -14.045 1.00 93.25 347 TYR A CA 1
ATOM 2719 C C . TYR A 1 347 ? -2.117 -7.251 -15.120 1.00 93.25 347 TYR A C 1
ATOM 2721 O O . TYR A 1 347 ? -1.218 -6.566 -15.612 1.00 93.25 347 TYR A O 1
ATOM 2729 N N . TRP A 1 348 ? -3.401 -7.076 -15.455 1.00 92.62 348 TRP A N 1
ATOM 2730 C CA . TRP A 1 348 ? -3.816 -6.097 -16.469 1.00 92.62 348 TRP A CA 1
ATOM 2731 C C . TRP A 1 348 ? -3.533 -4.660 -16.035 1.00 92.62 348 TRP A C 1
ATOM 2733 O O . TRP A 1 348 ? -3.134 -3.831 -16.851 1.00 92.62 348 TRP A O 1
ATOM 2743 N N . SER A 1 349 ? -3.661 -4.382 -14.738 1.00 92.38 349 SER A N 1
ATOM 2744 C CA . SER A 1 349 ? -3.302 -3.101 -14.134 1.00 92.38 349 SER A CA 1
ATOM 2745 C C . SER A 1 349 ? -1.809 -2.776 -14.328 1.00 92.38 349 SER A C 1
ATOM 2747 O O . SER A 1 349 ? -1.470 -1.648 -14.701 1.00 92.38 349 SER A O 1
ATOM 2749 N N . PHE A 1 350 ? -0.911 -3.752 -14.148 1.00 92.25 350 PHE A N 1
ATOM 2750 C CA . PHE A 1 350 ? 0.514 -3.570 -14.442 1.00 92.25 350 PHE A CA 1
ATOM 2751 C C . PHE A 1 350 ? 0.778 -3.419 -15.938 1.00 92.25 350 PHE A C 1
ATOM 2753 O O . PHE A 1 350 ? 1.441 -2.460 -16.332 1.00 92.25 350 PHE A O 1
ATOM 2760 N N . ARG A 1 351 ? 0.219 -4.297 -16.782 1.00 90.69 351 ARG A N 1
ATOM 2761 C CA . ARG A 1 351 ? 0.410 -4.223 -18.241 1.00 90.69 351 ARG A CA 1
ATOM 2762 C C . ARG A 1 351 ? -0.012 -2.885 -18.825 1.00 90.69 351 ARG A C 1
ATOM 2764 O O . ARG A 1 351 ? 0.764 -2.266 -19.551 1.00 90.69 351 ARG A O 1
ATOM 2771 N N . ARG A 1 352 ? -1.192 -2.391 -18.438 1.00 90.94 352 ARG A N 1
ATOM 2772 C CA . ARG A 1 352 ? -1.681 -1.061 -18.816 1.00 90.94 352 ARG A CA 1
ATOM 2773 C C . ARG A 1 352 ? -0.647 0.016 -18.505 1.00 90.94 352 ARG A C 1
ATOM 2775 O O . ARG A 1 352 ? -0.299 0.793 -19.387 1.00 90.94 352 ARG A O 1
ATOM 2782 N N . ARG A 1 353 ? -0.163 0.082 -17.261 1.00 90.00 353 ARG A N 1
ATOM 2783 C CA . ARG A 1 353 ? 0.767 1.137 -16.824 1.00 90.00 353 ARG A CA 1
ATOM 2784 C C . ARG A 1 353 ? 2.110 1.038 -17.511 1.00 90.00 353 ARG A C 1
ATOM 2786 O O . ARG A 1 353 ? 2.608 2.048 -17.985 1.00 90.00 353 ARG A O 1
ATOM 2793 N N . MET A 1 354 ? 2.656 -0.165 -17.639 1.00 87.88 354 MET A N 1
ATOM 2794 C CA . MET A 1 354 ? 3.906 -0.377 -18.365 1.00 87.88 354 MET A CA 1
ATOM 2795 C C . MET A 1 354 ? 3.801 0.124 -19.812 1.00 87.88 354 MET A C 1
ATOM 2797 O O . MET A 1 354 ? 4.684 0.846 -20.279 1.00 87.88 354 MET A O 1
ATOM 2801 N N . ALA A 1 355 ? 2.698 -0.187 -20.497 1.00 87.50 355 ALA A N 1
ATOM 2802 C CA . ALA A 1 355 ? 2.462 0.263 -21.864 1.00 87.50 355 ALA A CA 1
ATOM 2803 C C . ALA A 1 355 ? 2.251 1.789 -21.951 1.00 87.50 355 ALA A C 1
ATOM 2805 O O . ALA A 1 355 ? 2.871 2.459 -22.781 1.00 87.50 355 ALA A O 1
ATOM 2806 N N . VAL A 1 356 ? 1.444 2.369 -21.055 1.00 89.00 356 VAL A N 1
ATOM 2807 C CA . VAL A 1 356 ? 1.205 3.823 -20.989 1.00 89.00 356 VAL A CA 1
ATOM 2808 C C . VAL A 1 356 ? 2.490 4.584 -20.655 1.00 89.00 356 VAL A C 1
ATOM 2810 O O . VAL A 1 356 ? 2.778 5.594 -21.291 1.00 89.00 356 VAL A O 1
ATOM 2813 N N . TYR A 1 357 ? 3.321 4.094 -19.735 1.00 88.31 357 TYR A N 1
ATOM 2814 C CA . TYR A 1 357 ? 4.591 4.733 -19.386 1.00 88.31 357 TYR A CA 1
ATOM 2815 C C . TYR A 1 357 ? 5.613 4.667 -20.515 1.00 88.31 357 TYR A C 1
ATOM 2817 O O . TYR A 1 357 ? 6.349 5.631 -20.733 1.00 88.31 357 TYR A O 1
ATOM 2825 N N . ALA A 1 358 ? 5.627 3.584 -21.295 1.00 84.94 358 ALA A N 1
ATOM 2826 C CA . ALA A 1 358 ? 6.444 3.522 -22.501 1.00 84.94 358 ALA A CA 1
ATOM 2827 C C . ALA A 1 358 ? 6.042 4.617 -23.511 1.00 84.94 358 ALA A C 1
ATOM 2829 O O . ALA A 1 358 ? 6.911 5.260 -24.108 1.00 84.94 358 ALA A O 1
ATOM 2830 N N . LEU A 1 359 ? 4.740 4.885 -23.670 1.00 86.56 359 LEU A N 1
ATOM 2831 C CA . LEU A 1 359 ? 4.237 5.987 -24.501 1.00 86.56 359 LEU A CA 1
ATOM 2832 C C . LEU A 1 359 ? 4.539 7.359 -23.884 1.00 86.56 359 LEU A C 1
ATOM 2834 O O . LEU A 1 359 ? 4.964 8.264 -24.602 1.00 86.56 359 LEU A O 1
ATOM 2838 N N . ARG A 1 360 ? 4.391 7.501 -22.563 1.00 87.69 360 ARG A N 1
ATOM 2839 C CA . ARG A 1 360 ? 4.700 8.719 -21.799 1.00 87.69 360 ARG A CA 1
ATOM 2840 C C . ARG A 1 360 ? 6.154 9.138 -21.982 1.00 87.69 360 ARG A C 1
ATOM 2842 O O . ARG A 1 360 ? 6.416 10.286 -22.330 1.00 87.69 360 ARG A O 1
ATOM 2849 N N . ARG A 1 361 ? 7.098 8.198 -21.857 1.00 85.38 361 ARG A N 1
ATOM 2850 C CA . ARG A 1 361 ? 8.527 8.439 -22.123 1.00 85.38 361 ARG A CA 1
ATOM 2851 C C . ARG A 1 361 ? 8.763 8.970 -23.531 1.00 85.38 361 ARG A C 1
ATOM 2853 O O . ARG A 1 361 ? 9.476 9.958 -23.705 1.00 85.38 361 ARG A O 1
ATOM 2860 N N . LYS A 1 362 ? 8.144 8.347 -24.541 1.00 85.75 362 LYS A N 1
ATOM 2861 C CA . LYS A 1 362 ? 8.234 8.815 -25.934 1.00 85.75 362 LYS A CA 1
ATOM 2862 C C . LYS A 1 362 ? 7.652 10.221 -26.088 1.00 85.75 362 LYS A C 1
ATOM 2864 O O . LYS A 1 362 ? 8.261 11.048 -26.758 1.00 85.75 362 LYS A O 1
ATOM 2869 N N . TYR A 1 363 ? 6.523 10.509 -25.443 1.00 88.19 363 TYR A N 1
ATOM 2870 C CA . TYR A 1 363 ? 5.887 11.824 -25.474 1.00 88.19 363 TYR A CA 1
ATOM 2871 C C . TYR A 1 363 ? 6.798 12.912 -24.891 1.00 88.19 363 TYR A C 1
ATOM 2873 O O . TYR A 1 363 ? 7.068 13.906 -25.561 1.00 88.19 363 TYR A O 1
ATOM 2881 N N . VAL A 1 364 ? 7.335 12.697 -23.687 1.00 88.31 364 VAL A N 1
ATOM 2882 C CA . VAL A 1 364 ? 8.235 13.650 -23.011 1.00 88.31 364 VAL A CA 1
ATOM 2883 C C . VAL A 1 364 ? 9.546 13.828 -23.779 1.00 88.31 364 VAL A C 1
ATOM 2885 O O . VAL A 1 364 ? 10.052 14.941 -23.886 1.00 88.31 364 VAL A O 1
ATOM 2888 N N . THR A 1 365 ? 10.064 12.767 -24.406 1.00 88.19 365 THR A N 1
ATOM 2889 C CA . THR A 1 365 ? 11.246 12.869 -25.283 1.00 88.19 365 THR A CA 1
ATOM 2890 C C . THR A 1 365 ? 10.999 13.811 -26.469 1.00 88.19 365 THR A C 1
ATOM 2892 O O . THR A 1 365 ? 11.913 14.493 -26.927 1.00 88.19 365 THR A O 1
ATOM 2895 N N . LEU A 1 366 ? 9.764 13.861 -26.982 1.00 87.62 366 LEU A N 1
ATOM 2896 C CA . LEU A 1 366 ? 9.384 14.710 -28.116 1.00 87.62 366 LEU A CA 1
ATOM 2897 C C . LEU A 1 366 ? 8.980 16.129 -27.703 1.00 87.62 366 LEU A C 1
ATOM 2899 O O . LEU A 1 366 ? 9.193 17.059 -28.481 1.00 87.62 366 LEU A O 1
ATOM 2903 N N . SER A 1 367 ? 8.405 16.284 -26.509 1.00 88.19 367 SER A N 1
ATOM 2904 C CA . SER A 1 367 ? 8.014 17.562 -25.909 1.00 88.19 367 SER A CA 1
ATOM 2905 C C . SER A 1 367 ? 8.547 17.653 -24.472 1.00 88.19 367 SER A C 1
ATOM 2907 O O . SER A 1 367 ? 7.813 17.372 -23.521 1.00 88.19 367 SER A O 1
ATOM 2909 N N . PRO A 1 368 ? 9.816 18.069 -24.291 1.00 86.69 368 PRO A N 1
ATOM 2910 C CA . PRO A 1 368 ? 10.442 18.157 -22.970 1.00 86.69 368 PRO A CA 1
ATOM 2911 C C . PRO A 1 368 ? 9.799 19.166 -22.010 1.00 86.69 368 PRO A C 1
ATOM 2913 O O . PRO A 1 368 ? 10.100 19.148 -20.823 1.00 86.69 368 PRO A O 1
ATOM 2916 N N . SER A 1 369 ? 8.950 20.076 -22.502 1.00 84.62 369 SER A N 1
ATOM 2917 C CA . SER A 1 369 ? 8.265 21.074 -21.668 1.00 84.62 369 SER A CA 1
ATOM 2918 C C . SER A 1 369 ? 7.001 20.552 -20.983 1.00 84.62 369 SER A C 1
ATOM 2920 O O . SER A 1 369 ? 6.442 21.258 -20.153 1.00 84.62 369 SER A O 1
ATOM 2922 N N . THR A 1 370 ? 6.506 19.373 -21.364 1.00 85.44 370 THR A N 1
ATOM 2923 C CA . THR A 1 370 ? 5.244 18.822 -20.851 1.00 85.44 370 THR A CA 1
ATOM 2924 C C . THR A 1 370 ? 5.491 17.981 -19.602 1.00 85.44 370 THR A C 1
ATOM 2926 O O . THR A 1 370 ? 6.431 17.187 -19.561 1.00 85.44 370 THR A O 1
ATOM 2929 N N . THR A 1 371 ? 4.636 18.123 -18.587 1.00 86.25 371 THR A N 1
ATOM 2930 C CA . THR A 1 371 ? 4.727 17.308 -17.365 1.00 86.25 371 THR A CA 1
ATOM 2931 C C . THR A 1 371 ? 4.261 15.866 -17.605 1.00 86.25 371 THR A C 1
ATOM 2933 O O . THR A 1 371 ? 3.512 15.581 -18.541 1.00 86.25 371 THR A O 1
ATOM 2936 N N . LEU A 1 372 ? 4.675 14.928 -16.741 1.00 84.38 372 LEU A N 1
ATOM 2937 C CA . LEU A 1 372 ? 4.284 13.513 -16.852 1.00 84.38 372 LEU A CA 1
ATOM 2938 C C . LEU A 1 372 ? 2.763 13.322 -16.788 1.00 84.38 372 LEU A C 1
ATOM 2940 O O . LEU A 1 372 ? 2.217 12.522 -17.544 1.00 84.38 372 LEU A O 1
ATOM 2944 N N . SER A 1 373 ? 2.092 14.084 -15.922 1.00 85.06 373 SER A N 1
ATOM 2945 C CA . SER A 1 373 ? 0.640 14.004 -15.748 1.00 85.06 373 SER A CA 1
ATOM 2946 C C . SER A 1 373 ? -0.118 14.512 -16.977 1.00 85.06 373 SER A C 1
ATOM 2948 O O . SER A 1 373 ? -1.047 13.857 -17.441 1.00 85.06 373 SER A O 1
ATOM 2950 N N . GLU A 1 374 ? 0.308 15.636 -17.559 1.00 87.69 374 GLU A N 1
ATOM 2951 C CA . GLU A 1 374 ? -0.280 16.163 -18.798 1.00 87.69 374 GLU A CA 1
ATOM 2952 C C . GLU A 1 374 ? -0.064 15.207 -19.974 1.00 87.69 374 GLU A C 1
ATOM 2954 O O . GLU A 1 374 ? -0.987 14.953 -20.746 1.00 87.69 374 GLU A O 1
ATOM 2959 N N . ALA A 1 375 ? 1.139 14.635 -20.095 1.00 87.88 375 ALA A N 1
ATOM 2960 C CA . ALA A 1 375 ? 1.437 13.655 -21.134 1.00 87.88 375 ALA A CA 1
ATOM 2961 C C . ALA A 1 375 ? 0.526 12.423 -21.021 1.00 87.88 375 ALA A C 1
ATOM 2963 O O . ALA A 1 375 ? 0.012 11.939 -22.029 1.00 87.88 375 ALA A O 1
ATOM 2964 N N . GLU A 1 376 ? 0.288 11.939 -19.800 1.00 87.88 376 GLU A N 1
ATOM 2965 C CA . GLU A 1 376 ? -0.629 10.830 -19.549 1.00 87.88 376 GLU A CA 1
ATOM 2966 C C . GLU A 1 376 ? -2.074 11.197 -19.905 1.00 87.88 376 GLU A C 1
ATOM 2968 O O . GLU A 1 376 ? -2.721 10.447 -20.629 1.00 87.88 376 GLU A O 1
ATOM 2973 N N . GLN A 1 377 ? -2.559 12.381 -19.517 1.00 89.25 377 GLN A N 1
ATOM 2974 C CA . GLN A 1 377 ? -3.894 12.861 -19.900 1.00 89.25 377 GLN A CA 1
ATOM 2975 C C . GLN A 1 377 ? -4.070 12.943 -21.422 1.00 89.25 377 GLN A C 1
ATOM 2977 O O . GLN A 1 377 ? -5.093 12.503 -21.941 1.00 89.25 377 GLN A O 1
ATOM 2982 N N . CYS A 1 378 ? -3.067 13.437 -22.156 1.00 89.94 378 CYS A N 1
ATOM 2983 C CA . CYS A 1 378 ? -3.103 13.460 -23.619 1.00 89.94 378 CYS A CA 1
ATOM 2984 C C . CYS A 1 378 ? -3.157 12.051 -24.226 1.00 89.94 378 CYS A C 1
ATOM 2986 O O . CYS A 1 378 ? -3.899 11.824 -25.179 1.00 89.94 378 CYS A O 1
ATOM 2988 N N . ILE A 1 379 ? -2.396 11.098 -23.679 1.00 89.19 379 ILE A N 1
ATOM 2989 C CA . ILE A 1 379 ? -2.425 9.699 -24.132 1.00 89.19 379 ILE A CA 1
ATOM 2990 C C . ILE A 1 379 ? -3.798 9.080 -23.856 1.00 89.19 379 ILE A C 1
ATOM 2992 O O . ILE A 1 379 ? -4.339 8.394 -24.717 1.00 89.19 379 ILE A O 1
ATOM 2996 N N . MET A 1 380 ? -4.388 9.345 -22.692 1.00 90.06 380 MET A N 1
ATOM 2997 C CA . MET A 1 380 ? -5.722 8.845 -22.364 1.00 90.06 380 MET A CA 1
ATOM 2998 C C . MET A 1 380 ? -6.798 9.474 -23.260 1.00 90.06 380 MET A C 1
ATOM 3000 O O . MET A 1 380 ? -7.668 8.753 -23.736 1.00 90.06 380 MET A O 1
ATOM 3004 N N . ALA A 1 381 ? -6.685 10.761 -23.601 1.00 90.50 381 ALA A N 1
ATOM 3005 C CA . ALA A 1 381 ? -7.562 11.405 -24.581 1.00 90.50 381 ALA A CA 1
ATOM 3006 C C . ALA A 1 381 ? -7.445 10.759 -25.974 1.00 90.50 381 ALA A C 1
ATOM 3008 O O . ALA A 1 381 ? -8.446 10.548 -26.649 1.00 90.50 381 ALA A O 1
ATOM 3009 N N . TRP A 1 382 ? -6.239 10.358 -26.393 1.00 89.50 382 TRP A N 1
ATOM 3010 C CA . TRP A 1 382 ? -6.065 9.606 -27.642 1.00 89.50 382 TRP A CA 1
ATOM 3011 C C . TRP A 1 382 ? -6.737 8.232 -27.615 1.00 89.50 382 TRP A C 1
ATOM 3013 O O . TRP A 1 382 ? -7.155 7.750 -28.668 1.00 89.50 382 TRP A O 1
ATOM 3023 N N . ALA A 1 383 ? -6.813 7.592 -26.446 1.00 89.00 383 ALA A N 1
ATOM 3024 C CA . ALA A 1 383 ? -7.538 6.337 -26.279 1.00 89.00 383 ALA A CA 1
ATOM 3025 C C . ALA A 1 383 ? -9.052 6.560 -26.411 1.00 89.00 383 ALA A C 1
ATOM 3027 O O . ALA A 1 383 ? -9.727 5.785 -27.086 1.00 89.00 383 ALA A O 1
ATOM 3028 N N . GLU A 1 384 ? -9.568 7.646 -25.831 1.00 90.00 384 GLU A N 1
ATOM 3029 C CA . GLU A 1 384 ? -10.979 8.038 -25.938 1.00 90.00 384 GLU A CA 1
ATOM 3030 C C . GLU A 1 384 ? -11.369 8.394 -27.380 1.00 90.00 384 GLU A C 1
ATOM 3032 O O . GLU A 1 384 ? -12.399 7.923 -27.862 1.00 90.00 384 GLU A O 1
ATOM 3037 N N . ASP A 1 385 ? -10.516 9.130 -28.102 1.00 88.56 385 ASP A N 1
ATOM 3038 C CA . ASP A 1 385 ? -10.698 9.442 -29.529 1.00 88.56 385 ASP A CA 1
ATOM 3039 C C . ASP A 1 385 ? -10.754 8.176 -30.401 1.00 88.56 385 ASP A C 1
ATOM 3041 O O . ASP A 1 385 ? -11.471 8.127 -31.402 1.00 88.56 385 ASP A O 1
ATOM 3045 N N . ASP A 1 386 ? -9.997 7.143 -30.020 1.00 86.38 386 ASP A N 1
ATOM 3046 C CA . ASP A 1 386 ? -9.998 5.835 -30.680 1.00 86.38 386 ASP A CA 1
ATOM 3047 C C . ASP A 1 386 ? -11.182 4.946 -30.231 1.00 86.38 386 ASP A C 1
ATOM 3049 O O . ASP A 1 386 ? -11.322 3.819 -30.711 1.00 86.38 386 ASP A O 1
ATOM 3053 N N . GLY A 1 387 ? -12.048 5.437 -29.334 1.00 86.25 387 GLY A N 1
ATOM 3054 C CA . GLY A 1 387 ? -13.233 4.735 -28.833 1.00 86.25 387 GLY A CA 1
ATOM 3055 C C . GLY A 1 387 ? -12.943 3.669 -27.771 1.00 86.25 387 GLY A C 1
ATOM 3056 O O . GLY A 1 387 ? -13.765 2.774 -27.561 1.00 86.25 387 GLY A O 1
ATOM 3057 N N . VAL A 1 388 ? -11.780 3.723 -27.116 1.00 88.12 388 VAL A N 1
ATOM 3058 C CA . VAL A 1 388 ? -11.385 2.779 -26.063 1.00 88.12 388 VAL A CA 1
ATOM 3059 C C . VAL A 1 388 ? -11.935 3.236 -24.712 1.00 88.12 388 VAL A C 1
ATOM 3061 O O . VAL A 1 388 ? -11.772 4.387 -24.317 1.00 88.12 388 VAL A O 1
ATOM 3064 N N . ASP A 1 389 ? -12.550 2.316 -23.966 1.00 87.00 389 ASP A N 1
ATOM 3065 C CA . ASP A 1 389 ? -12.975 2.583 -22.589 1.00 87.00 389 ASP A CA 1
ATOM 3066 C C . ASP A 1 389 ? -11.755 2.714 -21.661 1.00 87.00 389 ASP A C 1
ATOM 3068 O O . ASP A 1 389 ? -11.066 1.734 -21.374 1.00 87.00 389 ASP A O 1
ATOM 3072 N N . THR A 1 390 ? -11.505 3.926 -21.161 1.00 83.81 390 THR A N 1
ATOM 3073 C CA . THR A 1 390 ? -10.371 4.255 -20.281 1.00 83.81 390 THR A CA 1
ATOM 3074 C C . THR A 1 390 ? -10.454 3.615 -18.893 1.00 83.81 390 THR A C 1
ATOM 3076 O O . THR A 1 390 ? -9.455 3.594 -18.157 1.00 83.81 390 THR A O 1
ATOM 3079 N N . LYS A 1 391 ? -11.620 3.072 -18.520 1.00 84.38 391 LYS A N 1
ATOM 3080 C CA . LYS A 1 391 ? -11.822 2.351 -17.256 1.00 84.38 391 LYS A CA 1
ATOM 3081 C C . LYS A 1 391 ? -11.395 0.888 -17.332 1.00 84.38 391 LYS A C 1
ATOM 3083 O O . LYS A 1 391 ? -11.054 0.312 -16.298 1.00 84.38 391 LYS A O 1
ATOM 3088 N N . ASP A 1 392 ? -11.390 0.289 -18.521 1.00 88.12 392 ASP A N 1
ATOM 3089 C CA . ASP A 1 392 ? -11.026 -1.115 -18.696 1.00 88.12 392 ASP A CA 1
ATOM 3090 C C . ASP A 1 392 ? -9.518 -1.279 -18.922 1.00 88.12 392 ASP A C 1
ATOM 3092 O O . ASP A 1 392 ? -8.981 -0.985 -19.992 1.00 88.12 392 ASP A O 1
ATOM 3096 N N . ASP A 1 393 ? -8.830 -1.793 -17.899 1.00 88.62 393 ASP A N 1
ATOM 3097 C CA . ASP A 1 393 ? -7.382 -1.991 -17.930 1.00 88.62 393 ASP A CA 1
ATOM 3098 C C . ASP A 1 393 ? -6.918 -2.872 -19.095 1.00 88.62 393 ASP A C 1
ATOM 3100 O O . ASP A 1 393 ? -5.871 -2.597 -19.683 1.00 88.62 393 ASP A O 1
ATOM 3104 N N . LYS A 1 394 ? -7.697 -3.901 -19.456 1.00 90.38 394 LYS A N 1
ATOM 3105 C CA . LYS A 1 394 ? -7.324 -4.845 -20.514 1.00 90.38 394 LYS A CA 1
ATOM 3106 C C . LYS A 1 394 ? -7.308 -4.164 -21.879 1.00 90.38 394 LYS A C 1
ATOM 3108 O O . LYS A 1 394 ? -6.312 -4.245 -22.593 1.00 90.38 394 LYS A O 1
ATOM 3113 N N . ARG A 1 395 ? -8.376 -3.437 -22.218 1.00 89.94 395 ARG A N 1
ATOM 3114 C CA . ARG A 1 395 ? -8.481 -2.753 -23.515 1.00 89.94 395 ARG A CA 1
ATOM 3115 C C . ARG A 1 395 ? -7.445 -1.652 -23.681 1.00 89.94 395 ARG A C 1
ATOM 3117 O O . ARG A 1 395 ? -6.884 -1.517 -24.763 1.00 89.94 395 ARG A O 1
ATOM 3124 N N . VAL A 1 396 ? -7.169 -0.888 -22.622 1.00 89.88 396 VAL A N 1
ATOM 3125 C CA . VAL A 1 396 ? -6.128 0.150 -22.666 1.00 89.88 396 VAL A CA 1
ATOM 3126 C C . VAL A 1 396 ? -4.744 -0.479 -22.841 1.00 89.88 396 VAL A C 1
ATOM 3128 O O . VAL A 1 396 ? -3.949 0.030 -23.631 1.00 89.88 396 VAL A O 1
ATOM 3131 N N . ALA A 1 397 ? -4.457 -1.590 -22.151 1.00 88.19 397 ALA A N 1
ATOM 3132 C CA . ALA A 1 397 ? -3.201 -2.318 -22.320 1.00 88.19 397 ALA A CA 1
ATOM 3133 C C . ALA A 1 397 ? -3.034 -2.825 -23.761 1.00 88.19 397 ALA A C 1
ATOM 3135 O O . ALA A 1 397 ? -2.030 -2.518 -24.397 1.00 88.19 397 ALA A O 1
ATOM 3136 N N . GLU A 1 398 ? -4.038 -3.519 -24.303 1.00 88.25 398 GLU A N 1
ATOM 3137 C CA . GLU A 1 398 ? -4.019 -4.032 -25.679 1.00 88.25 398 GLU A CA 1
ATOM 3138 C C . GLU A 1 398 ? -3.862 -2.899 -26.708 1.00 88.25 398 GLU A C 1
ATOM 3140 O O . GLU A 1 398 ? -3.034 -2.997 -27.613 1.00 88.25 398 GLU A O 1
ATOM 3145 N N . TRP A 1 399 ? -4.593 -1.791 -26.546 1.00 87.69 399 TRP A N 1
ATOM 3146 C CA . TRP A 1 399 ? -4.487 -0.612 -27.414 1.00 87.69 399 TRP A CA 1
ATOM 3147 C C . TRP A 1 399 ? -3.083 0.009 -27.398 1.00 87.69 399 TRP A C 1
ATOM 3149 O O . TRP A 1 399 ? -2.553 0.371 -28.453 1.00 87.69 399 TRP A O 1
ATOM 3159 N N . ALA A 1 400 ? -2.465 0.111 -26.219 1.00 85.12 400 ALA A N 1
ATOM 3160 C CA . ALA A 1 400 ? -1.129 0.674 -26.068 1.00 85.12 400 ALA A CA 1
ATOM 3161 C C . ALA A 1 400 ? -0.030 -0.281 -26.582 1.00 85.12 400 ALA A C 1
ATOM 3163 O O . ALA A 1 400 ? 0.936 0.174 -27.199 1.00 85.12 400 ALA A O 1
ATOM 3164 N N . GLU A 1 401 ? -0.183 -1.597 -26.384 1.00 80.12 401 GLU A N 1
ATOM 3165 C CA . GLU A 1 401 ? 0.768 -2.631 -26.824 1.00 80.12 401 GLU A CA 1
ATOM 3166 C C . GLU A 1 401 ? 0.763 -2.840 -28.347 1.00 80.12 401 GLU A C 1
ATOM 3168 O O . GLU A 1 401 ? 1.834 -2.886 -28.959 1.00 80.12 401 GLU A O 1
ATOM 3173 N N . GLN A 1 402 ? -0.418 -2.878 -28.985 1.00 71.81 402 GLN A N 1
ATOM 3174 C CA . GLN A 1 402 ? -0.590 -3.077 -30.439 1.00 71.81 402 GLN A CA 1
ATOM 3175 C C . GLN A 1 402 ? 0.189 -2.075 -31.306 1.00 71.81 402 GLN A C 1
ATOM 3177 O O . GLN A 1 402 ? 0.383 -2.285 -32.501 1.00 71.81 402 GLN A O 1
ATOM 3182 N N . ARG A 1 403 ? 0.626 -0.958 -30.724 1.00 57.75 403 ARG A N 1
ATOM 3183 C CA . ARG A 1 403 ? 1.274 0.159 -31.422 1.00 57.75 403 ARG A CA 1
ATOM 3184 C C . ARG A 1 403 ? 2.780 0.236 -31.144 1.00 57.75 403 ARG A C 1
ATOM 3186 O O . ARG A 1 403 ? 3.459 1.072 -31.739 1.00 57.75 403 ARG A O 1
ATOM 3193 N N . GLY A 1 404 ? 3.303 -0.617 -30.257 1.00 52.69 404 GLY A N 1
ATOM 3194 C CA . GLY A 1 404 ? 4.739 -0.858 -30.086 1.00 52.69 404 GLY A CA 1
ATOM 3195 C C . GLY A 1 404 ? 5.320 -1.805 -31.144 1.00 52.69 404 GLY A C 1
ATOM 3196 O O . GLY A 1 404 ? 6.520 -1.755 -31.397 1.00 52.69 404 GLY A O 1
ATOM 3197 N N . GLN A 1 405 ? 4.473 -2.620 -31.783 1.00 51.06 405 GLN A N 1
ATOM 3198 C CA . GLN A 1 405 ? 4.839 -3.572 -32.835 1.00 51.06 405 GLN A CA 1
ATOM 3199 C C . GLN A 1 405 ? 4.543 -2.981 -34.227 1.00 51.06 405 GLN A C 1
ATOM 3201 O O . GLN A 1 405 ? 3.474 -2.426 -34.476 1.00 51.06 405 GLN A O 1
ATOM 3206 N N . GLU A 1 406 ? 5.519 -3.069 -35.130 1.00 47.97 406 GLU A N 1
ATOM 3207 C CA . GLU A 1 406 ? 5.614 -2.390 -36.434 1.00 47.97 406 GLU A CA 1
ATOM 3208 C C . GLU A 1 406 ? 4.586 -2.855 -37.490 1.00 47.97 406 GLU A C 1
ATOM 3210 O O . GLU A 1 406 ? 4.937 -3.376 -38.545 1.00 47.97 406 GLU A O 1
ATOM 3215 N N . SER A 1 407 ? 3.290 -2.657 -37.259 1.00 44.91 407 SER A N 1
ATOM 3216 C CA . SER A 1 407 ? 2.258 -2.910 -38.278 1.00 44.91 407 SER A CA 1
ATOM 3217 C C . SER A 1 407 ? 1.307 -1.719 -38.432 1.00 44.91 407 SER A C 1
ATOM 3219 O O . SER A 1 407 ? 1.277 -0.834 -37.583 1.00 44.91 407 SER A O 1
ATOM 3221 N N . HIS A 1 408 ? 0.605 -1.641 -39.573 1.00 47.16 408 HIS A N 1
ATOM 3222 C CA . HIS A 1 408 ? -0.088 -0.489 -40.199 1.00 47.16 408 HIS A CA 1
ATOM 3223 C C . HIS A 1 408 ? -0.735 0.599 -39.296 1.00 47.16 408 HIS A C 1
ATOM 3225 O O . HIS A 1 408 ? -0.824 1.763 -39.707 1.00 47.16 408 HIS A O 1
ATOM 3231 N N . HIS A 1 409 ? -1.125 0.281 -38.060 1.00 50.41 409 HIS A N 1
ATOM 3232 C CA . HIS A 1 409 ? -1.562 1.227 -37.027 1.00 50.41 409 HIS A CA 1
ATOM 3233 C C . HIS A 1 409 ? -0.436 2.090 -36.413 1.00 50.41 409 HIS A C 1
ATOM 3235 O O . HIS A 1 409 ? -0.721 3.114 -35.787 1.00 50.41 409 HIS A O 1
ATOM 3241 N N . ALA A 1 410 ? 0.839 1.771 -36.637 1.00 57.16 410 ALA A N 1
ATOM 3242 C CA . ALA A 1 410 ? 1.967 2.637 -36.295 1.00 57.16 410 ALA A CA 1
ATOM 3243 C C . ALA A 1 410 ? 1.856 4.021 -36.964 1.00 57.16 410 ALA A C 1
ATOM 3245 O O . ALA A 1 410 ? 2.309 5.014 -36.401 1.00 57.16 410 ALA A O 1
ATOM 3246 N N . SER A 1 411 ? 1.176 4.120 -38.115 1.00 62.47 411 SER A N 1
ATOM 3247 C CA . SER A 1 411 ? 0.994 5.378 -38.849 1.00 62.47 411 SER A CA 1
ATOM 3248 C C . SER A 1 411 ? 0.205 6.438 -38.069 1.00 62.47 411 SER A C 1
ATOM 3250 O O . SER A 1 411 ? 0.607 7.600 -38.071 1.00 62.47 411 SER A O 1
ATOM 3252 N N . THR A 1 412 ? -0.865 6.075 -37.346 1.00 74.12 412 THR A N 1
ATOM 3253 C CA . THR A 1 412 ? -1.680 7.050 -36.591 1.00 74.12 412 THR A CA 1
ATOM 3254 C C . THR A 1 412 ? -0.936 7.587 -35.374 1.00 74.12 412 THR A C 1
ATOM 3256 O O . THR A 1 412 ? -0.942 8.791 -35.136 1.00 74.12 412 THR A O 1
ATOM 3259 N N . PHE A 1 413 ? -0.265 6.718 -34.609 1.00 76.50 413 PHE A N 1
ATOM 3260 C CA . PHE A 1 413 ? 0.511 7.149 -33.445 1.00 76.50 413 PHE A CA 1
ATOM 3261 C C . PHE A 1 413 ? 1.789 7.871 -33.858 1.00 76.50 413 PHE A C 1
ATOM 3263 O O . PHE A 1 413 ? 2.089 8.914 -33.291 1.00 76.50 413 PHE A O 1
ATOM 3270 N N . ALA A 1 414 ? 2.507 7.395 -34.880 1.00 78.50 414 ALA A N 1
ATOM 3271 C CA . ALA A 1 414 ? 3.643 8.123 -35.442 1.00 78.50 414 ALA A CA 1
ATOM 3272 C C . ALA A 1 414 ? 3.209 9.500 -35.960 1.00 78.50 414 ALA A C 1
ATOM 3274 O O . ALA A 1 414 ? 3.914 10.484 -35.744 1.00 78.50 414 ALA A O 1
ATOM 3275 N N . HIS A 1 415 ? 2.022 9.599 -36.567 1.00 83.94 415 HIS A N 1
ATOM 3276 C CA . HIS A 1 415 ? 1.433 10.880 -36.930 1.00 83.94 415 HIS A CA 1
ATOM 3277 C C . HIS A 1 415 ? 1.158 11.743 -35.691 1.00 83.94 415 HIS A C 1
ATOM 3279 O O . HIS A 1 415 ? 1.650 12.868 -35.646 1.00 83.94 415 HIS A O 1
ATOM 3285 N N . ARG A 1 416 ? 0.465 11.227 -34.664 1.00 86.69 416 ARG A N 1
ATOM 3286 C CA . ARG A 1 416 ? 0.208 11.938 -33.394 1.00 86.69 416 ARG A CA 1
ATOM 3287 C C . ARG A 1 416 ? 1.508 12.435 -32.748 1.00 86.69 416 ARG A C 1
ATOM 3289 O O . ARG A 1 416 ? 1.631 13.619 -32.459 1.00 86.69 416 ARG A O 1
ATOM 3296 N N . PHE A 1 417 ? 2.525 11.585 -32.636 1.00 87.50 417 PHE A N 1
ATOM 3297 C CA . PHE A 1 417 ? 3.852 11.955 -32.140 1.00 87.50 417 PHE A CA 1
ATOM 3298 C C . PHE A 1 417 ? 4.558 12.988 -33.032 1.00 87.50 417 PHE A C 1
ATOM 3300 O O . PHE A 1 417 ? 5.198 13.908 -32.523 1.00 87.50 417 PHE A O 1
ATOM 3307 N N . SER A 1 418 ? 4.418 12.896 -34.358 1.00 86.38 418 SER A N 1
ATOM 3308 C CA . SER A 1 418 ? 4.953 13.907 -35.277 1.00 86.38 418 SER A CA 1
ATOM 3309 C C . SER A 1 418 ? 4.259 15.260 -35.110 1.00 86.38 418 SER A C 1
ATOM 3311 O O . SER A 1 418 ? 4.921 16.292 -35.197 1.00 86.38 418 SER A O 1
ATOM 3313 N N . VAL A 1 419 ? 2.952 15.261 -34.830 1.00 87.88 419 VAL A N 1
ATOM 3314 C CA . VAL A 1 419 ? 2.176 16.466 -34.531 1.00 87.88 419 VAL A CA 1
ATOM 3315 C C . VAL A 1 419 ? 2.663 17.071 -33.222 1.00 87.88 419 VAL A C 1
ATOM 3317 O O . VAL A 1 419 ? 3.037 18.235 -33.230 1.00 87.88 419 VAL A O 1
ATOM 3320 N N . VAL A 1 420 ? 2.781 16.284 -32.147 1.00 88.25 420 VAL A N 1
ATOM 3321 C CA . VAL A 1 420 ? 3.324 16.746 -30.854 1.00 88.25 420 VAL A CA 1
ATOM 3322 C C . VAL A 1 420 ? 4.696 17.394 -31.037 1.00 88.25 420 VAL A C 1
ATOM 3324 O O . VAL A 1 420 ? 4.911 18.528 -30.612 1.00 88.25 420 VAL A O 1
ATOM 3327 N N . ARG A 1 421 ? 5.604 16.724 -31.756 1.00 88.81 421 ARG A N 1
ATOM 3328 C CA . ARG A 1 421 ? 6.941 17.256 -32.046 1.00 88.81 421 ARG A CA 1
ATOM 3329 C C . ARG A 1 421 ? 6.884 18.561 -32.842 1.00 88.81 421 ARG A C 1
ATOM 3331 O O . ARG A 1 421 ? 7.623 19.491 -32.536 1.00 88.81 421 ARG A O 1
ATOM 3338 N N . ARG A 1 422 ? 6.036 18.646 -33.874 1.00 87.62 422 ARG A N 1
ATOM 3339 C CA . ARG A 1 422 ? 5.872 19.871 -34.678 1.00 87.62 422 ARG A CA 1
ATOM 3340 C C . ARG A 1 422 ? 5.331 21.018 -33.833 1.00 87.62 422 ARG A C 1
ATOM 3342 O O . ARG A 1 422 ? 5.890 22.105 -33.909 1.00 87.62 422 ARG A O 1
ATOM 3349 N N . THR A 1 423 ? 4.309 20.770 -33.021 1.00 88.75 423 THR A N 1
ATOM 3350 C CA . THR A 1 423 ? 3.713 21.770 -32.129 1.00 88.75 423 THR A CA 1
ATOM 3351 C C . THR A 1 423 ? 4.735 22.281 -31.116 1.00 88.75 423 THR A C 1
ATOM 3353 O O . THR A 1 423 ? 4.847 23.489 -30.930 1.00 88.75 423 THR A O 1
ATOM 3356 N N . TYR A 1 424 ? 5.543 21.391 -30.529 1.00 88.88 424 TYR A N 1
ATOM 3357 C CA . TYR A 1 424 ? 6.626 21.780 -29.620 1.00 88.88 424 TYR A CA 1
ATOM 3358 C C . TYR A 1 424 ? 7.701 22.634 -30.314 1.00 88.88 424 TYR A C 1
ATOM 3360 O O . TYR A 1 424 ? 8.129 23.663 -29.797 1.00 88.88 424 TYR A O 1
ATOM 3368 N N . ILE A 1 425 ? 8.125 22.252 -31.524 1.00 87.38 425 ILE A N 1
ATOM 3369 C CA . ILE A 1 425 ? 9.088 23.052 -32.295 1.00 87.38 425 ILE A CA 1
ATOM 3370 C C . ILE A 1 425 ? 8.495 24.427 -32.626 1.00 87.38 425 ILE A C 1
ATOM 3372 O O . ILE A 1 425 ? 9.189 25.434 -32.507 1.00 87.38 425 ILE A O 1
ATOM 3376 N N . GLN A 1 426 ? 7.220 24.489 -33.015 1.00 86.25 426 GLN A N 1
ATOM 3377 C CA . GLN A 1 426 ? 6.537 25.747 -33.313 1.00 86.25 426 GLN A CA 1
ATOM 3378 C C . GLN A 1 426 ? 6.469 26.666 -32.093 1.00 86.25 426 GLN A C 1
ATOM 3380 O O . GLN A 1 426 ? 6.844 27.834 -32.204 1.00 86.25 426 GLN A O 1
ATOM 3385 N N . SER A 1 427 ? 6.049 26.157 -30.931 1.00 86.44 427 SER A N 1
ATOM 3386 C CA . SER A 1 427 ? 5.996 26.957 -29.704 1.00 86.44 427 SER A CA 1
ATOM 3387 C C . SER A 1 427 ? 7.384 27.458 -29.305 1.00 86.44 427 SER A C 1
ATOM 3389 O O . SER A 1 427 ? 7.542 28.639 -28.998 1.00 86.44 427 SER A O 1
ATOM 3391 N N . ARG A 1 428 ? 8.417 26.612 -29.417 1.00 86.31 428 ARG A N 1
ATOM 3392 C CA . ARG A 1 428 ? 9.796 27.002 -29.100 1.00 86.31 428 ARG A CA 1
ATOM 3393 C C . ARG A 1 428 ? 10.348 28.059 -30.055 1.00 86.31 428 ARG A C 1
ATOM 3395 O O . ARG A 1 428 ? 11.044 28.972 -29.619 1.00 86.31 428 ARG A O 1
ATOM 3402 N N . VAL A 1 429 ? 10.042 27.966 -31.348 1.00 85.19 429 VAL A N 1
ATOM 3403 C CA . VAL A 1 429 ? 10.435 28.983 -32.337 1.00 85.19 429 VAL A CA 1
ATOM 3404 C C . VAL A 1 429 ? 9.743 30.318 -32.052 1.00 85.19 429 VAL A C 1
ATOM 3406 O O . VAL A 1 429 ? 10.399 31.356 -32.125 1.00 85.19 429 VAL A O 1
ATOM 3409 N N . LEU A 1 430 ? 8.458 30.306 -31.684 1.00 84.56 430 LEU A N 1
ATOM 3410 C CA . LEU A 1 430 ? 7.722 31.518 -31.306 1.00 84.56 430 LEU A CA 1
ATOM 3411 C C . LEU A 1 430 ? 8.300 32.176 -30.046 1.00 84.56 430 LEU A C 1
ATOM 3413 O O . LEU A 1 430 ? 8.482 33.391 -30.028 1.00 84.56 430 LEU A O 1
ATOM 3417 N N . GLU A 1 431 ? 8.655 31.387 -29.034 1.00 84.88 431 GLU A N 1
ATOM 3418 C CA . GLU A 1 431 ? 9.302 31.872 -27.808 1.00 84.88 431 GLU A CA 1
ATOM 3419 C C . GLU A 1 431 ? 10.691 32.480 -28.087 1.00 84.88 431 GLU A C 1
ATOM 3421 O O . GLU A 1 431 ? 11.049 33.547 -27.586 1.00 84.88 431 GLU A O 1
ATOM 3426 N N . LEU A 1 432 ? 11.494 31.840 -28.941 1.00 83.62 432 LEU A N 1
ATOM 3427 C CA . LEU A 1 432 ? 12.793 32.388 -29.343 1.00 83.62 432 LEU A CA 1
ATOM 3428 C C . LEU A 1 432 ? 12.637 33.679 -30.160 1.00 83.62 432 LEU A C 1
ATOM 3430 O O . LEU A 1 432 ? 13.427 34.612 -29.996 1.00 83.62 432 LEU A O 1
ATOM 3434 N N . ALA A 1 433 ? 11.605 33.758 -31.003 1.00 80.88 433 ALA A N 1
ATOM 3435 C CA . ALA A 1 433 ? 11.272 34.962 -31.750 1.00 80.88 433 ALA A CA 1
ATOM 3436 C C . ALA A 1 433 ? 10.814 36.105 -30.829 1.00 80.88 433 ALA A C 1
ATOM 3438 O O . ALA A 1 433 ? 11.236 37.242 -31.026 1.00 80.88 433 ALA A O 1
ATOM 3439 N N . SER A 1 434 ? 10.019 35.856 -29.783 1.00 80.31 434 SER A N 1
ATOM 3440 C CA . SER A 1 434 ? 9.643 36.929 -28.847 1.00 80.31 434 SER A CA 1
ATOM 3441 C C . SER A 1 434 ? 10.860 37.519 -28.125 1.00 80.31 434 SER A C 1
ATOM 3443 O O . SER A 1 434 ? 10.924 38.733 -27.921 1.00 80.31 434 SER A O 1
ATOM 3445 N N . ASN A 1 435 ? 11.862 36.688 -27.827 1.00 82.81 435 ASN A N 1
ATOM 3446 C CA . ASN A 1 435 ? 13.010 37.071 -27.003 1.00 82.81 435 ASN A CA 1
ATOM 3447 C C . ASN A 1 435 ? 14.151 37.757 -27.778 1.00 82.81 435 ASN A C 1
ATOM 3449 O O . ASN A 1 435 ? 14.942 38.479 -27.175 1.00 82.81 435 ASN A O 1
ATOM 3453 N N . SER A 1 436 ? 14.251 37.582 -29.102 1.00 80.56 436 SER A N 1
ATOM 3454 C CA . SER A 1 436 ? 15.333 38.161 -29.917 1.00 80.56 436 SER A CA 1
ATOM 3455 C C . SER A 1 436 ? 14.816 38.861 -31.176 1.00 80.56 436 SER A C 1
ATOM 3457 O O . SER A 1 436 ? 14.061 38.295 -31.963 1.00 80.56 436 SER A O 1
ATOM 3459 N N . SER A 1 437 ? 15.264 40.100 -31.413 1.00 75.44 437 SER A N 1
ATOM 3460 C CA . SER A 1 437 ? 14.941 40.859 -32.633 1.00 75.44 437 SER A CA 1
ATOM 3461 C C . SER A 1 437 ? 15.489 40.189 -33.900 1.00 75.44 437 SER A C 1
ATOM 3463 O O . SER A 1 437 ? 14.828 40.202 -34.939 1.00 75.44 437 SER A O 1
ATOM 3465 N N . THR A 1 438 ? 16.650 39.534 -33.807 1.00 74.75 438 THR A N 1
ATOM 3466 C CA . THR A 1 438 ? 17.258 38.771 -34.906 1.00 74.75 438 THR A CA 1
ATOM 3467 C C . THR A 1 438 ? 16.424 37.538 -35.254 1.00 74.75 438 THR A C 1
ATOM 3469 O O . THR A 1 438 ? 16.213 37.254 -36.430 1.00 74.75 438 THR A O 1
ATOM 3472 N N . ALA A 1 439 ? 15.885 36.848 -34.242 1.00 70.25 439 ALA A N 1
ATOM 3473 C CA . ALA A 1 439 ? 15.024 35.683 -34.435 1.00 70.25 439 ALA A CA 1
ATOM 3474 C C . ALA A 1 439 ? 13.665 36.046 -35.065 1.00 70.25 439 ALA A C 1
ATOM 3476 O O . ALA A 1 439 ? 13.145 35.289 -35.880 1.00 70.25 439 ALA A O 1
ATOM 3477 N N . ARG A 1 440 ? 13.104 37.229 -34.772 1.00 72.81 440 ARG A N 1
ATOM 3478 C CA . ARG A 1 440 ? 11.886 37.706 -35.465 1.00 72.81 440 ARG A CA 1
ATOM 3479 C C . ARG A 1 440 ? 12.110 37.899 -36.956 1.00 72.81 440 ARG A C 1
ATOM 3481 O O . ARG A 1 440 ? 11.266 37.503 -37.753 1.00 72.81 440 ARG A O 1
ATOM 3488 N N . SER A 1 441 ? 13.247 38.488 -37.322 1.00 68.62 441 SER A N 1
ATOM 3489 C CA . SER A 1 441 ? 13.597 38.735 -38.722 1.00 68.62 441 SER A CA 1
ATOM 3490 C C . SER A 1 441 ? 13.770 37.426 -39.504 1.00 68.62 441 SER A C 1
ATOM 3492 O O . SER A 1 441 ? 13.237 37.281 -40.603 1.00 68.62 441 SER A O 1
ATOM 3494 N N . THR A 1 442 ? 14.430 36.421 -38.915 1.00 73.56 442 THR A N 1
ATOM 3495 C CA . THR A 1 442 ? 14.622 35.114 -39.565 1.00 73.56 442 THR A CA 1
ATOM 3496 C C . THR A 1 442 ? 13.327 34.311 -39.682 1.00 73.56 442 THR A C 1
ATOM 3498 O O . THR A 1 442 ? 13.089 33.698 -40.723 1.00 73.56 442 THR A O 1
ATOM 3501 N N . VAL A 1 443 ? 12.454 34.344 -38.669 1.00 73.25 443 VAL A N 1
ATOM 3502 C CA . VAL A 1 443 ? 11.132 33.696 -38.733 1.00 73.25 443 VAL A CA 1
ATOM 3503 C C . VAL A 1 443 ? 10.239 34.366 -39.780 1.00 73.25 443 VAL A C 1
ATOM 3505 O O . VAL A 1 443 ? 9.598 33.666 -40.564 1.00 73.25 443 VAL A O 1
ATOM 3508 N N . ALA A 1 444 ? 10.247 35.699 -39.866 1.00 68.94 444 ALA A N 1
ATOM 3509 C CA . ALA A 1 444 ? 9.526 36.434 -40.906 1.00 68.94 444 ALA A CA 1
ATOM 3510 C C . ALA A 1 444 ? 10.039 36.093 -42.319 1.00 68.94 444 ALA A C 1
ATOM 3512 O O . ALA A 1 444 ? 9.239 35.883 -43.231 1.00 68.94 444 ALA A O 1
ATOM 3513 N N . ALA A 1 445 ? 11.358 35.957 -42.493 1.00 65.88 445 ALA A N 1
ATOM 3514 C CA . ALA A 1 445 ? 11.958 35.541 -43.761 1.00 65.88 445 ALA A CA 1
ATOM 3515 C C . ALA A 1 445 ? 11.575 34.099 -44.149 1.00 65.88 445 ALA A C 1
ATOM 3517 O O . ALA A 1 445 ? 11.225 33.840 -45.299 1.00 65.88 445 ALA A O 1
ATOM 3518 N N . LEU A 1 446 ? 11.573 33.160 -43.197 1.00 69.25 446 LEU A N 1
ATOM 3519 C CA . LEU A 1 446 ? 11.140 31.776 -43.432 1.00 69.25 446 LEU A CA 1
ATOM 3520 C C . LEU A 1 446 ? 9.649 31.680 -43.786 1.00 69.25 446 LEU A C 1
ATOM 3522 O O . LEU A 1 446 ? 9.287 30.941 -44.703 1.00 69.25 446 LEU A O 1
ATOM 3526 N N . ALA A 1 447 ? 8.792 32.454 -43.113 1.00 71.00 447 ALA A N 1
ATOM 3527 C CA . ALA A 1 447 ? 7.367 32.531 -43.434 1.00 71.00 447 ALA A CA 1
ATOM 3528 C C . ALA A 1 447 ? 7.132 33.091 -44.850 1.00 71.00 447 ALA A C 1
ATOM 3530 O O . ALA A 1 447 ? 6.301 32.567 -45.594 1.00 71.00 447 ALA A O 1
ATOM 3531 N N . ALA A 1 448 ? 7.915 34.096 -45.257 1.00 62.19 448 ALA A N 1
ATOM 3532 C CA . ALA A 1 448 ? 7.875 34.658 -46.607 1.00 62.19 448 ALA A CA 1
ATOM 3533 C C . ALA A 1 448 ? 8.340 33.664 -47.692 1.00 62.19 448 ALA A C 1
ATOM 3535 O O . ALA A 1 448 ? 7.800 33.662 -48.798 1.00 62.19 448 ALA A O 1
ATOM 3536 N N . ILE A 1 449 ? 9.302 32.785 -47.387 1.00 63.19 449 ILE A N 1
ATOM 3537 C CA . ILE A 1 449 ? 9.780 31.730 -48.304 1.00 63.19 449 ILE A CA 1
ATOM 3538 C C . ILE A 1 449 ? 8.742 30.605 -48.463 1.00 63.19 449 ILE A C 1
ATOM 3540 O O . ILE A 1 449 ? 8.559 30.059 -49.556 1.00 63.19 449 ILE A O 1
ATOM 3544 N N . GLN A 1 450 ? 8.029 30.253 -47.390 1.00 68.00 450 GLN A N 1
ATOM 3545 C CA . GLN A 1 450 ? 6.967 29.245 -47.450 1.00 68.00 450 GLN A CA 1
ATOM 3546 C C . GLN A 1 450 ? 5.742 29.736 -48.231 1.00 68.00 450 GLN A C 1
ATOM 3548 O O . GLN A 1 450 ? 5.178 28.969 -49.016 1.00 68.00 450 GLN A O 1
ATOM 3553 N N . SER A 1 451 ? 5.363 31.009 -48.085 1.00 65.50 451 SER A N 1
ATOM 3554 C CA . SER A 1 451 ? 4.257 31.595 -48.853 1.00 65.50 451 SER A CA 1
ATOM 3555 C C . SER A 1 451 ? 4.584 31.727 -50.347 1.00 65.50 451 SER A C 1
ATOM 3557 O O . SER A 1 451 ? 3.722 31.463 -51.185 1.00 65.50 451 SER A O 1
ATOM 3559 N N . THR A 1 452 ? 5.837 32.026 -50.705 1.00 55.69 452 THR A N 1
ATOM 3560 C CA . THR A 1 452 ? 6.289 32.048 -52.110 1.00 55.69 452 THR A CA 1
ATOM 3561 C C . THR A 1 452 ? 6.441 30.650 -52.718 1.00 55.69 452 THR A C 1
ATOM 3563 O O . THR A 1 452 ? 6.105 30.457 -53.886 1.00 55.69 452 THR A O 1
ATOM 3566 N N . SER A 1 453 ? 6.851 29.640 -51.943 1.00 51.19 453 SER A N 1
ATOM 3567 C CA . SER A 1 453 ? 6.948 28.249 -52.428 1.00 51.19 453 SER A CA 1
ATOM 3568 C C . SER A 1 453 ? 5.584 27.564 -52.610 1.00 51.19 453 SER A C 1
ATOM 3570 O O . SER A 1 453 ? 5.441 26.698 -53.474 1.00 51.19 453 SER A O 1
ATOM 3572 N N . GLY A 1 454 ? 4.553 27.965 -51.854 1.00 45.12 454 GLY A N 1
ATOM 3573 C CA . GLY A 1 454 ? 3.177 27.471 -52.021 1.00 45.12 454 GLY A CA 1
ATOM 3574 C C . GLY A 1 454 ? 2.500 27.916 -53.326 1.00 45.12 454 GLY A C 1
ATOM 3575 O O . GLY A 1 454 ? 1.608 27.228 -53.825 1.00 45.12 454 GLY A O 1
ATOM 3576 N N . ALA A 1 455 ? 2.956 29.020 -53.926 1.00 40.56 455 ALA A N 1
ATOM 3577 C CA . ALA A 1 455 ? 2.419 29.545 -55.183 1.00 40.56 455 ALA A CA 1
ATOM 3578 C C . ALA A 1 455 ? 2.881 28.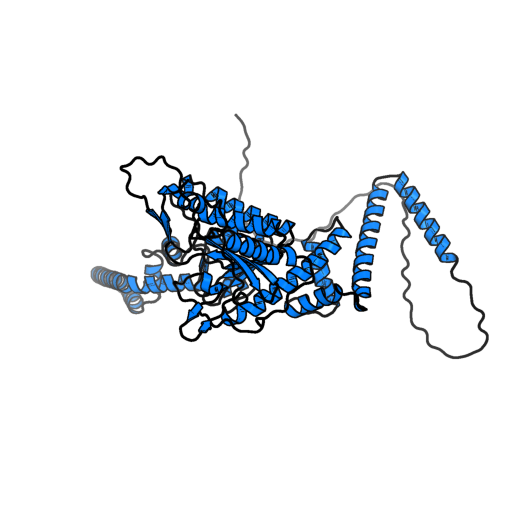761 -56.430 1.00 40.56 455 ALA A C 1
ATOM 3580 O O . ALA A 1 455 ? 2.225 28.811 -57.468 1.00 40.56 455 ALA A O 1
ATOM 3581 N N . LEU A 1 456 ? 3.965 27.982 -56.335 1.00 38.44 456 LEU A N 1
ATOM 3582 C CA . LEU A 1 456 ? 4.580 27.278 -57.471 1.00 38.44 456 LEU A CA 1
ATOM 3583 C C . LEU A 1 456 ? 3.984 25.890 -57.777 1.00 38.44 456 LEU A C 1
ATOM 3585 O O . LEU A 1 456 ? 4.415 25.242 -58.727 1.00 38.44 456 LEU A O 1
ATOM 3589 N N . ARG A 1 457 ? 2.977 25.420 -57.020 1.00 37.50 457 ARG A N 1
ATOM 3590 C CA . ARG A 1 457 ? 2.377 24.076 -57.199 1.00 37.50 457 ARG A CA 1
ATOM 3591 C C . ARG A 1 457 ? 0.972 24.047 -57.813 1.00 37.50 457 ARG A C 1
ATOM 3593 O O . ARG A 1 457 ? 0.304 23.018 -57.747 1.00 37.50 457 ARG A O 1
ATOM 3600 N N . ARG A 1 458 ? 0.524 25.138 -58.440 1.00 34.94 458 ARG A N 1
ATOM 3601 C CA . ARG A 1 458 ? -0.685 25.157 -59.283 1.00 34.94 458 ARG A CA 1
ATOM 3602 C C . ARG A 1 458 ? -0.319 25.465 -60.735 1.00 34.94 458 ARG A C 1
ATOM 3604 O O . ARG A 1 458 ? -0.472 26.590 -61.191 1.00 34.94 458 ARG A O 1
ATOM 3611 N N . THR A 1 459 ? 0.141 24.455 -61.467 1.00 32.44 459 THR A N 1
ATOM 3612 C CA . THR A 1 459 ? 0.062 24.449 -62.934 1.00 32.44 459 THR A CA 1
ATOM 3613 C C . THR A 1 459 ? -1.230 23.731 -63.353 1.00 32.44 459 THR A C 1
ATOM 3615 O O . THR A 1 459 ? -1.553 22.686 -62.784 1.00 32.44 459 THR A O 1
ATOM 3618 N N . PRO A 1 460 ? -2.021 24.274 -64.294 1.00 31.77 460 PRO A N 1
ATOM 3619 C CA . PRO A 1 460 ? -3.254 23.637 -64.745 1.00 31.77 460 PRO A CA 1
ATOM 3620 C C . PRO A 1 460 ? -2.940 22.520 -65.753 1.00 31.77 460 PRO A C 1
ATOM 3622 O O . PRO A 1 460 ? -2.223 22.737 -66.726 1.00 31.77 460 PRO A O 1
ATOM 3625 N N . LEU A 1 461 ? -3.495 21.325 -65.539 1.00 30.25 461 LEU A N 1
ATOM 3626 C CA . LEU A 1 461 ? -3.596 20.290 -66.575 1.00 30.25 461 LEU A CA 1
ATOM 3627 C C . LEU A 1 461 ? -4.698 20.685 -67.577 1.00 30.25 461 LEU A C 1
ATOM 3629 O O . LEU A 1 461 ? -5.757 21.145 -67.140 1.00 30.25 461 LEU A O 1
ATOM 3633 N N . PRO A 1 462 ? -4.515 20.485 -68.896 1.00 34.72 462 PRO A N 1
ATOM 3634 C CA . PRO A 1 462 ? -5.569 20.732 -69.863 1.00 34.72 462 PRO A CA 1
ATOM 3635 C C . PRO A 1 462 ? -6.512 19.525 -69.877 1.00 34.72 462 PRO A C 1
ATOM 3637 O O . PRO A 1 462 ? -6.088 18.400 -70.132 1.00 34.72 462 PRO A O 1
ATOM 3640 N N . THR A 1 463 ? -7.799 19.743 -69.618 1.00 29.03 463 THR A N 1
ATOM 3641 C CA . THR A 1 463 ? -8.837 18.759 -69.947 1.00 29.03 463 THR A CA 1
ATOM 3642 C C . THR A 1 463 ? -9.920 19.447 -70.755 1.00 29.03 463 THR A C 1
ATOM 3644 O O . THR A 1 463 ? -10.513 20.441 -70.344 1.00 29.03 463 THR A O 1
ATOM 3647 N N . ASN A 1 464 ? -10.100 18.927 -71.961 1.00 30.05 464 ASN A N 1
ATOM 3648 C CA . ASN A 1 464 ? -11.194 19.240 -72.851 1.00 30.05 464 ASN A CA 1
ATOM 3649 C C . ASN A 1 464 ? -12.299 18.195 -72.596 1.00 30.05 464 ASN A C 1
ATOM 3651 O O . ASN A 1 464 ? -11.978 17.026 -72.387 1.00 30.05 464 ASN A O 1
ATOM 3655 N N . VAL A 1 465 ? -13.558 18.631 -72.714 1.00 31.30 465 VAL A N 1
ATOM 3656 C CA . VAL A 1 465 ? -14.797 17.835 -72.877 1.00 31.30 465 VAL A CA 1
ATOM 3657 C C . VAL A 1 465 ? -15.528 17.327 -71.607 1.00 31.30 465 VAL A C 1
ATOM 3659 O O . VAL A 1 465 ? -15.128 16.379 -70.946 1.00 31.30 465 VAL A O 1
ATOM 3662 N N . GLU A 1 466 ? -16.656 18.011 -71.357 1.00 32.16 466 GLU A N 1
ATOM 3663 C CA . GLU A 1 466 ? -18.000 17.583 -70.904 1.00 32.16 466 GLU A CA 1
ATOM 3664 C C . GLU A 1 466 ? -18.213 16.609 -69.721 1.00 32.16 466 GLU A C 1
ATOM 3666 O O . GLU A 1 466 ? -17.863 15.437 -69.767 1.00 32.16 466 GLU A O 1
ATOM 3671 N N . GLY A 1 467 ? -19.037 17.056 -68.752 1.00 30.47 467 GLY A N 1
ATOM 3672 C CA . GLY A 1 467 ? -20.035 16.183 -68.111 1.00 30.47 467 GLY A CA 1
ATOM 3673 C C . GLY A 1 467 ? -20.144 16.197 -66.577 1.00 30.47 467 GLY A C 1
ATOM 3674 O O . GLY A 1 467 ? -19.412 15.501 -65.893 1.00 30.47 467 GLY A O 1
ATOM 3675 N N . LYS A 1 468 ? -21.199 16.865 -66.080 1.00 30.28 468 LYS A N 1
ATOM 3676 C CA . LYS A 1 468 ? -21.982 16.601 -64.842 1.00 30.28 468 LYS A CA 1
ATOM 3677 C C . LYS A 1 468 ? -21.342 16.779 -63.441 1.00 30.28 468 LYS A C 1
ATOM 3679 O O . LYS A 1 468 ? -20.587 15.964 -62.938 1.00 30.28 468 LYS A O 1
ATOM 3684 N N . ASN A 1 469 ? -21.841 17.828 -62.774 1.00 31.14 469 ASN A N 1
ATOM 3685 C CA . ASN A 1 469 ? -22.151 18.015 -61.344 1.00 31.14 469 ASN A CA 1
ATOM 3686 C C . ASN A 1 469 ? -21.727 16.951 -60.305 1.00 31.14 469 ASN A C 1
ATOM 3688 O O . ASN A 1 469 ? -22.389 15.926 -60.178 1.00 31.14 469 ASN A O 1
ATOM 3692 N N . SER A 1 470 ? -20.847 17.359 -59.378 1.00 28.81 470 SER A N 1
ATOM 3693 C CA . SER A 1 470 ? -21.114 17.333 -57.922 1.00 28.81 470 SER A CA 1
ATOM 3694 C C . SER A 1 470 ? -20.069 18.170 -57.155 1.00 28.81 470 SER A C 1
ATOM 3696 O O . SER A 1 470 ? -18.911 17.772 -57.050 1.00 28.81 470 SER A O 1
ATOM 3698 N N . LYS A 1 471 ? -20.450 19.344 -56.623 1.00 28.64 471 LYS A N 1
ATOM 3699 C CA . LYS A 1 471 ? -19.582 20.201 -55.785 1.00 28.64 471 LYS A CA 1
ATOM 3700 C C . LYS A 1 471 ? -19.703 19.814 -54.306 1.00 28.64 471 LYS A C 1
ATOM 3702 O O . LYS A 1 471 ? -20.748 20.025 -53.698 1.00 28.64 471 LYS A O 1
ATOM 3707 N N . VAL A 1 472 ? -18.602 19.327 -53.734 1.00 28.02 472 VAL A N 1
ATOM 3708 C CA . VAL A 1 472 ? -18.347 19.245 -52.287 1.00 28.02 472 VAL A CA 1
ATOM 3709 C C . VAL A 1 472 ? -17.790 20.595 -51.814 1.00 28.02 472 VAL A C 1
ATOM 3711 O O . VAL A 1 472 ? -16.924 21.178 -52.466 1.00 28.02 472 VAL A O 1
ATOM 3714 N N . ARG A 1 473 ? -18.322 21.117 -50.702 1.00 24.11 473 ARG A N 1
ATOM 3715 C CA . ARG A 1 473 ? -17.904 22.370 -50.051 1.00 24.11 473 ARG A CA 1
ATOM 3716 C C . ARG A 1 473 ? -16.528 22.203 -49.392 1.00 24.11 473 ARG A C 1
ATOM 3718 O O . ARG A 1 473 ? -16.391 21.398 -48.480 1.00 24.11 473 ARG A O 1
ATOM 3725 N N . SER A 1 474 ? -15.551 23.013 -49.793 1.00 25.75 474 SER A N 1
ATOM 3726 C CA . SER A 1 474 ? -14.323 23.265 -49.030 1.00 25.75 474 SER A CA 1
ATOM 3727 C C . SER A 1 474 ? -14.491 24.546 -48.211 1.00 25.75 474 SER A C 1
ATOM 3729 O O . SER A 1 474 ? -14.762 25.603 -48.782 1.00 25.75 474 SER A O 1
ATOM 3731 N N . VAL A 1 475 ? -14.342 24.449 -46.890 1.00 27.83 475 VAL A N 1
ATOM 3732 C CA . VAL A 1 475 ? -14.318 25.593 -45.968 1.00 27.83 475 VAL A CA 1
ATOM 3733 C C . VAL A 1 475 ? -12.921 26.214 -45.997 1.00 27.83 475 VAL A C 1
ATOM 3735 O O . VAL A 1 475 ? -11.926 25.532 -45.764 1.00 27.83 475 VAL A O 1
ATOM 3738 N N . SER A 1 476 ? -12.863 27.500 -46.330 1.00 23.42 476 SER A N 1
ATOM 3739 C CA . SER A 1 476 ? -11.687 28.367 -46.274 1.00 23.42 476 SER A CA 1
ATOM 3740 C C . SER A 1 476 ? -11.423 28.822 -44.838 1.00 23.42 476 SER A C 1
ATOM 3742 O O . SER A 1 476 ? -12.346 29.267 -44.158 1.00 23.42 476 SER A O 1
ATOM 3744 N N . VAL A 1 477 ? -10.167 28.751 -44.397 1.00 28.39 477 VAL A N 1
ATOM 3745 C CA . VAL A 1 477 ? -9.688 29.391 -43.165 1.00 28.39 477 VAL A CA 1
ATOM 3746 C C . VAL A 1 477 ? -8.850 30.594 -43.584 1.00 28.39 477 VAL A C 1
ATOM 3748 O O . VAL A 1 477 ? -7.659 30.462 -43.849 1.00 28.39 477 VAL A O 1
ATOM 3751 N N . ASP A 1 478 ? -9.500 31.750 -43.681 1.00 26.38 478 ASP A N 1
ATOM 3752 C CA . ASP A 1 478 ? -8.849 33.057 -43.719 1.00 26.38 478 ASP A CA 1
ATOM 3753 C C . ASP A 1 478 ? -8.958 33.680 -42.325 1.00 26.38 478 ASP A C 1
ATOM 3755 O O . ASP A 1 478 ? -10.061 33.753 -41.786 1.00 26.38 478 ASP A O 1
ATOM 3759 N N . ALA A 1 479 ? -7.824 34.114 -41.764 1.00 27.34 479 ALA A N 1
ATOM 3760 C CA . ALA A 1 479 ? -7.649 35.387 -41.047 1.00 27.34 479 ALA A CA 1
ATOM 3761 C C . ALA A 1 479 ? -6.404 35.343 -40.144 1.00 27.34 479 ALA A C 1
ATOM 3763 O O . ALA A 1 479 ? -6.465 34.878 -39.013 1.00 27.34 479 ALA A O 1
ATOM 3764 N N . PHE A 1 480 ? -5.291 35.906 -40.618 1.00 26.67 480 PHE A N 1
ATOM 3765 C CA . PHE A 1 480 ? -4.307 36.562 -39.751 1.00 26.67 480 PHE A CA 1
ATOM 3766 C C . PHE A 1 480 ? -3.692 37.740 -40.512 1.00 26.67 480 PHE A C 1
ATOM 3768 O O . PHE A 1 480 ? -2.801 37.574 -41.341 1.00 26.67 480 PHE A O 1
ATOM 3775 N N . SER A 1 481 ? -4.180 38.943 -40.212 1.00 26.42 481 SER A N 1
ATOM 3776 C CA . SER A 1 481 ? -3.505 40.210 -40.487 1.00 26.42 481 SER A CA 1
ATOM 3777 C C . SER A 1 481 ? -3.365 40.951 -39.162 1.00 26.42 481 SER A C 1
ATOM 3779 O O . SER A 1 481 ? -4.366 41.309 -38.544 1.00 26.42 481 SER A O 1
ATOM 3781 N N . ALA A 1 482 ? -2.129 41.150 -38.714 1.00 27.72 482 ALA A N 1
ATOM 3782 C CA . ALA A 1 482 ? -1.810 42.015 -37.590 1.00 27.72 482 ALA A CA 1
ATOM 3783 C C . ALA A 1 482 ? -1.675 43.458 -38.098 1.00 27.72 482 ALA A C 1
ATOM 3785 O O . ALA A 1 482 ? -0.839 43.727 -38.959 1.00 27.72 482 ALA A O 1
ATOM 3786 N N . SER A 1 483 ? -2.479 44.375 -37.561 1.00 25.80 483 SER A N 1
ATOM 3787 C CA . SER A 1 483 ? -2.271 45.820 -37.676 1.00 25.80 483 SER A CA 1
ATOM 3788 C C . SER A 1 483 ? -1.785 46.356 -36.333 1.00 25.80 483 SER A C 1
ATOM 3790 O O . SER A 1 483 ? -2.473 46.234 -35.320 1.00 25.80 483 SER A O 1
ATOM 3792 N N . SER A 1 484 ? -0.591 46.934 -36.334 1.00 29.38 484 SER A N 1
ATOM 3793 C CA . SER A 1 484 ? -0.057 47.765 -35.262 1.00 29.38 484 SER A CA 1
ATOM 3794 C C . SER A 1 484 ? -0.437 49.220 -35.523 1.00 29.38 484 SER A C 1
ATOM 3796 O O . SER A 1 484 ? -0.009 49.748 -36.542 1.00 29.38 484 SER A O 1
ATOM 3798 N N . ASP A 1 485 ? -1.149 49.863 -34.600 1.00 24.36 485 ASP A N 1
ATOM 3799 C CA . ASP A 1 485 ? -1.181 51.323 -34.488 1.00 24.36 485 ASP A CA 1
ATOM 3800 C C . ASP A 1 485 ? -1.274 51.735 -33.014 1.00 24.36 485 ASP A C 1
ATOM 3802 O O . ASP A 1 485 ? -2.011 51.152 -32.216 1.00 24.36 485 ASP A O 1
ATOM 3806 N N . VAL A 1 486 ? -0.466 52.732 -32.658 1.00 32.16 486 VAL A N 1
ATOM 3807 C CA . VAL A 1 486 ? -0.339 53.344 -31.333 1.00 32.16 486 VAL A CA 1
ATOM 3808 C C . VAL A 1 486 ? -0.891 54.766 -31.416 1.00 32.16 486 VAL A C 1
ATOM 3810 O O . VAL A 1 486 ? -0.341 55.558 -32.171 1.00 32.16 486 VAL A O 1
ATOM 3813 N N . SER A 1 487 ? -1.875 55.125 -30.580 1.00 24.50 487 SER A N 1
ATOM 3814 C CA . SER A 1 487 ? -1.974 56.470 -29.974 1.00 24.50 487 SER A CA 1
ATOM 3815 C C . SER A 1 487 ? -3.051 56.560 -28.875 1.00 24.50 487 SER A C 1
ATOM 3817 O O . SER A 1 487 ? -4.243 56.459 -29.138 1.00 24.50 487 SER A O 1
ATOM 3819 N N . THR A 1 488 ? -2.567 56.754 -27.647 1.00 30.45 488 THR A N 1
ATOM 3820 C CA . THR A 1 488 ? -3.032 57.606 -26.526 1.00 30.45 488 THR A CA 1
ATOM 3821 C C . THR A 1 488 ? -4.494 58.075 -26.352 1.00 30.45 488 THR A C 1
ATOM 3823 O O . THR A 1 488 ? -5.064 58.732 -27.213 1.00 30.45 488 THR A O 1
ATOM 3826 N N . HIS A 1 489 ? -4.903 57.966 -25.073 1.00 26.95 489 HIS A N 1
ATOM 3827 C CA . HIS A 1 489 ? -5.904 58.709 -24.278 1.00 26.95 489 HIS A CA 1
ATOM 3828 C C . HIS A 1 489 ? -7.370 58.239 -24.242 1.00 26.95 489 HIS A C 1
ATOM 3830 O O . HIS A 1 489 ? -8.115 58.375 -25.202 1.00 26.95 489 HIS A O 1
ATOM 3836 N N . GLY A 1 490 ? -7.800 57.838 -23.031 1.00 23.56 490 GLY A N 1
ATOM 3837 C CA . GLY A 1 490 ? -9.200 57.865 -22.593 1.00 23.56 490 GLY A CA 1
ATOM 3838 C C . GLY A 1 490 ? -9.634 56.676 -21.725 1.00 23.56 490 GLY A C 1
ATOM 3839 O O . GLY A 1 490 ? -10.219 55.732 -22.237 1.00 23.56 490 GLY A O 1
ATOM 3840 N N . SER A 1 491 ? -9.414 56.731 -20.406 1.00 27.00 491 SER A N 1
ATOM 3841 C CA . SER A 1 491 ? -10.279 56.030 -19.426 1.00 27.00 491 SER A CA 1
ATOM 3842 C C . SER A 1 491 ? -11.733 56.530 -19.602 1.00 27.00 491 SER A C 1
ATOM 3844 O O . SER A 1 491 ? -11.853 57.698 -19.988 1.00 27.00 491 SER A O 1
ATOM 3846 N N . PRO A 1 492 ? -12.832 55.796 -19.271 1.00 31.75 492 PRO A N 1
ATOM 3847 C CA . PRO A 1 492 ? -13.004 55.058 -18.005 1.00 31.75 492 PRO A CA 1
ATOM 3848 C C . PRO A 1 492 ? -13.953 53.815 -18.021 1.00 31.75 492 PRO A C 1
ATOM 3850 O O . PRO A 1 492 ? -14.523 53.437 -19.036 1.00 31.75 492 PRO A O 1
ATOM 3853 N N . VAL A 1 493 ? -14.182 53.276 -16.811 1.00 24.64 493 VAL A N 1
ATOM 3854 C CA . VAL A 1 493 ? -15.332 52.469 -16.328 1.00 24.64 493 VAL A CA 1
ATOM 3855 C C . VAL A 1 493 ? -15.250 50.938 -16.459 1.00 24.64 493 VAL A C 1
ATOM 3857 O O . VAL A 1 493 ? -15.634 50.338 -17.457 1.00 24.64 493 VAL A O 1
ATOM 3860 N N . LEU A 1 494 ? -14.859 50.301 -15.346 1.00 24.06 494 LEU A N 1
ATOM 3861 C CA . LEU A 1 494 ? -15.224 48.922 -15.011 1.00 24.06 494 LEU A CA 1
ATOM 3862 C C . LEU A 1 494 ? -16.658 48.896 -14.461 1.00 24.06 494 LEU A C 1
ATOM 3864 O O . LEU A 1 494 ? -16.943 49.538 -13.450 1.00 24.06 494 LEU A O 1
ATOM 3868 N N . VAL A 1 495 ? -17.526 48.108 -15.095 1.00 26.94 495 VAL A N 1
ATOM 3869 C CA . VAL A 1 495 ? -18.795 47.638 -14.527 1.00 26.94 495 VAL A CA 1
ATOM 3870 C C . VAL A 1 495 ? -18.582 46.203 -14.052 1.00 26.94 495 VAL A C 1
ATOM 3872 O O . VAL A 1 495 ? -18.217 45.322 -14.828 1.00 26.94 495 VAL A O 1
ATOM 3875 N N . SER A 1 496 ? -18.776 45.992 -12.757 1.00 27.66 496 SER A N 1
ATOM 3876 C CA . SER A 1 496 ? -18.865 44.697 -12.086 1.00 27.66 496 SER A CA 1
ATOM 3877 C C . SER A 1 496 ? -20.250 44.059 -12.285 1.00 27.66 496 SER A C 1
ATOM 3879 O O . SER A 1 496 ? -21.242 44.778 -12.388 1.00 27.66 496 SER A O 1
ATOM 3881 N N . PRO A 1 497 ? -20.376 42.724 -12.212 1.00 28.19 497 PRO A N 1
ATOM 3882 C CA . PRO A 1 497 ? -21.528 42.077 -11.593 1.00 28.19 497 PRO A CA 1
ATOM 3883 C C . PRO A 1 497 ? -21.127 41.748 -10.140 1.00 28.19 497 PRO A C 1
ATOM 3885 O O . PRO A 1 497 ? -20.076 41.164 -9.897 1.00 28.19 497 PRO A O 1
ATOM 3888 N N . GLY A 1 498 ? -21.803 42.231 -9.102 1.00 26.03 498 GLY A N 1
ATOM 3889 C CA . GLY A 1 498 ? -23.226 42.041 -8.843 1.00 26.03 498 GLY A CA 1
ATOM 3890 C C . GLY A 1 498 ? -23.339 40.977 -7.750 1.00 26.03 498 GLY A C 1
ATOM 3891 O O . GLY A 1 498 ? -23.358 39.790 -8.052 1.00 26.03 498 GLY A O 1
ATOM 3892 N N . ALA A 1 499 ? -23.286 41.425 -6.494 1.00 26.06 499 ALA A N 1
ATOM 3893 C CA . ALA A 1 499 ? -23.434 40.615 -5.289 1.00 26.06 499 ALA A CA 1
ATOM 3894 C C . ALA A 1 499 ? -24.913 40.481 -4.900 1.00 26.06 499 ALA A C 1
ATOM 3896 O O . ALA A 1 499 ? -25.681 41.381 -5.207 1.00 26.06 499 ALA A O 1
ATOM 3897 N N . ASP A 1 500 ? -25.238 39.410 -4.177 1.00 25.88 500 ASP A N 1
ATOM 3898 C CA . ASP A 1 500 ? -26.315 39.290 -3.182 1.00 25.88 500 ASP A CA 1
ATOM 3899 C C . ASP A 1 500 ? -25.966 38.047 -2.330 1.00 25.88 500 ASP A C 1
ATOM 3901 O O . ASP A 1 500 ? -25.526 37.039 -2.878 1.00 25.88 500 ASP A O 1
ATOM 3905 N N . ASP A 1 501 ? -26.102 37.962 -1.011 1.00 26.22 501 ASP A N 1
ATOM 3906 C CA . ASP A 1 501 ? -26.223 38.930 0.071 1.00 26.22 501 ASP A CA 1
ATOM 3907 C C . ASP A 1 501 ? -25.949 38.139 1.381 1.00 26.22 501 ASP A C 1
ATOM 3909 O O . ASP A 1 501 ? -26.010 36.908 1.413 1.00 26.22 501 ASP A O 1
ATOM 3913 N N . MET A 1 502 ? -25.710 38.868 2.470 1.00 25.94 502 MET A N 1
ATOM 3914 C CA . MET A 1 502 ? -25.882 38.474 3.877 1.00 25.94 502 MET A CA 1
ATOM 3915 C C . MET A 1 502 ? -24.750 37.804 4.693 1.00 25.94 502 MET A C 1
ATOM 3917 O O . MET A 1 502 ? -24.726 36.617 5.001 1.00 25.94 502 MET A O 1
ATOM 3921 N N . THR A 1 503 ? -24.017 38.717 5.339 1.00 25.92 503 THR A N 1
ATOM 3922 C CA . THR A 1 503 ? -23.923 38.887 6.809 1.00 25.92 503 THR A CA 1
ATOM 3923 C C . THR A 1 503 ? -22.808 38.228 7.645 1.00 25.92 503 THR A C 1
ATOM 3925 O O . THR A 1 503 ? -22.710 37.024 7.827 1.00 25.92 503 THR A O 1
ATOM 3928 N N . HIS A 1 504 ? -22.124 39.148 8.344 1.00 26.81 504 HIS A N 1
ATOM 3929 C CA . HIS A 1 504 ? -21.607 39.094 9.720 1.00 26.81 504 HIS A CA 1
ATOM 3930 C C . HIS A 1 504 ? -20.149 38.664 10.019 1.00 26.81 504 HIS A C 1
ATOM 3932 O O . HIS A 1 504 ? -19.836 37.520 10.307 1.00 26.81 504 HIS A O 1
ATOM 3938 N N . ARG A 1 505 ? -19.315 39.710 10.206 1.00 24.64 505 ARG A N 1
ATOM 3939 C CA . ARG A 1 505 ? -18.580 40.051 11.454 1.00 24.64 505 ARG A CA 1
ATOM 3940 C C . ARG A 1 505 ? -17.633 38.981 12.057 1.00 24.64 505 ARG A C 1
ATOM 3942 O O . ARG A 1 505 ? -18.074 38.191 12.878 1.00 24.64 505 ARG A O 1
ATOM 3949 N N . ARG A 1 506 ? -16.306 39.182 11.937 1.00 26.67 506 ARG A N 1
ATOM 3950 C CA . ARG A 1 506 ? -15.411 39.802 12.965 1.00 26.67 506 ARG A CA 1
ATOM 3951 C C . ARG A 1 506 ? -13.906 39.561 12.696 1.00 26.67 506 ARG A C 1
ATOM 3953 O O . ARG A 1 506 ? -13.457 38.432 12.625 1.00 26.67 506 ARG A O 1
ATOM 3960 N N . ARG A 1 507 ? -13.171 40.684 12.655 1.00 24.27 507 ARG A N 1
ATOM 3961 C CA . ARG A 1 507 ? -11.820 40.997 13.188 1.00 24.27 507 ARG A CA 1
ATOM 3962 C C . ARG A 1 507 ? -10.792 39.858 13.368 1.00 24.27 507 ARG A C 1
ATOM 3964 O O . ARG A 1 507 ? -10.884 39.112 14.336 1.00 24.27 507 ARG A O 1
ATOM 3971 N N . CYS A 1 508 ? -9.688 39.948 12.620 1.00 23.88 508 CYS A N 1
ATOM 3972 C CA . CYS A 1 508 ? -8.349 39.606 13.114 1.00 23.88 508 CYS A CA 1
ATOM 3973 C C . CYS A 1 508 ? -7.495 40.878 13.183 1.00 23.88 508 CYS A C 1
ATOM 3975 O O . CYS A 1 508 ? -7.475 41.685 12.256 1.00 23.88 508 CYS A O 1
ATOM 3977 N N . VAL A 1 509 ? -6.868 41.061 14.342 1.00 27.77 509 VAL A N 1
ATOM 3978 C CA . VAL A 1 509 ? -6.013 42.183 14.726 1.00 27.77 509 VAL A CA 1
ATOM 3979 C C . VAL A 1 509 ? -4.585 41.893 14.272 1.00 27.77 509 VAL A C 1
ATOM 3981 O O . VAL A 1 509 ? -4.082 40.789 14.453 1.00 27.77 509 VAL A O 1
ATOM 3984 N N . SER A 1 510 ? -3.957 42.907 13.689 1.00 25.84 510 SER A N 1
ATOM 3985 C CA . SER A 1 510 ? -2.530 43.018 13.406 1.00 25.84 510 SER A CA 1
ATOM 3986 C C . SER A 1 510 ? -1.736 43.382 14.662 1.00 25.84 510 SER A C 1
ATOM 3988 O O . SER A 1 510 ? -2.154 44.287 15.383 1.00 25.84 510 SER A O 1
ATOM 3990 N N . SER A 1 511 ? -0.534 42.831 14.829 1.00 27.14 511 SER A N 1
ATOM 3991 C CA . SER A 1 511 ? 0.582 43.588 15.417 1.00 27.14 511 SER A CA 1
ATOM 3992 C C . SER A 1 511 ? 1.932 42.977 15.045 1.00 27.14 511 SER A C 1
ATOM 3994 O O . SER A 1 511 ? 2.207 41.813 15.326 1.00 27.14 511 SER A O 1
ATOM 3996 N N . VAL A 1 512 ? 2.741 43.818 14.410 1.00 30.95 512 VAL A N 1
ATOM 3997 C CA . VAL A 1 512 ? 4.177 43.710 14.137 1.00 30.95 512 VAL A CA 1
ATOM 3998 C C . VAL A 1 512 ? 4.930 44.448 15.255 1.00 30.95 512 VAL A C 1
ATOM 4000 O O . VAL A 1 512 ? 4.395 45.423 15.780 1.00 30.95 512 VAL A O 1
ATOM 4003 N N . GLY A 1 513 ? 6.172 44.041 15.542 1.00 27.00 513 GLY A N 1
ATOM 4004 C CA . GLY A 1 513 ? 7.187 44.822 16.277 1.00 27.00 513 GLY A CA 1
ATOM 4005 C C . GLY A 1 513 ? 7.841 43.987 17.384 1.00 27.00 513 GLY A C 1
ATOM 4006 O O . GLY A 1 513 ? 7.138 43.565 18.291 1.00 27.00 513 GLY A O 1
ATOM 4007 N N . ALA A 1 514 ? 9.085 43.519 17.250 1.00 31.39 514 ALA A N 1
ATOM 4008 C CA . ALA A 1 514 ? 10.347 44.272 17.322 1.00 31.39 514 ALA A CA 1
ATOM 4009 C C . ALA A 1 514 ? 10.628 44.822 18.733 1.00 31.39 514 ALA A C 1
ATOM 4011 O O . ALA A 1 514 ? 10.173 45.912 19.059 1.00 31.39 514 ALA A O 1
ATOM 4012 N N . GLU A 1 515 ? 11.350 44.036 19.536 1.00 32.75 515 GLU A N 1
ATOM 4013 C CA . GLU A 1 515 ? 12.644 44.340 20.182 1.00 32.75 515 GLU A CA 1
ATOM 4014 C C . GLU A 1 515 ? 13.249 43.040 20.730 1.00 32.75 515 GLU A C 1
ATOM 4016 O O . GLU A 1 515 ? 12.461 42.181 21.198 1.00 32.75 515 GLU A O 1
#

Organism: Perkinsus olseni (NCBI:txid32597)

InterPro domains:
  IPR011763 Acetyl-coenzyme A carboxyltransferase, C-terminal [PS50989] (47-365)
  IPR029045 ClpP/crotonase-like domain superfamily [SSF52096] (42-403)
  IPR034733 Acetyl-coenzyme A carboxylase carboxyl transferase subunit beta [PF01039] (16-354)
  IPR049076 Acetyl-CoA carboxylase [PTHR45728] (13-453)

Radius of gyration: 33.57 Å; Cα contacts (8 Å, |Δi|>4): 698; chains: 1; bounding box: 78×91×120 Å

Solvent-accessible surface area (backbone atoms only — not comparable to full-atom values): 29202 Å² total; per-residue (Å²): 130,68,74,69,43,52,29,45,70,48,83,36,54,76,89,65,95,47,68,68,60,43,52,54,51,51,52,59,48,47,60,51,44,68,50,56,65,88,79,57,64,54,88,60,89,48,71,50,85,53,68,31,70,57,76,77,59,89,73,49,68,52,62,32,58,37,48,21,42,84,48,99,91,45,72,32,44,22,56,32,33,78,86,44,62,45,77,43,27,76,66,18,42,64,41,36,46,40,32,39,29,25,44,66,43,42,46,29,38,36,39,36,35,20,51,53,70,38,76,44,67,55,74,40,76,71,66,79,82,60,95,79,68,74,84,50,67,46,80,42,60,31,24,39,40,43,38,57,26,30,43,54,49,23,50,51,46,39,50,38,38,73,55,50,44,47,31,34,42,34,43,45,33,26,62,21,62,57,82,46,73,67,37,52,71,60,39,29,69,62,30,48,50,44,33,38,54,23,52,46,49,22,47,79,64,62,22,35,35,38,37,34,28,44,59,72,20,36,40,13,35,66,44,39,66,53,70,38,35,83,76,35,65,94,32,36,45,38,37,30,10,74,64,17,37,43,41,70,61,56,36,69,57,44,29,67,72,77,4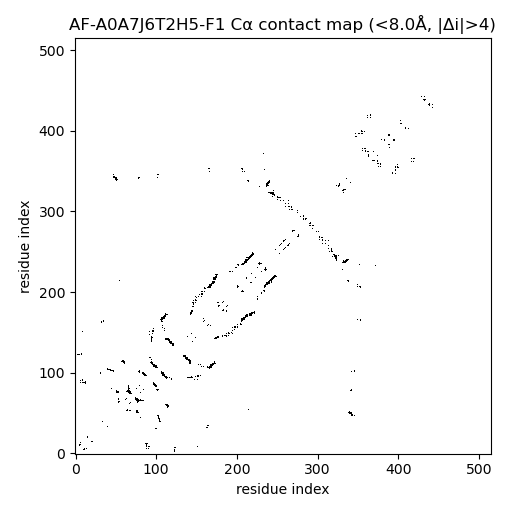5,30,66,91,50,51,44,48,50,49,49,53,71,68,40,66,65,48,44,51,48,52,51,49,48,72,71,53,85,56,69,68,61,40,54,52,48,50,52,52,44,51,55,52,49,63,68,46,44,66,59,50,50,53,49,48,36,51,59,41,46,66,69,18,35,47,67,59,35,40,76,69,62,70,32,76,47,78,42,52,67,41,59,35,38,39,55,52,45,30,50,48,48,22,48,52,33,50,47,56,50,35,53,54,47,35,74,51,30,76,87,55,52,74,68,59,44,46,52,53,54,51,48,52,37,48,77,72,71,46,58,88,84,42,40,59,60,48,18,51,62,45,47,64,51,75,47,98,46,87,64,34,55,61,54,54,46,53,54,50,48,50,32,48,52,43,51,51,54,53,51,51,54,49,26,76,75,30,77,68,42,39,53,52,52,53,51,52,53,52,51,52,60,58,58,64,66,74,75,74,76,85,79,91,80,83,86,90,84,84,90,83,88,80,88,80,86,83,88,84,87,88,81,90,83,89,84,87,83,88,89,80,87,86,83,89,83,81,88,84,87,87,84,85,88,84,90,84,88,86,86,87,85,86,83,92,132

Foldseek 3Di:
DPPLLVLAVLPFWDDDPDVVVVVVVVVLVVLLLVCLPPDDLDQAPADLQAFQQDADDQADFQVCQAQADQDPVGGRGHLFRHPFWDWTSCNYDVQKTWTWGHFSSAIETEIEGHQAWDKRFPVSVDDDCPVPDDGDIDTHHTQEDAQRNLQVQLVSLQVCLVSLRQHYEYAHAHAYYDPDPVRVVVVSVVSLVSLLVSVLSCVVSLHAYEYEHHAQGEQEASSCVSLFCVSPVLRYAYEYAQRYFYDHHALLVCCVPPVDLVPNLLVVCCVPPPLNVVLVVVLVVDPDPVSNVVSVVVSVVVSVVCSVVSSVVSSVVSRVCGGVVVCVVVVRHDYYDHRRRVSNVSVLQSLLSSLLVVQLVLLCVLAVPDDSVRSSVVLLVVCVVVVHDSSDSNRSSCVSSVCVDPDPVVVVVVVVSVVSNVVNVVVVLVVVLVVDVVSVVVVVVVVVVVVVVVVPPDDDDDDDDDDDDDDDDDDDDDDDDDDDDDDDDDDDDDDDDDDDDDYDDDDDDDDDDDD

Nearest PDB structures (foldseek):
  4asi-assembly2_B  TM=8.882E-01  e=3.564E-39  Homo sapiens
  3ff6-assembly1_A  TM=8.872E-01  e=6.868E-39  Homo sapiens
  3tdc-assembly1_A  TM=9.005E-01  e=5.191E-38  Homo sapiens
  3ff6-assembly1_B  TM=8.820E-01  e=2.415E-38  Homo sapiens
  3ff6-assembly2_C  TM=9.072E-01  e=4.622E-37  Homo sapiens

Secondary structure (DSSP, 8-state):
--HHHHHHTT--S---SSHHHHHHHHHHHHHHHHTTSTT-----SS-TTPPP-----SS--THHHHH-EEETTEEE--SSPTT--EEE--SS-TTEEEEEEEETTEEEEEEEE--S-EEEEGGGS-----TT----EEEEPTTEE-HHHHHHHHHHHHHHHHTT-SEEEEE--B-EE---HHHHHTTHHHHHHHHHHHHHHHHHTT-EEEEEE-TT-EEEHHHHHHT-GGGSTTTEEEEE-TT-EEESS-HHHHHHHHS-IIIIIHHH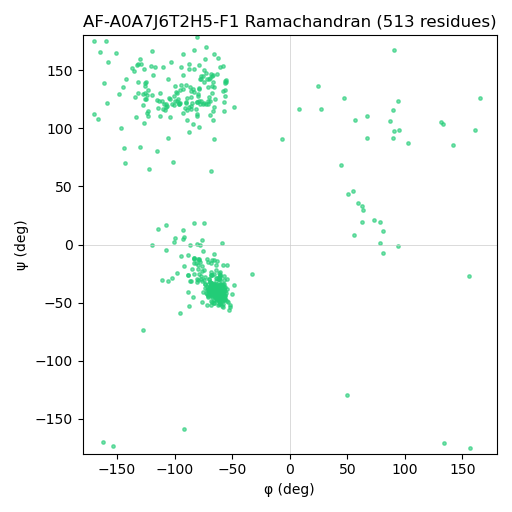HHHH-HHHHHHHHHHHH---HHHHHHHHHHHHHHHHHHHHHHHHHHHHHHHHTT-HHHHHHTTSSSEE--GGGHHHHHHHHHHHHHHHHHHHHHHHHH-TTS-HHHHHHHHHHHHHHTT--TT-HHHHHHHHHTTTS-STTHHHHHHHHHHHHHHHHHHHHHHHHHH-HHHHHHHHHHHHHHHHHHGGG-PPPP---------PPPPP-----------------PPPP------------------

Sequence (515 aa):
LDGAHLSGAGDVYWRVKAEEEGFDRILSYLELVTSTDVGQTIENVDPIEREIKYVPGINHDPRWLCAGRPTLHGLEPGILDVGTFTEFRTGFAKAAVVGRGRLGGIPVGVVLSENRTTTKQLDEEGQPIDCESPPNSASEAGQVWFPDSARKTYEALRDFAQEGLKAILIVANWRGFSGGMRDMYKEILKEGSRIVDALVACEAYDVSVLTYIPPFGELRGGSWVVIDKQIAPNNIVVFADPTSRMNIIEPAGFCKVKFRDNREVTQTIKRLDQQIIQWQKQIDETESADEKLSLQSMIVKRVDELMADYKRVALKFAELQDTPYRAVEKGVIGAVLPFTDSRMRIYWSFRRRMAVYALRRKYVTLSPSTTLSEAEQCIMAWAEDDGVDTKDDKRVAEWAEQRGQESHHASTFAHRFSVVRRTYIQSRVLELASNSSTARSTVAALAAIQSTSGALRRTPLPTNVEGKNSKVRSVSVDAFSASSDVSTHGSPVLVSPGADDMTHRRRCVSSVGAE

Mean predicted aligned error: 13.0 Å

pLDDT: mean 78.77, std 21.86, range [23.42, 96.88]